Protein AF-0000000076593666 (afdb_homodimer)

Foldseek 3Di:
DDWDDQFPDPDIADQAEAEQLPEQPLADLVLSLVLCVVCVVVVHQHYEEEQQGNPVGDLVRGNVRLLSLLVSCVVVVCVVSHAYEYEQEAADPPDQPQSSQQQLDVVGDDSVPRDGHFQALVSLLSRLVSSCVSSVHQAHAEYEHAADSWDDQFLQADDDDPVPTDDGPDLLRNQVSVQVCCVVRRYVAYAYERDDLVRLVRNQVSCVVVVHQRHREYEYADELQAHPCVPSVCVCCPSVHSRGAYAYDCHCVQVLLQCCVVDPHDCCSGDCNVPPPPSCLCVFPLNNVLSVVLQVLQVVVPHTSLLLTLCLQLPDPRHNHYHDYDRHSVSSVSNVVSSVDHDDPVSNVVSVVSCVVRPNSSRDD/DDWDDQFPDPDIADQAEAEQLPEQPLADLVLSLVLQVVCVVVVHQHYEEEQQGNPPGDLVRGNVRLLSLLVSCVVVVCVVSHAYEYEQEAADPPDQPQSSQQQLDVVGDDSVPRDGHAQALVSLLSRLVSSCVSSVHQAHAEYEHAADSWDDQFLQADDDDPVPTDDGPDLLRNQVSVQVCCVVRRYVAYAYERDDLVRLVRNQVSCVVVVHQRHREYEYADELQAHPCVPSVCVCCPSVHSRGAYAYDCHCVQVLLQCCVVDPHDCCSGDCNVPPPPSCLCPFPLNNVLSVVLQVLQVVVPHTSLLLTLCLQLPDPRHNHYHDYDRHSVSSVSNVVSSVDHDDPVSNVVSVVSCVVRPNSSRDD

InterPro domains:
  IPR023210 NADP-dependent oxidoreductase domain [PF00248] (16-354)
  IPR036812 NAD(P)-dependent oxidoreductase domain superfamily [G3DSA:3.20.20.100] (1-358)
  IPR036812 NAD(P)-dependent oxidoreductase domain superfamily [SSF51430] (1-358)
  IPR050523 Aldo/Keto Reductase Detoxification and Biosynthesis [PTHR43364] (1-359)

Secondary structure (DSSP, 8-state):
--EEE-TTSS-EEESEEEE-TTBTTTB-HHHHHHHHHHHHHTT--EEE--TT-SSS--TTTTTHHHHHHHHHHHHHT-GGG-EEEEEE----TTS--HHHHHTTSSSPPPTTTSPPP---HHHHHHHHHHHHHHHTSS-EEEEEE-S-SS----TT--S--GGG------HHHHHHHHHHHHHTTSEEEEEEES--HHHHHHHHHHHHHHTPPPP-EEE-B-BTTB-GGGTHHHHHHSTTTT--EEEEB-TTTTTGGGTTTTTT---TT-HHHHSTTSSGGGG-HHHHHHHHHHHHHHHHTTS-HHHHHHHHHHTSTTEEEEEE--SSHHHHHHHHHHHTPPPPHHHHHHHHHHHHHH--TT---/--EEE-TTSS-EEESEEEE-TTBTTTB-HHHHHHHHHHHHHTT--EEE--TT-SSS--TTTTTHHHHHHHHHHHHHT-GGG-EEEEEE----TTS--HHHHHTTSSSPPPTTTSPPP---HHHHHHHHHHHHHHHTSS-EEEEEE-S-SS----TT--S--GGG------HHHHHHHHHHHHHTTSEEEEEEES--HHHHHHHHHHHHHHTPPPP-EEE-B-BTTB-GGGTHHHHHHSTTTT--EEEEB-TTTTTGGGTTTTTT---TT-HHHHSTTSSGGGG-HHHHHHHHHHHHHHHHTTS-HHHHHHHHHHTSTTEEEEEE--SSHHHHHHHHHHHTPPPPHHHHHHHHHHHHHH--TT---

Nearest PDB structures (foldseek):
  1lqa-assembly1_A  TM=9.572E-01  e=4.318E-35  Escherichia coli
  8hwn-assembly3_C  TM=9.133E-01  e=3.745E-25  Devosia
  8hwn-assembly4_D  TM=9.203E-01  e=3.487E-24  Devosia
  3eb3-assembly1_A  TM=8.952E-01  e=1.968E-24  Rattus norvegicus
  3eb4-assembly1_A  TM=8.914E-01  e=3.110E-24  Rattus norvegicus

Structure (mmCIF, N/CA/C/O backbone):
data_AF-0000000076593666-model_v1
#
loop_
_entity.id
_entity.type
_entity.pdbx_description
1 polymer 'NADP-dependent oxidoreductase domain-containing protein'
#
loop_
_atom_site.group_PDB
_atom_site.id
_atom_site.type_symbol
_atom_site.label_atom_id
_atom_site.label_alt_id
_atom_site.label_comp_id
_atom_site.label_asym_id
_atom_site.label_entity_id
_atom_site.label_seq_id
_atom_site.pdbx_PDB_ins_code
_atom_site.Cartn_x
_atom_site.Cartn_y
_atom_site.Cartn_z
_atom_site.occupancy
_atom_site.B_iso_or_equiv
_atom_site.auth_seq_id
_atom_site.auth_comp_id
_atom_site.auth_asym_id
_atom_site.auth_atom_id
_atom_site.pdbx_PDB_model_num
ATOM 1 N N . MET A 1 1 ? 14.797 -16.438 -25.594 1 90.25 1 MET A N 1
ATOM 2 C CA . MET A 1 1 ? 14.094 -16.031 -24.391 1 90.25 1 MET A CA 1
ATOM 3 C C . MET A 1 1 ? 15.016 -15.25 -23.469 1 90.25 1 MET A C 1
ATOM 5 O O . MET A 1 1 ? 16.156 -15.648 -23.219 1 90.25 1 MET A O 1
ATOM 9 N N . LYS A 1 2 ? 14.586 -14.016 -23.141 1 87.19 2 LYS A N 1
ATOM 10 C CA . LYS A 1 2 ? 15.32 -13.172 -22.203 1 87.19 2 LYS A CA 1
ATOM 11 C C . LYS A 1 2 ? 15.141 -13.656 -20.766 1 87.19 2 LYS A C 1
ATOM 13 O O . LYS A 1 2 ? 14.031 -14.023 -20.359 1 87.19 2 LYS A O 1
ATOM 18 N N . THR A 1 3 ? 16.297 -13.844 -20.078 1 95.75 3 THR A N 1
ATOM 19 C CA . THR A 1 3 ? 16.25 -14.266 -18.672 1 95.75 3 THR A CA 1
ATOM 20 C C . THR A 1 3 ? 16.828 -13.188 -17.766 1 95.75 3 THR A C 1
ATOM 22 O O . THR A 1 3 ? 17.5 -12.266 -18.234 1 95.75 3 THR A O 1
ATOM 25 N N . LYS A 1 4 ? 16.516 -13.219 -16.531 1 96.56 4 LYS A N 1
ATOM 26 C CA . LYS A 1 4 ? 17.078 -12.344 -15.523 1 96.56 4 LYS A CA 1
ATOM 27 C C . LYS A 1 4 ? 17.109 -13.016 -14.156 1 96.56 4 LYS A C 1
ATOM 29 O O . LYS A 1 4 ? 16.359 -13.969 -13.922 1 96.56 4 LYS A O 1
ATOM 34 N N . LYS A 1 5 ? 17.969 -12.547 -13.32 1 97.94 5 LYS A N 1
ATOM 35 C CA . LYS A 1 5 ? 18.016 -13.039 -11.945 1 97.94 5 LYS A CA 1
ATOM 36 C C . LYS A 1 5 ? 16.766 -12.648 -11.18 1 97.94 5 LYS A C 1
ATOM 38 O O . LYS A 1 5 ? 16.266 -11.523 -11.312 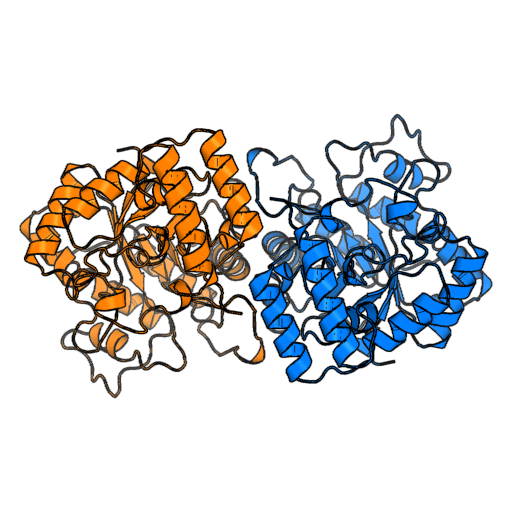1 97.94 5 LYS A O 1
ATOM 43 N N . LEU A 1 6 ? 16.25 -13.562 -10.422 1 98.5 6 LEU A N 1
ATOM 44 C CA . LEU A 1 6 ? 15.062 -13.297 -9.617 1 98.5 6 LEU A CA 1
ATOM 45 C C . LEU A 1 6 ? 15.445 -12.734 -8.25 1 98.5 6 LEU A C 1
ATOM 47 O O . LEU A 1 6 ? 16.094 -13.422 -7.453 1 98.5 6 LEU A O 1
ATOM 51 N N . GLY A 1 7 ? 15.008 -11.516 -8.008 1 97.12 7 GLY A N 1
ATOM 52 C CA . GLY A 1 7 ? 15.414 -10.859 -6.773 1 97.12 7 GLY A CA 1
ATOM 53 C C . GLY A 1 7 ? 16.906 -10.898 -6.539 1 97.12 7 GLY A C 1
ATOM 54 O O . GLY A 1 7 ? 17.688 -10.617 -7.449 1 97.12 7 GLY A O 1
ATOM 55 N N . SER A 1 8 ? 17.234 -11.242 -5.336 1 95.56 8 SER A N 1
ATOM 56 C CA . SER A 1 8 ? 18.656 -11.25 -4.969 1 95.56 8 SER A CA 1
ATOM 57 C C . SER A 1 8 ? 19.266 -12.633 -5.172 1 95.56 8 SER A C 1
ATOM 59 O O . SER A 1 8 ? 20.391 -12.883 -4.766 1 95.56 8 SER A O 1
ATOM 61 N N . SER A 1 9 ? 18.547 -13.469 -5.82 1 97.25 9 SER A N 1
ATOM 62 C CA . SER A 1 9 ? 19.016 -14.844 -5.965 1 97.25 9 SER A CA 1
ATOM 63 C C . SER A 1 9 ? 19.844 -15.016 -7.234 1 97.25 9 SER A C 1
ATOM 65 O O . SER A 1 9 ? 19.953 -14.086 -8.039 1 97.25 9 SER A O 1
ATOM 67 N N . ASP A 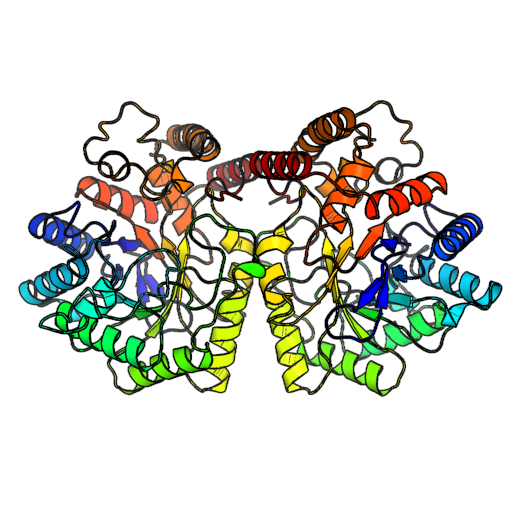1 10 ? 20.422 -16.25 -7.34 1 97.31 10 ASP A N 1
ATOM 68 C CA . ASP A 1 10 ? 21.125 -16.625 -8.555 1 97.31 10 ASP A CA 1
ATOM 69 C C . ASP A 1 10 ? 20.219 -17.375 -9.516 1 97.31 10 ASP A C 1
ATOM 71 O O . ASP A 1 10 ? 20.672 -17.891 -10.547 1 97.31 10 ASP A O 1
ATOM 75 N N . LEU A 1 11 ? 18.969 -17.422 -9.156 1 97.94 11 LEU A N 1
ATOM 76 C CA . LEU A 1 11 ? 18.016 -18.094 -10.031 1 97.94 11 LEU A CA 1
ATOM 77 C C . LEU A 1 11 ? 17.688 -17.234 -11.242 1 97.94 11 LEU A C 1
ATOM 79 O O . LEU A 1 11 ? 17.094 -16.156 -11.117 1 97.94 11 LEU A O 1
ATOM 83 N N . GLU A 1 12 ? 18.062 -17.656 -12.398 1 97.81 12 GLU A N 1
ATOM 84 C CA . GLU A 1 12 ? 17.75 -16.969 -13.641 1 97.81 12 GLU A CA 1
ATOM 85 C C . GLU A 1 12 ? 16.438 -17.469 -14.242 1 97.81 12 GLU A C 1
ATOM 87 O O . GLU A 1 12 ? 16.312 -18.641 -14.578 1 97.81 12 GLU A O 1
ATOM 92 N N . VAL A 1 13 ? 15.516 -16.594 -14.359 1 98.69 13 VAL A N 1
ATOM 93 C CA . VAL A 1 13 ? 14.211 -17.016 -14.852 1 98.69 13 VAL A CA 1
ATOM 94 C C . VAL A 1 13 ? 13.883 -16.266 -16.141 1 98.69 13 VAL A C 1
ATOM 96 O O . VAL A 1 13 ? 14.297 -15.125 -16.328 1 98.69 13 VAL A O 1
ATOM 99 N N . PRO A 1 14 ? 13.195 -16.953 -17.078 1 98.69 14 PRO A N 1
ATOM 100 C CA . PRO A 1 14 ? 12.68 -16.25 -18.25 1 98.69 14 PRO A CA 1
ATOM 101 C C . PRO A 1 14 ? 11.555 -15.266 -17.906 1 98.69 14 PRO A C 1
ATOM 103 O O . PRO A 1 14 ? 10.93 -15.391 -16.844 1 98.69 14 PRO A O 1
ATOM 106 N N . ILE A 1 15 ? 11.242 -14.328 -18.766 1 98.69 15 ILE A N 1
ATOM 107 C CA . ILE A 1 15 ? 10.211 -13.312 -18.562 1 98.69 15 ILE A CA 1
ATOM 108 C C . ILE A 1 15 ? 8.836 -13.969 -18.594 1 98.69 15 ILE A C 1
ATOM 110 O O . ILE A 1 15 ? 7.844 -13.375 -18.172 1 98.69 15 ILE A O 1
ATOM 114 N N . VAL A 1 16 ? 8.797 -15.211 -19.094 1 98.81 16 VAL A N 1
ATOM 115 C CA . VAL A 1 16 ? 7.547 -15.961 -19.156 1 98.81 16 VAL A CA 1
ATOM 116 C C . VAL A 1 16 ? 7.617 -17.156 -18.203 1 98.81 16 VAL A C 1
ATOM 118 O O . VAL A 1 16 ? 8.594 -17.906 -18.219 1 98.81 16 VAL A O 1
ATOM 121 N N . CYS A 1 17 ? 6.684 -17.266 -17.375 1 98.88 17 CYS A N 1
ATOM 122 C CA . CYS A 1 17 ? 6.469 -18.438 -16.531 1 98.88 17 CYS A CA 1
ATOM 123 C C . CYS A 1 17 ? 5.211 -19.188 -16.938 1 98.88 17 CYS A C 1
ATOM 125 O O . CYS A 1 17 ? 4.148 -18.594 -17.109 1 98.88 17 CYS A O 1
ATOM 127 N N . MET A 1 18 ? 5.371 -20.469 -17.188 1 98.81 18 MET A N 1
ATOM 128 C CA . MET A 1 18 ? 4.211 -21.266 -17.578 1 98.81 18 MET A CA 1
ATOM 129 C C . MET A 1 18 ? 3.357 -21.609 -16.359 1 98.81 18 MET A C 1
ATOM 131 O O . MET A 1 18 ? 3.752 -22.438 -15.531 1 98.81 18 MET A O 1
ATOM 135 N N . GLY A 1 19 ? 2.189 -20.984 -16.281 1 98.69 19 GLY A N 1
ATOM 136 C CA . GLY A 1 19 ? 1.221 -21.391 -15.266 1 98.69 19 GLY A CA 1
ATOM 137 C C . GLY A 1 19 ? 0.59 -22.75 -15.555 1 98.69 19 GLY A C 1
ATOM 138 O O . GLY A 1 19 ? 0.318 -23.078 -16.703 1 98.69 19 GLY A O 1
ATOM 139 N N . THR A 1 20 ? 0.274 -23.469 -14.453 1 98.69 20 THR A N 1
ATOM 140 C CA . THR A 1 20 ? -0.177 -24.828 -14.68 1 98.69 20 THR A CA 1
ATOM 141 C C . THR A 1 20 ? -1.464 -25.109 -13.914 1 98.69 20 THR A C 1
ATOM 143 O O . THR A 1 20 ? -1.841 -26.281 -13.727 1 98.69 20 THR A O 1
ATOM 146 N N . MET A 1 21 ? -2.139 -24.062 -13.461 1 97.75 21 MET A N 1
ATOM 147 C CA . MET A 1 21 ? -3.295 -24.25 -12.594 1 97.75 21 MET A CA 1
ATOM 148 C C . MET A 1 21 ? -4.422 -24.969 -13.328 1 97.75 21 MET A C 1
ATOM 150 O O . MET A 1 21 ? -5.367 -25.453 -12.711 1 97.75 21 MET A O 1
ATOM 154 N N . THR A 1 22 ? -4.406 -25.078 -14.648 1 96.81 22 THR A N 1
ATOM 155 C CA . THR A 1 22 ? -5.461 -25.703 -15.445 1 96.81 22 THR A CA 1
ATOM 156 C C . THR A 1 22 ? -5.199 -27.188 -15.625 1 96.81 22 THR A C 1
ATOM 158 O O . THR A 1 22 ? -6.09 -27.938 -16.047 1 96.81 22 THR A O 1
ATOM 161 N N . PHE A 1 23 ? -3.947 -27.641 -15.445 1 98.19 23 PHE A N 1
ATOM 162 C CA . PHE A 1 23 ? -3.529 -29.016 -15.711 1 98.19 23 PHE A CA 1
ATOM 163 C C . PHE A 1 23 ? -4.242 -29.984 -14.773 1 98.19 23 PHE A C 1
ATOM 165 O O . PHE A 1 23 ? -4.113 -29.891 -13.547 1 98.19 23 PHE A O 1
ATOM 172 N N . GLY A 1 24 ? -4.949 -30.953 -15.344 1 96.88 24 GLY A N 1
ATOM 173 C CA . GLY A 1 24 ? -5.633 -31.953 -14.539 1 96.88 24 GLY A CA 1
ATOM 174 C C . GLY A 1 24 ? -7.102 -31.656 -14.328 1 96.88 24 GLY A C 1
ATOM 175 O O . GLY A 1 24 ? -7.824 -32.438 -13.719 1 96.88 24 GLY A O 1
ATOM 176 N N . GLU A 1 25 ? -7.617 -30.469 -14.75 1 96.19 25 GLU A N 1
ATOM 177 C CA . GLU A 1 25 ? -9.031 -30.109 -14.711 1 96.19 25 GLU A CA 1
ATOM 178 C C . GLU A 1 25 ? -9.508 -29.609 -16.078 1 96.19 25 GLU A C 1
ATOM 180 O O . GLU A 1 25 ? -10.141 -30.359 -16.828 1 96.19 25 GLU A O 1
ATOM 185 N N . GLN A 1 26 ? -8.961 -28.547 -16.562 1 95.19 26 GLN A N 1
ATOM 186 C CA . GLN A 1 26 ? -9.32 -28.047 -17.875 1 95.19 26 GLN A CA 1
ATOM 187 C C . GLN A 1 26 ? -8.477 -28.703 -18.969 1 95.19 26 GLN A C 1
ATOM 189 O O . GLN A 1 26 ? -8.906 -28.812 -20.109 1 95.19 26 GLN A O 1
ATOM 194 N N . SER A 1 27 ? -7.246 -29.109 -18.656 1 96.5 27 SER A N 1
ATOM 195 C CA . SER A 1 27 ? -6.34 -29.781 -19.578 1 96.5 27 SER A CA 1
ATOM 196 C C . SER A 1 27 ? -6.023 -31.203 -19.125 1 96.5 27 SER A C 1
ATOM 198 O O . SER A 1 27 ? -5.676 -31.406 -17.953 1 96.5 27 SER A O 1
ATOM 200 N N . SER A 1 28 ? -6.109 -32.125 -20.031 1 96.88 28 SER A N 1
ATOM 201 C CA . SER A 1 28 ? -5.707 -33.5 -19.75 1 96.88 28 SER A CA 1
ATOM 202 C C . SER A 1 28 ? -4.199 -33.594 -19.547 1 96.88 28 SER A C 1
ATOM 204 O O . SER A 1 28 ? -3.467 -32.625 -19.797 1 96.88 28 SER A O 1
ATOM 206 N N . GLU A 1 29 ? -3.785 -34.75 -18.984 1 98.19 29 GLU A N 1
ATOM 207 C CA . GLU A 1 29 ? -2.354 -34.969 -18.812 1 98.19 29 GLU A CA 1
ATOM 208 C C . GLU A 1 29 ? -1.625 -34.875 -20.156 1 98.19 29 GLU A C 1
ATOM 210 O O . GLU A 1 29 ? -0.545 -34.281 -20.25 1 98.19 29 GLU A O 1
ATOM 215 N N . GLU A 1 30 ? -2.242 -35.5 -21.172 1 97.94 30 GLU A N 1
ATOM 216 C CA . GLU A 1 30 ? -1.639 -35.469 -22.5 1 97.94 30 GLU A CA 1
ATOM 217 C C . GLU A 1 30 ? -1.517 -34.031 -23.016 1 97.94 30 GLU A C 1
ATOM 219 O O . GLU A 1 30 ? -0.478 -33.656 -23.562 1 97.94 30 GLU A O 1
ATOM 224 N N . GLU A 1 31 ? -2.559 -33.281 -22.859 1 97.56 31 GLU A N 1
ATOM 225 C CA . GLU A 1 31 ? -2.537 -31.875 -23.266 1 97.56 31 GLU A CA 1
ATOM 226 C C . GLU A 1 31 ? -1.51 -31.078 -22.453 1 97.56 31 GLU A C 1
ATOM 228 O O . GLU A 1 31 ? -0.806 -30.234 -23.016 1 97.56 31 GLU A O 1
ATOM 233 N N . SER A 1 32 ? -1.449 -31.375 -21.203 1 98.44 32 SER A N 1
ATOM 234 C CA . SER A 1 32 ? -0.495 -30.703 -20.328 1 98.44 32 SER A CA 1
ATOM 235 C C . SER A 1 32 ? 0.941 -30.984 -20.766 1 98.44 32 SER A C 1
ATOM 237 O O . SER A 1 32 ? 1.771 -30.062 -20.797 1 98.44 32 SER A O 1
ATOM 239 N N . PHE A 1 33 ? 1.22 -32.219 -21.109 1 98.62 33 PHE A N 1
ATOM 240 C CA . PHE A 1 33 ? 2.543 -32.594 -21.594 1 98.62 33 PHE A CA 1
ATOM 241 C C . PHE A 1 33 ? 2.896 -31.812 -22.859 1 98.62 33 PHE A C 1
ATOM 243 O O . PHE A 1 33 ? 4.004 -31.281 -22.969 1 98.62 33 PHE A O 1
ATOM 250 N N . ALA A 1 34 ? 1.921 -31.734 -23.75 1 98.44 34 ALA A N 1
ATOM 251 C CA . ALA A 1 34 ? 2.15 -31.031 -25 1 98.44 34 ALA A CA 1
ATOM 252 C C . ALA A 1 34 ? 2.461 -29.562 -24.75 1 98.44 34 ALA A C 1
ATOM 254 O O . ALA A 1 34 ? 3.336 -28.984 -25.391 1 98.44 34 ALA A O 1
ATOM 255 N N . ILE A 1 35 ? 1.766 -28.953 -23.828 1 98.44 35 ILE A N 1
ATOM 256 C CA . ILE A 1 35 ? 1.957 -27.547 -23.484 1 98.44 35 ILE A CA 1
ATOM 257 C C . ILE A 1 35 ? 3.352 -27.344 -22.891 1 98.44 35 ILE A C 1
ATOM 259 O O . ILE A 1 35 ? 4.086 -26.453 -23.312 1 98.44 35 ILE A O 1
ATOM 263 N N . MET A 1 36 ? 3.73 -28.188 -21.969 1 98.69 36 MET A N 1
ATOM 264 C CA . MET A 1 36 ? 5.035 -28.062 -21.328 1 98.69 36 MET A CA 1
ATOM 265 C C . MET A 1 36 ? 6.16 -28.328 -22.328 1 98.69 36 MET A C 1
ATOM 267 O O . MET A 1 36 ? 7.195 -27.656 -22.297 1 98.69 36 MET A O 1
ATOM 271 N N . ASP A 1 37 ? 5.93 -29.344 -23.219 1 98.69 37 ASP A N 1
ATOM 272 C CA . ASP A 1 37 ? 6.91 -29.609 -24.266 1 98.69 37 ASP A CA 1
ATOM 273 C C . ASP A 1 37 ? 7.148 -28.359 -25.125 1 98.69 37 ASP A C 1
ATOM 275 O O . ASP A 1 37 ? 8.297 -28 -25.406 1 98.69 37 ASP A O 1
ATOM 279 N N . TYR A 1 38 ? 6.086 -27.781 -25.531 1 98.5 38 TYR A N 1
ATOM 280 C CA . TYR A 1 38 ? 6.199 -26.609 -26.391 1 98.5 38 TYR A CA 1
ATOM 281 C C . TYR A 1 38 ? 6.867 -25.453 -25.656 1 98.5 38 TYR A C 1
ATOM 283 O O . TYR A 1 38 ? 7.777 -24.812 -26.188 1 98.5 38 TYR A O 1
ATOM 291 N N . ALA A 1 39 ? 6.371 -25.172 -24.453 1 98.38 39 ALA A N 1
ATOM 292 C CA . ALA A 1 39 ? 6.949 -24.078 -23.672 1 98.38 39 ALA A CA 1
ATOM 293 C C . ALA A 1 39 ? 8.461 -24.25 -23.531 1 98.38 39 ALA A C 1
ATOM 295 O O . ALA A 1 39 ? 9.219 -23.312 -23.781 1 98.38 39 ALA A O 1
ATOM 296 N N . LEU A 1 40 ? 8.844 -25.406 -23.109 1 98.5 40 LEU A N 1
ATOM 297 C CA . LEU A 1 40 ? 10.266 -25.688 -22.938 1 98.5 40 LEU A CA 1
ATOM 298 C C . LEU A 1 40 ? 11.031 -25.5 -24.234 1 98.5 40 LEU A C 1
ATOM 300 O O . LEU A 1 40 ? 12.141 -24.953 -24.234 1 98.5 40 LEU A O 1
ATOM 304 N N . SER A 1 41 ? 10.422 -25.953 -25.359 1 98.25 41 SER A N 1
ATOM 305 C CA . SER A 1 41 ? 11.062 -25.812 -26.656 1 98.25 41 SER A CA 1
ATOM 306 C C . SER A 1 41 ? 11.258 -24.344 -27.031 1 98.25 41 SER A C 1
ATOM 308 O O . SER A 1 41 ? 12.117 -24.016 -27.844 1 98.25 41 SER A O 1
ATOM 310 N N . GLN A 1 42 ? 10.477 -23.438 -26.422 1 97.94 42 GLN A N 1
ATOM 311 C CA . GLN A 1 42 ? 10.562 -22.016 -26.688 1 97.94 42 GLN A CA 1
ATOM 312 C C . GLN A 1 42 ? 11.445 -21.312 -25.656 1 97.94 42 GLN A C 1
ATOM 314 O O . GLN A 1 42 ? 11.523 -20.078 -25.625 1 97.94 42 GLN A O 1
ATOM 319 N N . GLY A 1 43 ? 12.055 -22.047 -24.75 1 98 43 GLY A N 1
ATOM 320 C CA . GLY A 1 43 ? 12.938 -21.469 -23.75 1 98 43 GLY A CA 1
ATOM 321 C C . GLY A 1 43 ? 12.219 -21.109 -22.453 1 98 43 GLY A C 1
ATOM 322 O O . GLY A 1 43 ? 12.805 -20.5 -21.578 1 98 43 GLY A O 1
ATOM 323 N N . VAL A 1 44 ? 10.969 -21.438 -22.359 1 98.62 44 VAL A N 1
ATOM 324 C CA . VAL A 1 44 ? 10.211 -21.25 -21.125 1 98.62 44 VAL A CA 1
ATOM 325 C C . VAL A 1 44 ? 10.352 -22.484 -20.25 1 98.62 44 VAL A C 1
ATOM 327 O O . VAL A 1 44 ? 9.531 -23.406 -20.312 1 98.62 44 VAL A O 1
ATOM 330 N N . ASN A 1 45 ? 11.328 -22.406 -19.406 1 98.62 45 ASN A N 1
ATOM 331 C CA . ASN A 1 45 ? 11.617 -23.562 -18.562 1 98.62 45 ASN A CA 1
ATOM 332 C C . ASN A 1 45 ? 11.18 -23.312 -17.125 1 98.62 45 ASN A C 1
ATOM 334 O O . ASN A 1 45 ? 11.586 -24.031 -16.203 1 98.62 45 ASN A O 1
ATOM 338 N N . PHE A 1 46 ? 10.477 -22.266 -16.828 1 98.88 46 PHE A N 1
ATOM 339 C CA . PHE A 1 46 ? 9.977 -21.859 -15.516 1 98.88 46 PHE A CA 1
ATOM 340 C C . PHE A 1 46 ? 8.5 -22.234 -15.375 1 98.88 46 PHE A C 1
ATOM 342 O O . PHE A 1 46 ? 7.645 -21.688 -16.062 1 98.88 46 PHE A O 1
ATOM 349 N N . LEU A 1 47 ? 8.18 -23.203 -14.461 1 98.88 47 LEU A N 1
ATOM 350 C CA . LEU A 1 47 ? 6.816 -23.672 -14.242 1 98.88 47 LEU A CA 1
ATOM 351 C C . LEU A 1 47 ? 6.297 -23.234 -12.875 1 98.88 47 LEU A C 1
ATOM 353 O O . LEU A 1 47 ? 7 -23.359 -11.875 1 98.88 47 LEU A O 1
ATOM 357 N N . ASP A 1 48 ? 5.129 -22.672 -12.883 1 98.94 48 ASP A N 1
ATOM 358 C CA . ASP A 1 48 ? 4.453 -22.312 -11.641 1 98.94 48 ASP A CA 1
ATOM 359 C C . ASP A 1 48 ? 3.359 -23.328 -11.289 1 98.94 48 ASP A C 1
ATOM 361 O O . ASP A 1 48 ? 2.465 -23.578 -12.102 1 98.94 48 ASP A O 1
ATOM 365 N N . THR A 1 49 ? 3.412 -23.859 -10.141 1 98.88 49 THR A N 1
ATOM 366 C CA . THR A 1 49 ? 2.393 -24.781 -9.648 1 98.88 49 THR A CA 1
ATOM 367 C C . THR A 1 49 ? 2.15 -24.578 -8.156 1 98.88 49 THR A C 1
ATOM 369 O O . THR A 1 49 ? 2.512 -23.531 -7.602 1 98.88 49 THR A O 1
ATOM 372 N N . ALA A 1 50 ? 1.334 -25.422 -7.523 1 98.88 50 ALA A N 1
ATOM 373 C CA . ALA A 1 50 ? 1.012 -25.375 -6.102 1 98.88 50 ALA A CA 1
ATOM 374 C C . ALA A 1 50 ? 0.421 -26.703 -5.637 1 98.88 50 ALA A C 1
ATOM 376 O O . ALA A 1 50 ? -0.18 -27.438 -6.426 1 98.88 50 ALA A O 1
ATOM 377 N N . GLU A 1 51 ? 0.521 -26.984 -4.375 1 98.69 51 GLU A N 1
ATOM 378 C CA . GLU A 1 51 ? -0.114 -28.188 -3.842 1 98.69 51 GLU A CA 1
ATOM 379 C C . GLU A 1 51 ? -1.631 -28.125 -3.996 1 98.69 51 GLU A C 1
ATOM 381 O O . GLU A 1 51 ? -2.299 -29.156 -4.055 1 98.69 51 GLU A O 1
ATOM 386 N N . LEU A 1 52 ? -2.143 -26.938 -4.113 1 98.12 52 LEU A N 1
ATOM 387 C CA . LEU A 1 52 ? -3.574 -26.688 -4.234 1 98.12 52 LEU A CA 1
ATOM 388 C C . LEU A 1 52 ? -4.078 -27.078 -5.625 1 98.12 52 LEU A C 1
ATOM 390 O O . LEU A 1 52 ? -5.258 -27.391 -5.797 1 98.12 52 LEU A O 1
ATOM 394 N N . TYR A 1 53 ? -3.256 -27.078 -6.609 1 98.25 53 TYR A N 1
ATOM 395 C CA . TYR A 1 53 ? -3.68 -27.141 -8 1 98.25 53 TYR A CA 1
ATOM 396 C C . TYR A 1 53 ? -4.105 -28.562 -8.367 1 98.25 53 TYR A C 1
ATOM 398 O O . TYR A 1 53 ? -3.553 -29.531 -7.848 1 98.25 53 TYR A O 1
ATOM 406 N N . PRO A 1 54 ? -5.113 -28.578 -9.289 1 97.88 54 PRO A N 1
ATOM 407 C CA . PRO A 1 54 ? -5.656 -27.547 -10.18 1 97.88 54 PRO A CA 1
ATOM 408 C C . PRO A 1 54 ? -6.738 -26.703 -9.516 1 97.88 54 PRO A C 1
ATOM 410 O O . PRO A 1 54 ? -7.164 -27.016 -8.398 1 97.88 54 PRO A O 1
ATOM 413 N N . VAL A 1 55 ? -7.051 -25.547 -10.234 1 94.69 55 VAL A N 1
ATOM 414 C CA . VAL A 1 55 ? -8.125 -24.688 -9.75 1 94.69 55 VAL A CA 1
ATOM 415 C C . VAL A 1 55 ? -9.242 -24.625 -10.781 1 94.69 55 VAL A C 1
ATOM 417 O O . VAL A 1 55 ? -8.984 -24.547 -11.984 1 94.69 55 VAL A O 1
ATOM 420 N N . PRO A 1 56 ? -10.578 -24.625 -10.359 1 95.12 56 PRO A N 1
ATOM 421 C CA . PRO A 1 56 ? -10.969 -24.656 -8.945 1 95.12 56 PRO A CA 1
ATOM 422 C C . PRO A 1 56 ? -10.617 -25.984 -8.266 1 95.12 56 PRO A C 1
ATOM 424 O O . PRO A 1 56 ? -10.773 -27.047 -8.867 1 95.12 56 PRO A O 1
ATOM 427 N N . PRO A 1 57 ? -10.148 -25.906 -7.047 1 94.5 57 PRO A N 1
ATOM 428 C CA . PRO A 1 57 ? -9.742 -27.125 -6.34 1 94.5 57 PRO A CA 1
ATOM 429 C C . PRO A 1 57 ? -10.922 -27.891 -5.746 1 94.5 57 PRO A C 1
ATOM 431 O O . PRO A 1 57 ? -11.883 -27.281 -5.277 1 94.5 57 PRO A O 1
ATOM 434 N N . THR A 1 58 ? -10.875 -29.156 -5.781 1 92.81 58 THR A N 1
ATOM 435 C CA . THR A 1 58 ? -11.82 -30.047 -5.113 1 92.81 58 THR A CA 1
ATOM 436 C C . THR A 1 58 ? -11.086 -31.156 -4.375 1 92.81 58 THR A C 1
ATOM 438 O O . THR A 1 58 ? -9.883 -31.344 -4.559 1 92.81 58 THR A O 1
ATOM 441 N N . LYS A 1 59 ? -11.836 -31.844 -3.514 1 92.19 59 LYS A N 1
ATOM 442 C CA . LYS A 1 59 ? -11.281 -33 -2.824 1 92.19 59 LYS A CA 1
ATOM 443 C C . LYS A 1 59 ? -10.742 -34.031 -3.82 1 92.19 59 LYS A C 1
ATOM 445 O O . LYS A 1 59 ? -9.742 -34.688 -3.561 1 92.19 59 LYS A O 1
ATOM 450 N N . GLU A 1 60 ? -11.375 -34.125 -4.938 1 92.56 60 GLU A N 1
ATOM 451 C CA . GLU A 1 60 ? -11.094 -35.156 -5.922 1 92.56 60 GLU A CA 1
ATOM 452 C C . GLU A 1 60 ? -9.891 -34.781 -6.789 1 92.56 60 GLU A C 1
ATOM 454 O O . GLU A 1 60 ? -9.125 -35.656 -7.199 1 92.56 60 GLU A O 1
ATOM 459 N N . ASN A 1 61 ? -9.703 -33.5 -7.031 1 95.44 61 ASN A N 1
ATOM 460 C CA . ASN A 1 61 ? -8.695 -33.156 -8.031 1 95.44 61 ASN A CA 1
ATOM 461 C C . ASN A 1 61 ? -7.457 -32.562 -7.395 1 95.44 61 ASN A C 1
ATOM 463 O O . ASN A 1 61 ? -6.422 -32.406 -8.047 1 95.44 61 ASN A O 1
ATOM 467 N N . ASN A 1 62 ? -7.488 -32.281 -6.121 1 94.94 62 ASN A N 1
ATOM 468 C CA . ASN A 1 62 ? -6.398 -31.594 -5.441 1 94.94 62 ASN A CA 1
ATOM 469 C C . ASN A 1 62 ? -5.074 -32.344 -5.617 1 94.94 62 ASN A C 1
ATOM 471 O O . ASN A 1 62 ? -5.023 -33.562 -5.523 1 94.94 62 ASN A O 1
ATOM 475 N N . ALA A 1 63 ? -3.953 -31.516 -5.898 1 95.62 63 ALA A N 1
ATOM 476 C CA . ALA A 1 63 ? -2.561 -31.953 -5.98 1 95.62 63 ALA A CA 1
ATOM 477 C C . ALA A 1 63 ? -2.285 -32.656 -7.305 1 95.62 63 ALA A C 1
ATOM 479 O O . ALA A 1 63 ? -1.15 -33.062 -7.578 1 95.62 63 ALA A O 1
ATOM 480 N N . ARG A 1 64 ? -3.262 -32.719 -8.211 1 98 64 ARG A N 1
ATOM 481 C CA . ARG A 1 64 ? -3.105 -33.406 -9.484 1 98 64 ARG A CA 1
ATOM 482 C C . ARG A 1 64 ? -2.068 -32.719 -10.367 1 98 64 ARG A C 1
ATOM 484 O O . ARG A 1 64 ? -1.325 -33.406 -11.094 1 98 64 ARG A O 1
ATOM 491 N N . THR A 1 65 ? -2.035 -31.438 -10.305 1 98.81 65 THR A N 1
ATOM 492 C CA . THR A 1 65 ? -1.151 -30.688 -11.188 1 98.81 65 THR A CA 1
ATOM 493 C C . THR A 1 65 ? 0.311 -31.016 -10.906 1 98.81 65 THR A C 1
ATOM 495 O O . THR A 1 65 ? 1.085 -31.266 -11.828 1 98.81 65 THR A O 1
ATOM 498 N N . GLU A 1 66 ? 0.692 -31.031 -9.617 1 98.88 66 GLU A N 1
ATOM 499 C CA . GLU A 1 66 ? 2.061 -31.406 -9.273 1 98.88 66 GLU A CA 1
ATOM 500 C C . GLU A 1 66 ? 2.391 -32.812 -9.766 1 98.88 66 GLU A C 1
ATOM 502 O O . GLU A 1 66 ? 3.494 -33.062 -10.258 1 98.88 66 GLU A O 1
ATOM 507 N N . ARG A 1 67 ? 1.452 -33.75 -9.68 1 98.69 67 ARG A N 1
ATOM 508 C CA . ARG A 1 67 ? 1.671 -35.125 -10.148 1 98.69 67 ARG A CA 1
ATOM 509 C C . ARG A 1 67 ? 1.887 -35.156 -11.656 1 98.69 67 ARG A C 1
ATOM 511 O O . ARG A 1 67 ? 2.77 -35.875 -12.148 1 98.69 67 ARG A O 1
ATOM 518 N N . ILE A 1 68 ? 1.09 -34.375 -12.312 1 98.88 68 ILE A N 1
ATOM 519 C CA . ILE A 1 68 ? 1.203 -34.312 -13.766 1 98.88 68 ILE A CA 1
ATOM 520 C C . ILE A 1 68 ? 2.576 -33.781 -14.156 1 98.88 68 ILE A C 1
ATOM 522 O O . ILE A 1 68 ? 3.234 -34.312 -15.047 1 98.88 68 ILE A O 1
ATOM 526 N N . ILE A 1 69 ? 3.053 -32.781 -13.508 1 98.94 69 ILE A N 1
ATOM 527 C CA . ILE A 1 69 ? 4.359 -32.188 -13.789 1 98.94 69 ILE A CA 1
ATOM 528 C C . ILE A 1 69 ? 5.457 -33.188 -13.461 1 98.94 69 ILE A C 1
ATOM 530 O O . ILE A 1 69 ? 6.406 -33.344 -14.234 1 98.94 69 ILE A O 1
ATOM 534 N N . GLY A 1 70 ? 5.34 -33.844 -12.297 1 98.88 70 GLY A N 1
ATOM 535 C CA . GLY A 1 70 ? 6.289 -34.906 -11.945 1 98.88 70 GLY A CA 1
ATOM 536 C C . GLY A 1 70 ? 6.383 -36 -12.992 1 98.88 70 GLY A C 1
ATOM 537 O O . GLY A 1 70 ? 7.477 -36.406 -13.375 1 98.88 70 GLY A O 1
ATOM 538 N N . ASN A 1 71 ? 5.188 -36.469 -13.438 1 98.88 71 ASN A N 1
ATOM 539 C CA . ASN A 1 71 ? 5.137 -37.469 -14.492 1 98.88 71 ASN A CA 1
ATOM 540 C C . ASN A 1 71 ? 5.824 -37 -15.766 1 98.88 71 ASN A C 1
ATOM 542 O O . ASN A 1 71 ? 6.531 -37.75 -16.422 1 98.88 71 ASN A O 1
ATOM 546 N N . TRP A 1 72 ? 5.582 -35.75 -16.094 1 98.88 72 TRP A N 1
ATOM 547 C CA . TRP A 1 72 ? 6.184 -35.156 -17.297 1 98.88 72 TRP A CA 1
ATOM 548 C C . TRP A 1 72 ? 7.703 -35.125 -17.188 1 98.88 72 TRP A C 1
ATOM 550 O O . TRP A 1 72 ? 8.406 -35.531 -18.109 1 98.88 72 TRP A O 1
ATOM 560 N N . MET A 1 73 ? 8.211 -34.688 -16.062 1 98.81 73 MET A N 1
ATOM 561 C CA . MET A 1 73 ? 9.656 -34.594 -15.852 1 98.81 73 MET A CA 1
ATOM 562 C C . MET A 1 73 ? 10.297 -35.969 -15.891 1 98.81 73 MET A C 1
ATOM 564 O O . MET A 1 73 ? 11.367 -36.156 -16.469 1 98.81 73 MET A O 1
ATOM 568 N N . GLN A 1 74 ? 9.633 -36.906 -15.289 1 98.56 74 GLN A N 1
ATOM 569 C CA . GLN A 1 74 ? 10.133 -38.281 -15.297 1 98.56 74 GLN A CA 1
ATOM 570 C C . GLN A 1 74 ? 10.141 -38.875 -16.719 1 98.56 74 GLN A C 1
ATOM 572 O O . GLN A 1 74 ? 11.125 -39.469 -17.141 1 98.56 74 GLN A O 1
ATOM 577 N N . ALA A 1 75 ? 9.078 -38.656 -17.375 1 98.69 75 ALA A N 1
ATOM 578 C CA . ALA A 1 75 ? 8.938 -39.188 -18.734 1 98.69 75 ALA A CA 1
ATOM 579 C C . ALA A 1 75 ? 9.992 -38.594 -19.656 1 98.69 75 ALA A C 1
ATOM 581 O O . ALA A 1 75 ? 10.492 -39.281 -20.562 1 98.69 75 ALA A O 1
ATOM 582 N N . ARG A 1 76 ? 10.336 -37.344 -19.438 1 98.38 76 ARG A N 1
ATOM 583 C CA . ARG A 1 76 ? 11.258 -36.656 -20.344 1 98.38 76 ARG A CA 1
ATOM 584 C C . ARG A 1 76 ? 12.688 -36.719 -19.797 1 98.38 76 ARG A C 1
ATOM 586 O O . ARG A 1 76 ? 13.641 -36.406 -20.516 1 98.38 76 ARG A O 1
ATOM 593 N N . GLY A 1 77 ? 12.828 -37.062 -18.578 1 98.38 77 GLY A N 1
ATOM 594 C CA . GLY A 1 77 ? 14.133 -37.031 -17.938 1 98.38 77 GLY A CA 1
ATOM 595 C C . GLY A 1 77 ? 14.75 -35.625 -17.938 1 98.38 77 GLY A C 1
ATOM 596 O O . GLY A 1 77 ? 15.938 -35.469 -18.219 1 98.38 77 GLY A O 1
ATOM 597 N N . ASN A 1 78 ? 13.906 -34.594 -17.656 1 98.19 78 ASN A N 1
ATOM 598 C CA . ASN A 1 78 ? 14.375 -33.219 -17.891 1 98.19 78 ASN A CA 1
ATOM 599 C C . ASN A 1 78 ? 14.32 -32.375 -16.625 1 98.19 78 ASN A C 1
ATOM 601 O O . ASN A 1 78 ? 14.211 -31.141 -16.703 1 98.19 78 ASN A O 1
ATOM 605 N N . ARG A 1 79 ? 14.367 -32.969 -15.414 1 98.5 79 ARG A N 1
ATOM 606 C CA . ARG A 1 79 ? 14.25 -32.219 -14.164 1 98.5 79 ARG A CA 1
ATOM 607 C C . ARG A 1 79 ? 15.289 -31.109 -14.086 1 98.5 79 ARG A C 1
ATOM 609 O O . ARG A 1 79 ? 14.977 -30 -13.664 1 98.5 79 ARG A O 1
ATOM 616 N N . SER A 1 80 ? 16.469 -31.344 -14.5 1 97.94 80 SER A N 1
ATOM 617 C CA . SER A 1 80 ? 17.578 -30.406 -14.359 1 97.94 80 SER A CA 1
ATOM 618 C C . SER A 1 80 ? 17.406 -29.219 -15.305 1 97.94 80 SER A C 1
ATOM 620 O O . SER A 1 80 ? 18.094 -28.203 -15.172 1 97.94 80 SER A O 1
ATOM 622 N N . GLN A 1 81 ? 16.516 -29.328 -16.25 1 97.88 81 GLN A N 1
ATOM 623 C CA . GLN A 1 81 ? 16.312 -28.281 -17.25 1 97.88 81 GLN A CA 1
ATOM 624 C C . GLN A 1 81 ? 15.164 -27.359 -16.859 1 97.88 81 GLN A C 1
ATOM 626 O O . GLN A 1 81 ? 14.945 -26.328 -17.484 1 97.88 81 GLN A O 1
ATOM 631 N N . VAL A 1 82 ? 14.484 -27.703 -15.781 1 98.44 82 VAL A N 1
ATOM 632 C CA . VAL A 1 82 ? 13.25 -27 -15.453 1 98.44 82 VAL A CA 1
ATOM 633 C C . VAL A 1 82 ? 13.391 -26.312 -14.094 1 98.44 82 VAL A C 1
ATOM 635 O O . VAL A 1 82 ? 14 -26.859 -13.172 1 98.44 82 VAL A O 1
ATOM 638 N N . ILE A 1 83 ? 12.969 -25.094 -14.016 1 98.88 83 ILE A N 1
ATOM 639 C CA . ILE A 1 83 ? 12.797 -24.375 -12.758 1 98.88 83 ILE A CA 1
ATOM 640 C C . ILE A 1 83 ? 11.383 -24.609 -12.227 1 98.88 83 ILE A C 1
ATOM 642 O O . ILE A 1 83 ? 10.406 -24.172 -12.836 1 98.88 83 ILE A O 1
ATOM 646 N N . ILE A 1 84 ? 11.273 -25.266 -11.094 1 98.88 84 ILE A N 1
ATOM 647 C CA . ILE A 1 84 ? 9.969 -25.578 -10.508 1 98.88 84 ILE A CA 1
ATOM 648 C C . ILE A 1 84 ? 9.68 -24.594 -9.367 1 98.88 84 ILE A C 1
ATOM 650 O O . ILE A 1 84 ? 10.445 -24.516 -8.398 1 98.88 84 ILE A O 1
ATOM 654 N N . ALA A 1 85 ? 8.602 -23.828 -9.508 1 98.94 85 ALA A N 1
ATOM 655 C CA . ALA A 1 85 ? 8.047 -23.031 -8.43 1 98.94 85 ALA A CA 1
ATOM 656 C C . ALA A 1 85 ? 6.73 -23.609 -7.93 1 98.94 85 ALA A C 1
ATOM 658 O O . ALA A 1 85 ? 5.762 -23.703 -8.688 1 98.94 85 ALA A O 1
ATOM 659 N N . THR A 1 86 ? 6.68 -24.047 -6.727 1 98.94 86 THR A N 1
ATOM 660 C CA . THR A 1 86 ? 5.434 -24.531 -6.137 1 98.94 86 THR A CA 1
ATOM 661 C C . THR A 1 86 ? 5.133 -23.797 -4.832 1 98.94 86 THR A C 1
ATOM 663 O O . THR A 1 86 ? 5.848 -22.859 -4.461 1 98.94 86 THR A O 1
ATOM 666 N N . LYS A 1 87 ? 3.941 -24.109 -4.215 1 98.88 87 LYS A N 1
ATOM 667 C CA . LYS A 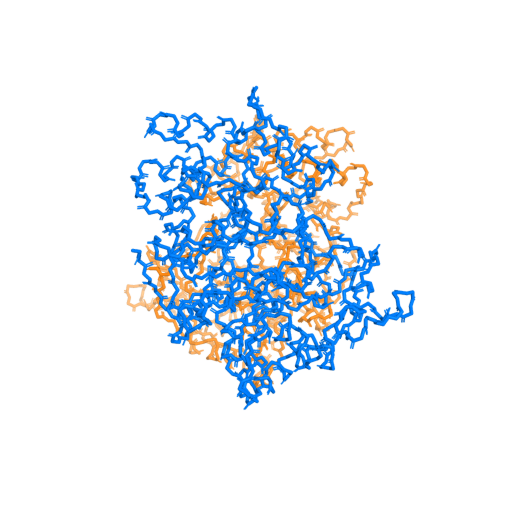1 87 ? 3.492 -23.281 -3.098 1 98.88 87 LYS A CA 1
ATOM 668 C C . LYS A 1 87 ? 2.846 -24.125 -2.008 1 98.88 87 LYS A C 1
ATOM 670 O O . LYS A 1 87 ? 2.258 -25.172 -2.295 1 98.88 87 LYS A O 1
ATOM 675 N N . VAL A 1 88 ? 3.035 -23.641 -0.84 1 98.94 88 VAL A N 1
ATOM 676 C CA . VAL A 1 88 ? 2.328 -24.219 0.305 1 98.94 88 VAL A CA 1
ATOM 677 C C . VAL A 1 88 ? 1.123 -23.344 0.649 1 98.94 88 VAL A C 1
ATOM 679 O O . VAL A 1 88 ? 1.24 -22.109 0.744 1 98.94 88 VAL A O 1
ATOM 682 N N . ALA A 1 89 ? -0.037 -23.953 0.884 1 98.5 89 ALA A N 1
ATOM 683 C CA . ALA A 1 89 ? -1.309 -23.25 1.037 1 98.5 89 ALA A CA 1
ATOM 684 C C . ALA A 1 89 ? -1.443 -22.672 2.438 1 98.5 89 ALA A C 1
ATOM 686 O O . ALA A 1 89 ? -1.038 -23.281 3.422 1 98.5 89 ALA A O 1
ATOM 687 N N . GLY A 1 90 ? -2.016 -21.453 2.496 1 97 90 GLY A N 1
ATOM 688 C CA . GLY A 1 90 ? -2.365 -20.828 3.768 1 97 90 GLY A CA 1
ATOM 689 C C . GLY A 1 90 ? -3.809 -21.062 4.168 1 97 90 GLY A C 1
ATOM 690 O O . GLY A 1 90 ? -4.523 -21.828 3.514 1 97 90 GLY A O 1
ATOM 691 N N . ALA A 1 91 ? -4.18 -20.422 5.207 1 94.5 91 ALA A N 1
ATOM 692 C CA . ALA A 1 91 ? -5.523 -20.578 5.758 1 94.5 91 ALA A CA 1
ATOM 693 C C . ALA A 1 91 ? -6.555 -19.844 4.898 1 94.5 91 ALA A C 1
ATOM 695 O O . ALA A 1 91 ? -6.285 -18.766 4.387 1 94.5 91 ALA A O 1
ATOM 696 N N . MET A 1 92 ? -7.723 -20.469 4.738 1 92.88 92 MET A N 1
ATOM 697 C CA . MET A 1 92 ? -8.875 -19.844 4.086 1 92.88 92 MET A CA 1
ATOM 698 C C . MET A 1 92 ? -10.109 -19.938 4.969 1 92.88 92 MET A C 1
ATOM 700 O O . MET A 1 92 ? -10.969 -20.797 4.746 1 92.88 92 MET A O 1
ATOM 704 N N . PRO A 1 93 ? -10.188 -18.984 5.859 1 88.19 93 PRO A N 1
ATOM 705 C CA . PRO A 1 93 ? -11.336 -19.062 6.766 1 88.19 93 PRO A CA 1
ATOM 706 C C . PRO A 1 93 ? -12.672 -19.078 6.023 1 88.19 93 PRO A C 1
ATOM 708 O O . PRO A 1 93 ? -12.844 -18.359 5.035 1 88.19 93 PRO A O 1
ATOM 711 N N . GLY A 1 94 ? -13.516 -19.875 6.543 1 88.25 94 GLY A N 1
ATOM 712 C CA . GLY A 1 94 ? -14.852 -19.984 5.977 1 88.25 94 GLY A CA 1
ATOM 713 C C . GLY A 1 94 ? -14.953 -21.016 4.871 1 88.25 94 GLY A C 1
ATOM 714 O O . GLY A 1 94 ? -16.047 -21.328 4.398 1 88.25 94 GLY A O 1
ATOM 715 N N . MET A 1 95 ? -13.844 -21.578 4.441 1 90 95 MET A N 1
ATOM 716 C CA . MET A 1 95 ? -13.828 -22.625 3.422 1 90 95 MET A CA 1
ATOM 717 C C . MET A 1 95 ? -13.125 -23.875 3.941 1 90 95 MET A C 1
ATOM 719 O O . MET A 1 95 ? -12.023 -23.797 4.5 1 90 95 MET A O 1
ATOM 723 N N . ASP A 1 96 ? -13.758 -24.969 3.789 1 92.81 96 ASP A N 1
ATOM 724 C CA . ASP A 1 96 ? -13.094 -26.219 4.152 1 92.81 96 ASP A CA 1
ATOM 725 C C . ASP A 1 96 ? -12.039 -26.609 3.117 1 92.81 96 ASP A C 1
ATOM 727 O O . ASP A 1 96 ? -12.367 -26.891 1.965 1 92.81 96 ASP A O 1
ATOM 731 N N . ARG A 1 97 ? -10.805 -26.578 3.594 1 95.31 97 ARG A N 1
ATOM 732 C CA . ARG A 1 97 ? -9.68 -26.938 2.742 1 95.31 97 ARG A CA 1
ATOM 733 C C . ARG A 1 97 ? -8.859 -28.062 3.371 1 95.31 97 ARG A C 1
ATOM 735 O O . ARG A 1 97 ? -7.656 -28.188 3.121 1 95.31 97 ARG A O 1
ATOM 742 N N . SER A 1 98 ? -9.539 -28.844 4.191 1 96.19 98 SER A N 1
ATOM 743 C CA . SER A 1 98 ? -8.867 -29.922 4.906 1 96.19 98 SER A CA 1
ATOM 744 C C . SER A 1 98 ? -8.273 -30.953 3.941 1 96.19 98 SER A C 1
ATOM 746 O O . SER A 1 98 ? -7.273 -31.594 4.25 1 96.19 98 SER A O 1
ATOM 748 N N . TYR A 1 99 ? -8.859 -31.031 2.762 1 96.25 99 TYR A N 1
ATOM 749 C CA . TYR A 1 99 ? -8.406 -32 1.778 1 96.25 99 TYR A CA 1
ATOM 750 C C . TYR A 1 99 ? -6.988 -31.703 1.31 1 96.25 99 TYR A C 1
ATOM 752 O O . TYR A 1 99 ? -6.262 -32.594 0.867 1 96.25 99 TYR A O 1
ATOM 760 N N . ILE A 1 100 ? -6.566 -30.453 1.355 1 97.75 100 ILE A N 1
ATOM 761 C CA . ILE A 1 100 ? -5.207 -30.078 0.986 1 97.75 100 ILE A CA 1
ATOM 762 C C . ILE A 1 100 ? -4.211 -30.75 1.932 1 97.75 100 ILE A C 1
ATOM 764 O O . ILE A 1 100 ? -3.238 -31.359 1.487 1 97.75 100 ILE A O 1
ATOM 768 N N . VAL A 1 101 ? -4.527 -30.656 3.221 1 97.88 101 VAL A N 1
ATOM 769 C CA . VAL A 1 101 ? -3.639 -31.234 4.227 1 97.88 101 VAL A CA 1
ATOM 770 C C . VAL A 1 101 ? -3.719 -32.75 4.172 1 97.88 101 VAL A C 1
ATOM 772 O O . VAL A 1 101 ? -2.703 -33.438 4.312 1 97.88 101 VAL A O 1
ATOM 775 N N . ALA A 1 102 ? -4.926 -33.25 3.957 1 97.5 102 ALA A N 1
ATOM 776 C CA . ALA A 1 102 ? -5.098 -34.688 3.867 1 97.5 102 ALA A CA 1
ATOM 777 C C . ALA A 1 102 ? -4.215 -35.281 2.77 1 97.5 102 ALA A C 1
ATOM 779 O O . ALA A 1 102 ? -3.607 -36.344 2.955 1 97.5 102 ALA A O 1
ATOM 780 N N . ASN A 1 103 ? -4.102 -34.594 1.705 1 96.81 103 ASN A N 1
ATOM 781 C CA . ASN A 1 103 ? -3.398 -35.094 0.523 1 96.81 103 ASN A CA 1
ATOM 782 C C . ASN A 1 103 ? -1.888 -34.938 0.664 1 96.81 103 ASN A C 1
ATOM 784 O O . ASN A 1 103 ? -1.135 -35.312 -0.24 1 96.81 103 ASN A O 1
ATOM 788 N N . ARG A 1 104 ? -1.348 -34.438 1.805 1 97.81 104 ARG A N 1
ATOM 789 C CA . ARG A 1 104 ? 0.087 -34.344 2.061 1 97.81 104 ARG A CA 1
ATOM 790 C C . ARG A 1 104 ? 0.649 -35.719 2.465 1 97.81 104 ARG A C 1
ATOM 792 O O . ARG A 1 104 ? 1.86 -35.938 2.4 1 97.81 104 ARG A O 1
ATOM 799 N N . ALA A 1 105 ? -0.333 -36.531 2.881 1 96 105 ALA A N 1
ATOM 800 C CA . ALA A 1 105 ? 0.039 -37.906 3.213 1 96 105 ALA A CA 1
ATOM 801 C C . ALA A 1 105 ? -0.293 -38.875 2.068 1 96 105 ALA A C 1
ATOM 803 O O . ALA A 1 105 ? -1.199 -38.594 1.274 1 96 105 ALA A O 1
ATOM 804 N N . ASP A 1 106 ? 0.407 -39.969 1.912 1 92.69 106 ASP A N 1
ATOM 805 C CA . ASP A 1 106 ? 0.152 -41.031 0.942 1 92.69 106 ASP A CA 1
ATOM 806 C C . ASP A 1 106 ? 0.126 -42.375 1.619 1 92.69 106 ASP A C 1
ATOM 808 O O . ASP A 1 106 ? 1.171 -42.906 2.004 1 92.69 106 ASP A O 1
ATOM 812 N N . PRO A 1 107 ? -1.038 -43.094 1.88 1 94.31 107 PRO A N 1
ATOM 813 C CA . PRO A 1 107 ? -2.322 -42.594 1.371 1 94.31 107 PRO A CA 1
ATOM 814 C C . PRO A 1 107 ? -2.83 -41.375 2.131 1 94.31 107 PRO A C 1
ATOM 816 O O . PRO A 1 107 ? -2.348 -41.094 3.229 1 94.31 107 PRO A O 1
ATOM 819 N N . PRO A 1 108 ? -3.758 -40.656 1.505 1 95.19 108 PRO A N 1
ATOM 820 C CA . PRO A 1 108 ? -4.258 -39.438 2.154 1 95.19 108 PRO A CA 1
ATOM 821 C C . PRO A 1 108 ? -4.859 -39.719 3.529 1 95.19 108 PRO A C 1
ATOM 823 O O . PRO A 1 108 ? -5.422 -40.781 3.76 1 95.19 108 PRO A O 1
ATOM 826 N N . LEU A 1 109 ? -4.754 -38.656 4.367 1 95.31 109 LEU A N 1
ATOM 827 C CA . LEU A 1 109 ? -5.469 -38.719 5.637 1 95.31 109 LEU A CA 1
ATOM 828 C C . LEU A 1 109 ? -6.977 -38.625 5.418 1 95.31 109 LEU A C 1
ATOM 830 O O . LEU A 1 109 ? -7.434 -38.375 4.301 1 95.31 109 LEU A O 1
ATOM 834 N N . ASP A 1 110 ? -7.68 -38.906 6.543 1 94.12 110 ASP A N 1
ATOM 835 C CA . ASP A 1 110 ? -9.125 -38.719 6.504 1 94.12 110 ASP A CA 1
ATOM 836 C C . ASP A 1 110 ? -9.477 -37.25 6.238 1 94.12 110 ASP A C 1
ATOM 838 O O . ASP A 1 110 ? -9.078 -36.375 6.996 1 94.12 110 ASP A O 1
ATOM 842 N N . PHE A 1 111 ? -10.227 -37.062 5.164 1 89.88 111 PHE A N 1
ATOM 843 C CA . PHE A 1 111 ? -10.547 -35.688 4.723 1 89.88 111 PHE A CA 1
ATOM 844 C C . PHE A 1 111 ? -11.391 -34.969 5.766 1 89.88 111 PHE A C 1
ATOM 846 O O . PHE A 1 111 ? -11.352 -33.75 5.863 1 89.88 111 PHE A O 1
ATOM 853 N N . GLU A 1 112 ? -12.148 -35.719 6.547 1 89.44 112 GLU A N 1
ATOM 854 C CA . GLU A 1 112 ? -13.078 -35.156 7.516 1 89.44 112 GLU A CA 1
ATOM 855 C C . GLU A 1 112 ? -12.352 -34.719 8.789 1 89.44 112 GLU A C 1
ATOM 857 O O . GLU A 1 112 ? -12.789 -33.781 9.469 1 89.44 112 GLU A O 1
ATOM 862 N N . THR A 1 113 ? -11.203 -35.406 9.016 1 93.44 113 THR A N 1
ATOM 863 C CA . THR A 1 113 ? -10.555 -35.125 10.297 1 93.44 113 THR A CA 1
ATOM 864 C C . THR A 1 113 ? -9.242 -34.375 10.102 1 93.44 113 THR A C 1
ATOM 866 O O . THR A 1 113 ? -8.664 -33.844 11.055 1 93.44 113 THR A O 1
ATOM 869 N N . ALA A 1 114 ? -8.797 -34.312 8.836 1 96.12 114 ALA A N 1
ATOM 870 C CA . ALA A 1 114 ? -7.562 -33.562 8.562 1 96.12 114 ALA A CA 1
ATOM 871 C C . ALA A 1 114 ? -7.715 -32.094 8.922 1 96.12 114 ALA A C 1
ATOM 873 O O . ALA A 1 114 ? -8.781 -31.5 8.734 1 96.12 114 ALA A O 1
ATOM 874 N N . PRO A 1 115 ? -6.684 -31.547 9.508 1 96.38 115 PRO A N 1
ATOM 875 C CA . PRO A 1 115 ? -6.777 -30.109 9.844 1 96.38 115 PRO A CA 1
ATOM 876 C C . PRO A 1 115 ? -6.797 -29.219 8.609 1 96.38 115 PRO A C 1
ATOM 878 O O . PRO A 1 115 ? -6.43 -29.656 7.512 1 96.38 115 PRO A O 1
ATOM 881 N N . GLN A 1 116 ? -7.203 -27.984 8.812 1 96.56 116 GLN A N 1
ATOM 882 C CA . GLN A 1 116 ? -7.125 -26.969 7.773 1 96.56 116 GLN A CA 1
ATOM 883 C C . GLN A 1 116 ? -5.684 -26.516 7.559 1 96.56 116 GLN A C 1
ATOM 885 O O . GLN A 1 116 ? -4.863 -26.578 8.477 1 96.56 116 GLN A O 1
ATOM 890 N N . PRO A 1 117 ? -5.312 -26.141 6.305 1 97.38 117 PRO A N 1
ATOM 891 C CA . PRO A 1 117 ? -4.008 -25.5 6.129 1 97.38 117 PRO A CA 1
ATOM 892 C C . PRO A 1 117 ? -3.822 -24.281 7.035 1 97.38 117 PRO A C 1
ATOM 894 O O . PRO A 1 117 ? -4.746 -23.469 7.191 1 97.38 117 PRO A O 1
ATOM 897 N N . ASN A 1 118 ? 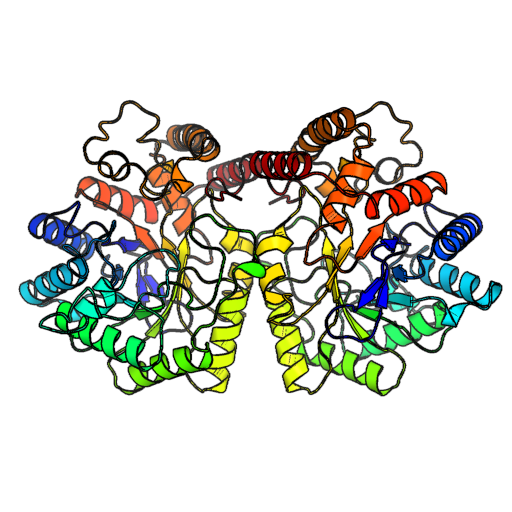-2.598 -24.125 7.668 1 97 118 ASN A N 1
ATOM 898 C CA . ASN A 1 118 ? -2.43 -23 8.578 1 97 118 ASN A CA 1
ATOM 899 C C . ASN A 1 118 ? -0.97 -22.562 8.672 1 97 118 ASN A C 1
ATOM 901 O O . ASN A 1 118 ? -0.619 -21.734 9.508 1 97 118 ASN A O 1
ATOM 905 N N . LEU A 1 119 ? -0.081 -23.141 8 1 98.62 119 LEU A N 1
ATOM 906 C CA . LEU A 1 119 ? 1.314 -22.75 7.824 1 98.62 119 LEU A CA 1
ATOM 907 C C . LEU A 1 119 ? 2.08 -22.844 9.141 1 98.62 119 LEU A C 1
ATOM 909 O O . LEU A 1 119 ? 2.92 -22 9.438 1 98.62 119 LEU A O 1
ATOM 913 N N . THR A 1 120 ? 1.738 -23.766 10.008 1 98.62 120 THR A N 1
ATOM 914 C CA . THR A 1 120 ? 2.654 -24.109 11.094 1 98.62 120 THR A CA 1
ATOM 915 C C . THR A 1 120 ? 3.959 -24.672 10.547 1 98.62 120 THR A C 1
ATOM 917 O O . THR A 1 120 ? 4.02 -25.078 9.383 1 98.62 120 THR A O 1
ATOM 920 N N . ARG A 1 121 ? 4.965 -24.672 11.367 1 98.75 121 ARG A N 1
ATOM 921 C CA . ARG A 1 121 ? 6.23 -25.281 10.977 1 98.75 121 ARG A CA 1
ATOM 922 C C . ARG A 1 121 ? 6.016 -26.688 10.438 1 98.75 121 ARG A C 1
ATOM 924 O O . ARG A 1 121 ? 6.48 -27.016 9.344 1 98.75 121 ARG A O 1
ATOM 931 N N . GLU A 1 122 ? 5.305 -27.484 11.188 1 98.56 122 GLU A N 1
ATOM 932 C CA . GLU A 1 122 ? 5.059 -28.875 10.797 1 98.56 122 GLU A CA 1
ATOM 933 C C . GLU A 1 122 ? 4.352 -28.938 9.445 1 98.56 122 GLU A C 1
ATOM 935 O O . GLU A 1 122 ? 4.711 -29.766 8.594 1 98.56 122 GLU A O 1
ATOM 940 N N . GLN A 1 123 ? 3.43 -28.125 9.258 1 98.69 123 GLN A N 1
ATOM 941 C CA . GLN A 1 123 ? 2.66 -28.156 8.016 1 98.69 123 GLN A CA 1
ATOM 942 C C . GLN A 1 123 ? 3.514 -27.734 6.824 1 98.69 123 GLN A C 1
ATOM 944 O O . GLN A 1 123 ? 3.395 -28.281 5.734 1 98.69 123 GLN A O 1
ATOM 949 N N . ILE A 1 124 ? 4.332 -26.719 7 1 98.94 124 ILE A N 1
ATOM 950 C CA . ILE A 1 124 ? 5.207 -26.266 5.918 1 98.94 124 ILE A CA 1
ATOM 951 C C . ILE A 1 124 ? 6.164 -27.391 5.535 1 98.94 124 ILE A C 1
ATOM 953 O O . ILE A 1 124 ? 6.352 -27.688 4.352 1 98.94 124 ILE A O 1
ATOM 957 N N . LEU A 1 125 ? 6.754 -28.078 6.523 1 98.88 125 LEU A N 1
ATOM 958 C CA . LEU A 1 125 ? 7.707 -29.141 6.266 1 98.88 125 LEU A CA 1
ATOM 959 C C . LEU A 1 125 ? 7.023 -30.328 5.582 1 98.88 125 LEU A C 1
ATOM 961 O O . LEU A 1 125 ? 7.535 -30.859 4.594 1 98.88 125 LEU A O 1
ATOM 965 N N . THR A 1 126 ? 5.816 -30.719 6.07 1 98.69 126 THR A N 1
ATOM 966 C CA . THR A 1 126 ? 5.121 -31.859 5.508 1 98.69 126 THR A CA 1
ATOM 967 C C . THR A 1 126 ? 4.594 -31.547 4.109 1 98.69 126 THR A C 1
ATOM 969 O O . THR A 1 126 ? 4.555 -32.438 3.246 1 98.69 126 THR A O 1
ATOM 972 N N . ALA A 1 127 ? 4.172 -30.312 3.93 1 98.94 127 ALA A N 1
ATOM 973 C CA . ALA A 1 127 ? 3.715 -29.906 2.604 1 98.94 127 ALA A CA 1
ATOM 974 C C . ALA A 1 127 ? 4.844 -30 1.583 1 98.94 127 ALA A C 1
ATOM 976 O O . ALA A 1 127 ? 4.641 -30.484 0.462 1 98.94 127 ALA A O 1
ATOM 977 N N . CYS A 1 128 ? 6.023 -29.547 1.959 1 98.94 128 CYS A N 1
ATOM 978 C CA . CYS A 1 128 ? 7.176 -29.594 1.066 1 98.94 128 CYS A CA 1
ATOM 979 C C . CYS A 1 128 ? 7.523 -31.031 0.7 1 98.94 128 CYS A C 1
ATOM 981 O O . CYS A 1 128 ? 7.734 -31.344 -0.473 1 98.94 128 CYS A O 1
ATOM 983 N N . ASP A 1 129 ? 7.527 -31.906 1.696 1 98.88 129 ASP A N 1
ATOM 984 C CA . ASP A 1 129 ? 7.82 -33.312 1.447 1 98.88 129 ASP A CA 1
ATOM 985 C C . ASP A 1 129 ? 6.816 -33.938 0.473 1 98.88 129 ASP A C 1
ATOM 987 O O . ASP A 1 129 ? 7.191 -34.688 -0.419 1 98.88 129 ASP A O 1
ATOM 991 N N . ALA A 1 130 ? 5.602 -33.625 0.671 1 98.94 130 ALA A N 1
ATOM 992 C CA . ALA A 1 130 ? 4.551 -34.125 -0.199 1 98.94 130 ALA A CA 1
ATOM 993 C C . ALA A 1 130 ? 4.711 -33.625 -1.624 1 98.94 130 ALA A C 1
ATOM 995 O O . ALA A 1 130 ? 4.527 -34.375 -2.59 1 98.94 130 ALA A O 1
ATOM 996 N N . SER A 1 131 ? 4.988 -32.281 -1.762 1 98.94 131 SER A N 1
ATOM 997 C CA . SER A 1 131 ? 5.23 -31.719 -3.082 1 98.94 131 SER A CA 1
ATOM 998 C C . SER A 1 131 ? 6.395 -32.406 -3.779 1 98.94 131 SER A C 1
ATOM 1000 O O . SER A 1 131 ? 6.32 -32.719 -4.973 1 98.94 131 SER A O 1
ATOM 1002 N N . LEU A 1 132 ? 7.492 -32.625 -3.037 1 98.94 132 LEU A N 1
ATOM 1003 C CA . LEU A 1 132 ? 8.656 -33.312 -3.596 1 98.94 132 LEU A CA 1
ATOM 1004 C C . LEU A 1 132 ? 8.273 -34.688 -4.102 1 98.94 132 LEU A C 1
ATOM 1006 O O . LEU A 1 132 ? 8.695 -35.094 -5.184 1 98.94 132 LEU A O 1
ATOM 1010 N N . ARG A 1 133 ? 7.449 -35.406 -3.326 1 98.81 133 ARG A N 1
ATOM 1011 C CA . ARG A 1 133 ? 6.996 -36.75 -3.73 1 98.81 133 ARG A CA 1
ATOM 1012 C C . ARG A 1 133 ? 6.164 -36.656 -5.008 1 98.81 133 ARG A C 1
ATOM 1014 O O . ARG A 1 133 ? 6.398 -37.438 -5.949 1 98.81 133 ARG A O 1
ATOM 1021 N N . ARG A 1 134 ? 5.238 -35.781 -5.062 1 98.81 134 ARG A N 1
ATOM 1022 C CA . ARG A 1 134 ? 4.348 -35.656 -6.211 1 98.81 134 ARG A CA 1
ATOM 1023 C C . ARG A 1 134 ? 5.113 -35.219 -7.449 1 98.81 134 ARG A C 1
ATOM 1025 O O . ARG A 1 134 ? 4.867 -35.719 -8.555 1 98.81 134 ARG A O 1
ATOM 1032 N N . LEU A 1 135 ? 6.059 -34.281 -7.25 1 98.88 135 LEU A N 1
ATOM 1033 C CA . LEU A 1 135 ? 6.848 -33.719 -8.344 1 98.88 135 LEU A CA 1
ATOM 1034 C C . LEU A 1 135 ? 7.949 -34.688 -8.766 1 98.88 135 LEU A C 1
ATOM 1036 O O . LEU A 1 135 ? 8.609 -34.469 -9.789 1 98.88 135 LEU A O 1
ATOM 1040 N N . GLN A 1 136 ? 8.164 -35.75 -7.992 1 98.69 136 GLN A N 1
ATOM 1041 C CA . GLN A 1 136 ? 9.156 -36.781 -8.281 1 98.69 136 GLN A CA 1
ATOM 1042 C C . GLN A 1 136 ? 10.547 -36.188 -8.422 1 98.69 136 GLN A C 1
ATOM 1044 O O . GLN A 1 136 ? 11.25 -36.438 -9.406 1 98.69 136 GLN A O 1
ATOM 1049 N N . THR A 1 137 ? 10.93 -35.406 -7.449 1 98.81 137 THR A N 1
ATOM 1050 C CA . THR A 1 137 ? 12.234 -34.781 -7.398 1 98.81 137 THR A CA 1
ATOM 1051 C C . THR A 1 137 ? 12.688 -34.594 -5.953 1 98.81 137 THR A C 1
ATOM 1053 O O . THR A 1 137 ? 11.914 -34.781 -5.02 1 98.81 137 THR A O 1
ATOM 1056 N N . THR A 1 138 ? 13.969 -34.25 -5.766 1 98.69 138 THR A N 1
ATOM 1057 C CA . THR A 1 138 ? 14.516 -34.156 -4.418 1 98.69 138 THR A CA 1
ATOM 1058 C C . THR A 1 138 ? 14.672 -32.719 -3.992 1 98.69 138 THR A C 1
ATOM 1060 O O . THR A 1 138 ? 15.023 -32.438 -2.846 1 98.69 138 THR A O 1
ATOM 1063 N N . TYR A 1 139 ? 14.414 -31.781 -4.957 1 98.81 139 TYR A N 1
ATOM 1064 C CA . TYR A 1 139 ? 14.539 -30.359 -4.605 1 98.81 139 TYR A CA 1
ATOM 1065 C C . TYR A 1 139 ? 13.516 -29.516 -5.359 1 98.81 139 TYR A C 1
ATOM 1067 O O . TYR A 1 139 ? 13.07 -29.906 -6.441 1 98.81 139 TYR A O 1
ATOM 1075 N N . ILE A 1 140 ? 13.156 -28.469 -4.77 1 98.94 140 ILE A N 1
ATOM 1076 C CA . ILE A 1 140 ? 12.328 -27.422 -5.348 1 98.94 140 ILE A CA 1
ATOM 1077 C C . ILE A 1 140 ? 13.164 -26.156 -5.562 1 98.94 140 ILE A C 1
ATOM 1079 O O . ILE A 1 140 ? 13.906 -25.75 -4.676 1 98.94 140 ILE A O 1
ATOM 1083 N N . ASP A 1 141 ? 13.078 -25.547 -6.773 1 98.94 141 ASP A N 1
ATOM 1084 C CA . ASP A 1 141 ? 13.867 -24.359 -7.066 1 98.94 141 ASP A CA 1
ATOM 1085 C C . ASP A 1 141 ? 13.328 -23.141 -6.309 1 98.94 141 ASP A C 1
ATOM 1087 O O . ASP A 1 141 ? 14.102 -22.359 -5.766 1 98.94 141 ASP A O 1
ATOM 1091 N N . LEU A 1 142 ? 12.023 -22.969 -6.266 1 98.94 142 LEU A N 1
ATOM 1092 C CA . LEU A 1 142 ? 11.359 -21.844 -5.609 1 98.94 142 LEU A CA 1
ATOM 1093 C C . LEU A 1 142 ? 10.109 -22.297 -4.867 1 98.94 142 LEU A C 1
ATOM 1095 O O . LEU A 1 142 ? 9.141 -22.75 -5.488 1 98.94 142 LEU A O 1
ATOM 1099 N N . TYR A 1 143 ? 10.141 -22.25 -3.561 1 98.94 143 TYR A N 1
ATOM 1100 C CA . TYR A 1 143 ? 9.008 -22.641 -2.719 1 98.94 143 TYR A CA 1
ATOM 1101 C C . TYR A 1 143 ? 8.359 -21.406 -2.098 1 98.94 143 TYR A C 1
ATOM 1103 O O . TYR A 1 143 ? 9 -20.656 -1.353 1 98.94 143 TYR A O 1
ATOM 1111 N N . GLN A 1 144 ? 7.062 -21.219 -2.391 1 98.94 144 GLN A N 1
ATOM 1112 C CA . GLN A 1 144 ? 6.434 -19.953 -1.988 1 98.94 144 GLN A CA 1
ATOM 1113 C C . GLN A 1 144 ? 5.301 -20.203 -0.996 1 98.94 144 GLN A C 1
ATOM 1115 O O . GLN A 1 144 ? 4.605 -21.219 -1.075 1 98.94 144 GLN A O 1
ATOM 1120 N N . ILE A 1 145 ? 5.102 -19.312 -0.037 1 98.94 145 ILE A N 1
ATOM 1121 C CA . ILE A 1 145 ? 3.877 -19.281 0.756 1 98.94 145 ILE A CA 1
ATOM 1122 C C . ILE A 1 145 ? 2.729 -18.734 -0.096 1 98.94 145 ILE A C 1
ATOM 1124 O O . ILE A 1 145 ? 2.768 -17.594 -0.55 1 98.94 145 ILE A O 1
ATOM 1128 N N . HIS A 1 146 ? 1.691 -19.469 -0.268 1 98.81 146 HIS A N 1
ATOM 1129 C CA . HIS A 1 146 ? 0.669 -19.234 -1.28 1 98.81 146 HIS A CA 1
ATOM 1130 C C . HIS A 1 146 ? -0.168 -18 -0.932 1 98.81 146 HIS A C 1
ATOM 1132 O O . HIS A 1 146 ? -0.577 -17.25 -1.82 1 98.81 146 HIS A O 1
ATOM 1138 N N . TRP A 1 147 ? -0.551 -17.812 0.272 1 98.31 147 TRP A N 1
ATOM 1139 C CA . TRP A 1 147 ? -1.141 -16.625 0.867 1 98.31 147 TRP A CA 1
ATOM 1140 C C . TRP A 1 147 ? -0.927 -16.594 2.377 1 98.31 147 TRP A C 1
ATOM 1142 O O . TRP A 1 147 ? -0.581 -17.625 2.975 1 98.31 147 TRP A O 1
ATOM 1152 N N . PRO A 1 148 ? -1.09 -15.461 3.012 1 98.19 148 PRO A N 1
ATOM 1153 C CA . PRO A 1 148 ? -0.698 -15.336 4.418 1 98.19 148 PRO A CA 1
ATOM 1154 C C . PRO A 1 148 ? -1.568 -16.172 5.352 1 98.19 148 PRO A C 1
ATOM 1156 O O . PRO A 1 148 ? -2.775 -16.297 5.133 1 98.19 148 PRO A O 1
ATOM 1159 N N . ALA A 1 149 ? -0.912 -16.656 6.406 1 98 149 ALA A N 1
ATOM 1160 C CA . ALA A 1 149 ? -1.655 -17.312 7.484 1 98 149 ALA A CA 1
ATOM 1161 C C . ALA A 1 149 ? -2.527 -16.297 8.227 1 98 149 ALA A C 1
ATOM 1163 O O . ALA A 1 149 ? -3.662 -16.609 8.602 1 98 149 ALA A O 1
ATOM 1164 N N . ARG A 1 150 ? -2.012 -15.109 8.445 1 97.94 150 ARG A N 1
ATOM 1165 C CA . ARG A 1 150 ? -2.748 -14.047 9.117 1 97.94 150 ARG A CA 1
ATOM 1166 C C . ARG A 1 150 ? -3.836 -13.477 8.211 1 97.94 150 ARG A C 1
ATOM 1168 O O . ARG A 1 150 ? -3.832 -13.719 7 1 97.94 150 ARG A O 1
ATOM 1175 N N . TYR A 1 151 ? -4.699 -12.695 8.836 1 97.25 151 TYR A N 1
ATOM 1176 C CA . TYR A 1 151 ? -5.703 -12.023 8.016 1 97.25 151 TYR A CA 1
ATOM 1177 C C . TYR A 1 151 ? -5.059 -10.969 7.125 1 97.25 151 TYR A C 1
ATOM 1179 O O . TYR A 1 151 ? -4.215 -10.195 7.578 1 97.25 151 TYR A O 1
ATOM 1187 N N . ALA A 1 152 ? -5.363 -10.922 5.938 1 96.69 152 ALA A N 1
ATOM 1188 C CA . ALA A 1 152 ? -5.117 -9.883 4.945 1 96.69 152 ALA A CA 1
ATOM 1189 C C . ALA A 1 152 ? -6.234 -9.844 3.902 1 96.69 152 ALA A C 1
ATOM 1191 O O . ALA A 1 152 ? -6.848 -10.875 3.607 1 96.69 152 ALA A O 1
ATOM 1192 N N . PRO A 1 153 ? -6.562 -8.617 3.463 1 95.31 153 PRO A N 1
ATOM 1193 C CA . PRO A 1 153 ? -7.523 -8.594 2.359 1 95.31 153 PRO A CA 1
ATOM 1194 C C . PRO A 1 153 ? -7.008 -9.312 1.115 1 95.31 153 PRO A C 1
ATOM 1196 O O . PRO A 1 153 ? -5.914 -9.016 0.633 1 95.31 153 PRO A O 1
ATOM 1199 N N . LEU A 1 154 ? -7.695 -10.312 0.622 1 93.31 154 LEU A N 1
ATOM 1200 C CA . LEU A 1 154 ? -7.258 -11.156 -0.483 1 93.31 154 LEU A CA 1
ATOM 1201 C C . LEU A 1 154 ? -8.336 -11.242 -1.56 1 93.31 154 LEU A C 1
ATOM 1203 O O . LEU A 1 154 ? -9.516 -11.055 -1.277 1 93.31 154 LEU A O 1
ATOM 1207 N N . PHE A 1 155 ? -7.906 -11.477 -2.768 1 92.62 155 PHE A N 1
ATOM 1208 C CA . PHE A 1 155 ? -8.734 -11.93 -3.879 1 92.62 155 PHE A CA 1
ATOM 1209 C C . PHE A 1 155 ? -9.883 -10.969 -4.129 1 92.62 155 PHE A C 1
ATOM 1211 O O . PHE A 1 155 ? -11.047 -11.375 -4.164 1 92.62 155 PHE A O 1
ATOM 1218 N N . GLY A 1 156 ? -9.531 -9.781 -4.262 1 92.81 156 GLY A N 1
ATOM 1219 C CA . GLY A 1 156 ? -10.492 -8.734 -4.582 1 92.81 156 GLY A CA 1
ATOM 1220 C C . GLY A 1 156 ? -10.75 -7.789 -3.428 1 92.81 156 GLY A C 1
ATOM 1221 O O . GLY A 1 156 ? -11.352 -6.727 -3.613 1 92.81 156 GLY A O 1
ATOM 1222 N N . GLY A 1 157 ? -10.289 -8.188 -2.24 1 93.94 157 GLY A N 1
ATOM 1223 C CA . GLY A 1 157 ? -10.375 -7.316 -1.079 1 93.94 157 GLY A CA 1
ATOM 1224 C C . GLY A 1 157 ? -9.234 -6.324 -0.994 1 93.94 157 GLY A C 1
ATOM 1225 O O . GLY A 1 157 ? -8.086 -6.656 -1.317 1 93.94 157 GLY A O 1
ATOM 1226 N N . ARG A 1 158 ? -9.555 -5.062 -0.62 1 91 158 ARG A N 1
ATOM 1227 C CA . ARG A 1 158 ? -8.562 -3.996 -0.48 1 91 158 ARG A CA 1
ATOM 1228 C C . ARG A 1 158 ? -8.523 -3.471 0.951 1 91 158 ARG A C 1
ATOM 1230 O O . ARG A 1 158 ? -7.449 -3.211 1.494 1 91 158 ARG A O 1
ATOM 1237 N N . GLN A 1 159 ? -9.656 -3.316 1.554 1 96.44 159 GLN A N 1
ATOM 1238 C CA . GLN A 1 159 ? -9.789 -2.705 2.871 1 96.44 159 GLN A CA 1
ATOM 1239 C C . GLN A 1 159 ? -9.352 -3.672 3.971 1 96.44 159 GLN A C 1
ATOM 1241 O O . GLN A 1 159 ? -9.773 -4.832 3.984 1 96.44 159 GLN A O 1
ATOM 1246 N N . TYR A 1 160 ? -8.516 -3.209 4.863 1 98.19 160 TYR A N 1
ATOM 1247 C CA . TYR A 1 160 ? -8.156 -4 6.031 1 98.19 160 TYR A CA 1
ATOM 1248 C C . TYR A 1 160 ? -9.227 -3.906 7.109 1 98.19 160 TYR A C 1
ATOM 1250 O O . TYR A 1 160 ? -9.672 -2.811 7.457 1 98.19 160 TYR A O 1
ATOM 1258 N N . HIS A 1 161 ? -9.633 -5.02 7.621 1 97.38 161 HIS A N 1
ATOM 1259 C CA . HIS A 1 161 ? -10.672 -5.117 8.641 1 97.38 161 HIS A CA 1
ATOM 1260 C C . HIS A 1 161 ? -10.148 -5.781 9.906 1 97.38 161 HIS A C 1
ATOM 1262 O O . HIS A 1 161 ? -10.086 -7.008 9.992 1 97.38 161 HIS A O 1
ATOM 1268 N N . PRO A 1 162 ? -9.922 -4.953 10.914 1 97.44 162 PRO A N 1
ATOM 1269 C CA . PRO A 1 162 ? -9.367 -5.543 12.133 1 97.44 162 PRO A CA 1
ATOM 1270 C C . PRO A 1 162 ? -10.281 -6.598 12.75 1 97.44 162 PRO A C 1
ATOM 1272 O O . PRO A 1 162 ? -9.805 -7.508 13.438 1 97.44 162 PRO A O 1
ATOM 1275 N N . ASP A 1 163 ? -11.586 -6.422 12.539 1 96.94 163 ASP A N 1
ATOM 1276 C CA . ASP A 1 163 ? -12.555 -7.344 13.133 1 96.94 163 ASP A CA 1
ATOM 1277 C C . ASP A 1 163 ? -12.453 -8.727 12.5 1 96.94 163 ASP A C 1
ATOM 1279 O O . ASP A 1 163 ? -13.023 -9.695 13.016 1 96.94 163 ASP A O 1
ATOM 1283 N N . ARG A 1 164 ? -11.656 -8.898 11.43 1 96.88 164 ARG A N 1
ATOM 1284 C CA . ARG A 1 164 ? -11.492 -10.18 10.758 1 96.88 164 ARG A CA 1
ATOM 1285 C C . ARG A 1 164 ? -10.141 -10.812 11.102 1 96.88 164 ARG A C 1
ATOM 1287 O O . ARG A 1 164 ? -9.789 -11.867 10.57 1 96.88 164 ARG A O 1
ATOM 1294 N N . GLU A 1 165 ? -9.422 -10.109 11.93 1 97.75 165 GLU A N 1
ATOM 1295 C CA . GLU A 1 165 ? -8.172 -10.68 12.406 1 97.75 165 GLU A CA 1
ATOM 1296 C C . GLU A 1 165 ? -8.406 -12.031 13.078 1 97.75 165 GLU A C 1
ATOM 1298 O O . GLU A 1 165 ? -9.469 -12.273 13.641 1 97.75 165 GLU A O 1
ATOM 1303 N N . ARG A 1 166 ? -7.402 -12.891 12.984 1 96.38 166 ARG A N 1
ATOM 1304 C CA . ARG A 1 166 ? -7.48 -14.227 13.562 1 96.38 166 ARG A CA 1
ATOM 1305 C C . ARG A 1 166 ? -6.109 -14.703 14.039 1 96.38 166 ARG A C 1
ATOM 1307 O O . ARG A 1 166 ? -5.082 -14.18 13.594 1 96.38 166 ARG A O 1
ATOM 1314 N N . ASP A 1 167 ? -6.152 -15.711 14.898 1 95.38 167 ASP A N 1
ATOM 1315 C CA . ASP A 1 167 ? -4.895 -16.328 15.32 1 95.38 167 ASP A CA 1
ATOM 1316 C C . ASP A 1 167 ? -4.223 -17.047 14.156 1 95.38 167 ASP A C 1
ATOM 1318 O O . ASP A 1 167 ? -4.898 -17.672 13.328 1 95.38 167 ASP A O 1
ATOM 1322 N N . ALA A 1 168 ? -2.947 -16.938 14.062 1 97.56 168 ALA A N 1
ATOM 1323 C CA . ALA A 1 168 ? -2.135 -17.562 13.023 1 97.56 168 ALA A CA 1
ATOM 1324 C C . ALA A 1 168 ? -0.725 -17.859 13.531 1 97.56 168 ALA A C 1
ATOM 1326 O O . ALA A 1 168 ? -0.245 -17.203 14.453 1 97.56 168 ALA A O 1
ATOM 1327 N N . PRO A 1 169 ? -0.115 -18.906 12.977 1 98.31 169 PRO A N 1
ATOM 1328 C CA . PRO A 1 169 ? 1.309 -19.062 13.281 1 98.31 169 PRO A CA 1
ATOM 1329 C C . PRO A 1 169 ? 2.113 -17.797 13 1 98.31 169 PRO A C 1
ATOM 1331 O O . PRO A 1 169 ? 1.823 -17.078 12.039 1 98.31 169 PRO A O 1
ATOM 1334 N N . SER A 1 170 ? 3.098 -17.547 13.805 1 98.44 170 SER A N 1
ATOM 1335 C CA . SER A 1 170 ? 3.881 -16.328 13.672 1 98.44 170 SER A CA 1
ATOM 1336 C C . SER A 1 170 ? 4.68 -16.328 12.375 1 98.44 170 SER A C 1
ATOM 1338 O O . SER A 1 170 ? 5.02 -17.391 11.844 1 98.44 170 SER A O 1
ATOM 1340 N N . ILE A 1 171 ? 4.973 -15.227 11.891 1 98.62 171 ILE A N 1
ATOM 1341 C CA . ILE A 1 171 ? 5.844 -15.086 10.727 1 98.62 171 ILE A CA 1
ATOM 1342 C C . ILE A 1 171 ? 7.207 -15.703 11.031 1 98.62 171 ILE A C 1
ATOM 1344 O O . ILE A 1 171 ? 7.82 -16.328 10.156 1 98.62 171 ILE A O 1
ATOM 1348 N N . GLU A 1 172 ? 7.656 -15.547 12.25 1 98.75 172 GLU A N 1
ATOM 1349 C CA . GLU A 1 172 ? 8.922 -16.141 12.68 1 98.75 172 GLU A CA 1
ATOM 1350 C C . GLU A 1 172 ? 8.914 -17.656 12.477 1 98.75 172 GLU A C 1
ATOM 1352 O O . GLU A 1 172 ? 9.891 -18.219 11.977 1 98.75 172 GLU A O 1
ATOM 1357 N N . GLU A 1 173 ? 7.801 -18.266 12.906 1 98.88 173 GLU A N 1
ATOM 1358 C CA . GLU A 1 173 ? 7.664 -19.703 12.742 1 98.88 173 GLU A CA 1
ATOM 1359 C C . GLU A 1 173 ? 7.711 -20.109 11.273 1 98.88 173 GLU A C 1
ATOM 1361 O O . GLU A 1 173 ? 8.352 -21.094 10.906 1 98.88 173 GLU A O 1
ATOM 1366 N N . GLN A 1 174 ? 7.113 -19.375 10.438 1 98.94 174 GLN A N 1
ATOM 1367 C CA . GLN A 1 174 ? 7.055 -19.656 9.008 1 98.94 174 GLN A CA 1
ATOM 1368 C C . GLN A 1 174 ? 8.422 -19.484 8.352 1 98.94 174 GLN A C 1
ATOM 1370 O O . GLN A 1 174 ? 8.859 -20.328 7.57 1 98.94 174 GLN A O 1
ATOM 1375 N N . VAL A 1 175 ? 9.086 -18.375 8.695 1 98.94 175 VAL A N 1
ATOM 1376 C CA . VAL A 1 175 ? 10.406 -18.078 8.148 1 98.94 175 VAL A CA 1
ATOM 1377 C C . VAL A 1 175 ? 11.398 -19.141 8.586 1 98.94 175 VAL A C 1
ATOM 1379 O O . VAL A 1 175 ? 12.203 -19.625 7.773 1 98.94 175 VAL A O 1
ATOM 1382 N N . ALA A 1 176 ? 11.328 -19.516 9.836 1 98.94 176 ALA A N 1
ATOM 1383 C CA . ALA A 1 176 ? 12.227 -20.547 10.344 1 98.94 176 ALA A CA 1
ATOM 1384 C C . ALA A 1 176 ? 12.023 -21.859 9.602 1 98.94 176 ALA A C 1
ATOM 1386 O O . ALA A 1 176 ? 12.992 -22.562 9.289 1 98.94 176 ALA A O 1
ATOM 1387 N N . ALA A 1 177 ? 10.781 -22.188 9.32 1 98.94 177 ALA A N 1
ATOM 1388 C CA . ALA A 1 177 ? 10.477 -23.422 8.586 1 98.94 177 ALA A CA 1
ATOM 1389 C C . ALA A 1 177 ? 11.07 -23.375 7.184 1 98.94 177 ALA A C 1
ATOM 1391 O O . ALA A 1 177 ? 11.641 -24.375 6.715 1 98.94 177 ALA A O 1
ATOM 1392 N N . MET A 1 178 ? 11 -22.25 6.5 1 98.94 178 MET A N 1
ATOM 1393 C CA . MET A 1 178 ? 11.602 -22.109 5.18 1 98.94 178 MET A CA 1
ATOM 1394 C C . MET A 1 178 ? 13.125 -22.25 5.254 1 98.94 178 MET A C 1
ATOM 1396 O O . MET A 1 178 ? 13.734 -22.891 4.395 1 98.94 178 MET A O 1
ATOM 1400 N N . GLY A 1 179 ? 13.672 -21.625 6.285 1 98.94 179 GLY A N 1
ATOM 1401 C CA . GLY A 1 179 ? 15.102 -21.766 6.5 1 98.94 179 GLY A CA 1
ATOM 1402 C C . GLY A 1 179 ? 15.539 -23.219 6.668 1 98.94 179 GLY A C 1
ATOM 1403 O O . GLY A 1 179 ? 16.562 -23.625 6.121 1 98.94 179 GLY A O 1
ATOM 1404 N N . GLU A 1 180 ? 14.758 -23.984 7.414 1 98.94 180 GLU A N 1
ATOM 1405 C CA . GLU A 1 180 ? 15.047 -25.406 7.629 1 98.94 180 GLU A CA 1
ATOM 1406 C C . GLU A 1 180 ? 15.039 -26.172 6.312 1 98.94 180 GLU A C 1
ATOM 1408 O O . GLU A 1 180 ? 15.891 -27.031 6.09 1 98.94 180 GLU A O 1
ATOM 1413 N N . LEU A 1 181 ? 14.109 -25.859 5.5 1 98.94 181 LEU A N 1
ATOM 1414 C CA . LEU A 1 181 ? 13.992 -26.531 4.211 1 98.94 181 LEU A CA 1
ATOM 1415 C C . LEU A 1 181 ? 15.195 -26.203 3.324 1 98.94 181 LEU A C 1
ATOM 1417 O O . LEU A 1 181 ? 15.688 -27.078 2.604 1 98.94 181 LEU A O 1
ATOM 1421 N N . ILE A 1 182 ? 15.641 -24.969 3.326 1 98.88 182 ILE A N 1
ATOM 1422 C CA . ILE A 1 182 ? 16.797 -24.547 2.549 1 98.88 182 ILE A CA 1
ATOM 1423 C C . ILE A 1 182 ? 18.047 -25.281 3.057 1 98.88 182 ILE A C 1
ATOM 1425 O O . ILE A 1 182 ? 18.828 -25.797 2.266 1 98.88 182 ILE A O 1
ATOM 1429 N N . GLN A 1 183 ? 18.203 -25.344 4.344 1 98.75 183 GLN A N 1
ATOM 1430 C CA . GLN A 1 183 ? 19.359 -26.016 4.945 1 98.75 183 GLN A CA 1
ATOM 1431 C C . GLN A 1 183 ? 19.375 -27.5 4.609 1 98.75 183 GLN A C 1
ATOM 1433 O O . GLN A 1 183 ? 20.438 -28.094 4.41 1 98.75 183 GLN A O 1
ATOM 1438 N N . ALA A 1 184 ? 18.203 -28.062 4.531 1 98.81 184 ALA A N 1
ATOM 1439 C CA . ALA A 1 184 ? 18.062 -29.5 4.25 1 98.81 184 ALA A CA 1
ATOM 1440 C C . ALA A 1 184 ? 18.312 -29.781 2.771 1 98.81 184 ALA A C 1
ATOM 1442 O O . ALA A 1 184 ? 18.375 -30.953 2.363 1 98.81 184 ALA A O 1
ATOM 1443 N N . GLY A 1 185 ? 18.375 -28.75 1.926 1 98.69 185 GLY A N 1
ATOM 1444 C CA . GLY A 1 185 ? 18.625 -28.922 0.503 1 98.69 185 GLY A CA 1
ATOM 1445 C C . GLY A 1 185 ? 17.375 -29.234 -0.289 1 98.69 185 GLY A C 1
ATOM 1446 O O . GLY A 1 185 ? 17.453 -29.547 -1.481 1 98.69 185 GLY A O 1
ATOM 1447 N N . LYS A 1 186 ? 16.234 -29.156 0.346 1 98.88 186 LYS A N 1
ATOM 1448 C CA . LYS A 1 186 ? 14.969 -29.484 -0.299 1 98.88 186 LYS A CA 1
ATOM 1449 C C . LYS A 1 186 ? 14.445 -28.297 -1.103 1 98.88 186 LYS A C 1
ATOM 1451 O O . LYS A 1 186 ? 13.672 -28.484 -2.049 1 98.88 186 LYS A O 1
ATOM 1456 N N . VAL A 1 187 ? 14.812 -27.125 -0.701 1 98.88 187 VAL A N 1
ATOM 1457 C CA . VAL A 1 187 ? 14.391 -25.875 -1.331 1 98.88 187 VAL A CA 1
ATOM 1458 C C . VAL A 1 187 ? 15.609 -25 -1.606 1 98.88 187 VAL A C 1
ATOM 1460 O O . VAL A 1 187 ? 16.469 -24.812 -0.735 1 98.88 187 VAL A O 1
ATOM 1463 N N . LYS A 1 188 ? 15.703 -24.5 -2.826 1 98.88 188 LYS A N 1
ATOM 1464 C CA . LYS A 1 188 ? 16.844 -23.641 -3.141 1 98.88 188 LYS A CA 1
ATOM 1465 C C . LYS A 1 188 ? 16.562 -22.188 -2.738 1 98.88 188 LYS A C 1
ATOM 1467 O O . LYS A 1 188 ? 17.359 -21.562 -2.057 1 98.88 188 LYS A O 1
ATOM 1472 N N . TYR A 1 189 ? 15.438 -21.656 -3.158 1 98.88 189 TYR A N 1
ATOM 1473 C CA . TYR A 1 189 ? 14.977 -20.297 -2.844 1 98.88 189 TYR A CA 1
ATOM 1474 C C . TYR A 1 189 ? 13.523 -20.297 -2.395 1 98.88 189 TYR A C 1
ATOM 1476 O O . TYR A 1 189 ? 12.797 -21.266 -2.635 1 98.88 189 TYR A O 1
ATOM 1484 N N . TRP A 1 190 ? 13.102 -19.281 -1.724 1 98.94 190 TRP A N 1
ATOM 1485 C CA . TRP A 1 190 ? 11.711 -19.219 -1.289 1 98.94 190 TRP A CA 1
ATOM 1486 C C . TRP A 1 190 ? 11.117 -17.844 -1.566 1 98.94 190 TRP A C 1
ATOM 1488 O O . TRP A 1 190 ? 11.836 -16.906 -1.922 1 98.94 190 TRP A O 1
ATOM 1498 N N . GLY A 1 191 ? 9.773 -17.766 -1.543 1 98.94 191 GLY A N 1
ATOM 1499 C CA . GLY A 1 191 ? 9.078 -16.531 -1.854 1 98.94 191 GLY A CA 1
ATOM 1500 C C . GLY A 1 191 ? 7.723 -16.422 -1.175 1 98.94 191 GLY A C 1
ATOM 1501 O O . GLY A 1 191 ? 7.398 -17.234 -0.294 1 98.94 191 GLY A O 1
ATOM 1502 N N . LEU A 1 192 ? 7.066 -15.375 -1.47 1 98.94 192 LEU A N 1
ATOM 1503 C CA . LEU A 1 192 ? 5.742 -15.055 -0.946 1 98.94 192 LEU A CA 1
ATOM 1504 C C . LEU A 1 192 ? 4.719 -14.961 -2.074 1 98.94 192 LEU A C 1
ATOM 1506 O O . LEU A 1 192 ? 5.09 -14.852 -3.246 1 98.94 192 LEU A O 1
ATOM 1510 N N . SER A 1 193 ? 3.465 -15.055 -1.757 1 98.75 193 SER A N 1
ATOM 1511 C CA . SER A 1 193 ? 2.379 -14.836 -2.709 1 98.75 193 SER A CA 1
ATOM 1512 C C . SER A 1 193 ? 1.172 -14.195 -2.035 1 98.75 193 SER A C 1
ATOM 1514 O O . SER A 1 193 ? 0.877 -14.484 -0.873 1 98.75 193 SER A O 1
ATOM 1516 N N . ASN A 1 194 ? 0.505 -13.359 -2.781 1 98.19 194 ASN A N 1
ATOM 1517 C CA . ASN A 1 194 ? -0.684 -12.664 -2.299 1 98.19 194 ASN A CA 1
ATOM 1518 C C . ASN A 1 194 ? -0.422 -11.961 -0.969 1 98.19 194 ASN A C 1
ATOM 1520 O O . ASN A 1 194 ? -1.238 -12.039 -0.05 1 98.19 194 ASN A O 1
ATOM 1524 N N . GLU A 1 195 ? 0.75 -11.391 -0.856 1 98.31 195 GLU A N 1
ATOM 1525 C CA . GLU A 1 195 ? 1.19 -10.758 0.383 1 98.31 195 GLU A CA 1
ATOM 1526 C C . GLU A 1 195 ? 1.067 -9.242 0.3 1 98.31 195 GLU A C 1
ATOM 1528 O O . GLU A 1 195 ? 1.007 -8.672 -0.794 1 98.31 195 GLU A O 1
ATOM 1533 N N . THR A 1 196 ? 0.991 -8.555 1.438 1 98.5 196 THR A N 1
ATOM 1534 C CA . THR A 1 196 ? 0.905 -7.102 1.562 1 98.5 196 THR A CA 1
ATOM 1535 C C . THR A 1 196 ? 2.287 -6.496 1.783 1 98.5 196 THR A C 1
ATOM 1537 O O . THR A 1 196 ? 3.252 -7.215 2.047 1 98.5 196 THR A O 1
ATOM 1540 N N . THR A 1 197 ? 2.367 -5.172 1.604 1 98.69 197 THR A N 1
ATOM 1541 C CA . THR A 1 197 ? 3.623 -4.484 1.889 1 98.69 197 THR A CA 1
ATOM 1542 C C . THR A 1 197 ? 4.055 -4.73 3.332 1 98.69 197 THR A C 1
ATOM 1544 O O . THR A 1 197 ? 5.238 -4.965 3.6 1 98.69 197 THR A O 1
ATOM 1547 N N . PHE A 1 198 ? 3.098 -4.664 4.293 1 98.81 198 PHE A N 1
ATOM 1548 C CA . PHE A 1 198 ? 3.373 -4.934 5.699 1 98.81 198 PHE A CA 1
ATOM 1549 C C . PHE A 1 198 ? 3.959 -6.328 5.879 1 98.81 198 PHE A C 1
ATOM 1551 O O . PHE A 1 198 ? 4.984 -6.496 6.543 1 98.81 198 PHE A O 1
ATOM 1558 N N . GLY A 1 199 ? 3.281 -7.309 5.246 1 98.81 199 GLY A N 1
ATOM 1559 C CA . GLY A 1 199 ? 3.758 -8.68 5.34 1 98.81 199 GLY A CA 1
ATOM 1560 C C . GLY A 1 199 ? 5.156 -8.859 4.777 1 98.81 199 GLY A C 1
ATOM 1561 O O . GLY A 1 199 ? 6.004 -9.492 5.406 1 98.81 199 GLY A O 1
ATOM 1562 N N . VAL A 1 200 ? 5.418 -8.312 3.594 1 98.94 200 VAL A N 1
ATOM 1563 C CA . VAL A 1 200 ? 6.738 -8.406 2.975 1 98.94 200 VAL A CA 1
ATOM 1564 C C . VAL A 1 200 ? 7.797 -7.863 3.93 1 98.94 200 VAL A C 1
ATOM 1566 O O . VAL A 1 200 ? 8.828 -8.5 4.152 1 98.94 200 VAL A O 1
ATOM 1569 N N . CYS A 1 201 ? 7.504 -6.668 4.5 1 98.88 201 CYS A N 1
ATOM 1570 C CA . CYS A 1 201 ? 8.461 -6.062 5.418 1 98.88 201 CYS A CA 1
ATOM 1571 C C . CYS A 1 201 ? 8.688 -6.957 6.633 1 98.88 201 CYS A C 1
ATOM 1573 O O . CYS A 1 201 ? 9.836 -7.176 7.039 1 98.88 201 CYS A O 1
ATOM 1575 N N . GLN A 1 202 ? 7.621 -7.492 7.203 1 98.81 202 GLN A N 1
ATOM 1576 C CA . GLN A 1 202 ? 7.746 -8.344 8.383 1 98.81 202 GLN A CA 1
ATOM 1577 C C . GLN A 1 202 ? 8.523 -9.617 8.07 1 98.81 202 GLN A C 1
ATOM 1579 O O . GLN A 1 202 ? 9.391 -10.031 8.844 1 98.81 202 GLN A O 1
ATOM 1584 N N . PHE A 1 203 ? 8.219 -10.266 6.941 1 98.94 203 PHE A N 1
ATOM 1585 C CA . PHE A 1 203 ? 8.914 -11.492 6.551 1 98.94 203 PHE A CA 1
ATOM 1586 C C . PHE A 1 203 ? 10.391 -11.219 6.324 1 98.94 203 PHE A C 1
ATOM 1588 O O . PHE A 1 203 ? 11.242 -11.992 6.773 1 98.94 203 PHE A O 1
ATOM 1595 N N . CYS A 1 204 ? 10.727 -10.164 5.602 1 98.81 204 CYS A N 1
ATOM 1596 C CA . CYS A 1 204 ? 12.117 -9.852 5.277 1 98.81 204 CYS A CA 1
ATOM 1597 C C . CYS A 1 204 ? 12.906 -9.508 6.531 1 98.81 204 CYS A C 1
ATOM 1599 O O . CYS A 1 204 ? 14.023 -9.992 6.719 1 98.81 204 CYS A O 1
ATOM 1601 N N . GLU A 1 205 ? 12.32 -8.672 7.379 1 98.25 205 GLU A N 1
ATOM 1602 C CA . GLU A 1 205 ? 13.023 -8.305 8.602 1 98.25 205 GLU A CA 1
ATOM 1603 C C . GLU A 1 205 ? 13.211 -9.516 9.516 1 98.25 205 GLU A C 1
ATOM 1605 O O . GLU A 1 205 ? 14.242 -9.641 10.18 1 98.25 205 GLU A O 1
ATOM 1610 N N . THR A 1 206 ? 12.203 -10.367 9.594 1 98.62 206 THR A N 1
ATOM 1611 C CA . THR A 1 206 ? 12.312 -11.594 10.375 1 98.62 206 THR A CA 1
ATOM 1612 C C . THR A 1 206 ? 13.398 -12.508 9.797 1 98.62 206 THR A C 1
ATOM 1614 O O . THR A 1 206 ? 14.188 -13.086 10.547 1 98.62 206 THR A O 1
ATOM 1617 N N . ALA A 1 207 ? 13.453 -12.656 8.477 1 98.81 207 ALA A N 1
ATOM 1618 C CA . ALA A 1 207 ? 14.469 -13.477 7.824 1 98.81 207 ALA A CA 1
ATOM 1619 C C . ALA A 1 207 ? 15.867 -12.984 8.164 1 98.81 207 ALA A C 1
ATOM 1621 O O . ALA A 1 207 ? 16.75 -13.781 8.484 1 98.81 207 ALA A O 1
ATOM 1622 N N . LYS A 1 208 ? 16.047 -11.672 8.094 1 97.88 208 LYS A N 1
ATOM 1623 C CA . LYS A 1 208 ? 17.344 -11.094 8.469 1 97.88 208 LYS A CA 1
ATOM 1624 C C . LYS A 1 208 ? 17.719 -11.469 9.898 1 97.88 208 LYS A C 1
ATOM 1626 O O . LYS A 1 208 ? 18.844 -11.891 10.164 1 97.88 208 LYS A O 1
ATOM 1631 N N . ARG A 1 209 ? 16.766 -11.305 10.766 1 97.25 209 ARG A N 1
ATOM 1632 C CA . ARG A 1 209 ? 17.016 -11.555 12.188 1 97.25 209 ARG A CA 1
ATOM 1633 C C . ARG A 1 209 ? 17.375 -13.016 12.43 1 97.25 209 ARG A C 1
ATOM 1635 O O . ARG A 1 209 ? 18.234 -13.312 13.266 1 97.25 209 ARG A O 1
ATOM 1642 N N . LEU A 1 210 ? 16.781 -13.898 11.664 1 98.44 210 LEU A N 1
ATOM 1643 C CA . LEU A 1 210 ? 16.969 -15.328 11.883 1 98.44 210 LEU A CA 1
ATOM 1644 C C . LEU A 1 210 ? 18.141 -15.852 11.07 1 98.44 210 LEU A C 1
ATOM 1646 O O . LEU A 1 210 ? 18.516 -17.016 11.203 1 98.44 210 LEU A O 1
ATOM 1650 N N . GLY A 1 211 ? 18.688 -15.031 10.227 1 98.44 211 GLY A N 1
ATOM 1651 C CA . GLY A 1 211 ? 19.766 -15.469 9.359 1 98.44 211 GLY A CA 1
ATOM 1652 C C . GLY A 1 211 ? 19.281 -16.344 8.211 1 98.44 211 GLY A C 1
ATOM 1653 O O . GLY A 1 211 ? 20.016 -17.203 7.734 1 98.44 211 GLY A O 1
ATOM 1654 N N . VAL A 1 212 ? 18.016 -16.297 7.871 1 98.75 212 VAL A N 1
ATOM 1655 C CA . VAL A 1 212 ? 17.438 -16.984 6.719 1 98.75 212 VAL A CA 1
ATOM 1656 C C . VAL A 1 212 ? 17.531 -16.078 5.484 1 98.75 212 VAL A C 1
ATOM 1658 O O . VAL A 1 212 ? 17.344 -14.867 5.578 1 98.75 212 VAL A O 1
ATOM 1661 N N . PRO A 1 213 ? 17.922 -16.656 4.301 1 98.62 213 PRO A N 1
ATOM 1662 C CA . PRO A 1 213 ? 17.891 -15.812 3.1 1 98.62 213 PRO A CA 1
ATOM 1663 C C . PRO A 1 213 ? 16.547 -15.125 2.889 1 98.62 213 PRO A C 1
ATOM 1665 O O . PRO A 1 213 ? 15.5 -15.703 3.211 1 98.62 213 PRO A O 1
ATOM 1668 N N . LEU A 1 214 ? 16.562 -13.938 2.369 1 98.81 214 LEU A N 1
ATOM 1669 C CA . LEU A 1 214 ? 15.32 -13.227 2.09 1 98.81 214 LEU A CA 1
ATOM 1670 C C . LEU A 1 214 ? 14.508 -13.938 1.014 1 98.81 214 LEU A C 1
ATOM 1672 O O . LEU A 1 214 ? 15.07 -14.641 0.167 1 98.81 214 LEU A O 1
ATOM 1676 N N . PRO A 1 215 ? 13.141 -13.789 1.074 1 98.88 215 PRO A N 1
ATOM 1677 C CA . PRO A 1 215 ? 12.383 -14.227 -0.098 1 98.88 215 PRO A CA 1
ATOM 1678 C C . PRO A 1 215 ? 12.828 -13.539 -1.385 1 98.88 215 PRO A C 1
ATOM 1680 O O . PRO A 1 215 ? 13.164 -12.352 -1.369 1 98.88 215 PRO A O 1
ATOM 1683 N N . VAL A 1 216 ? 12.789 -14.281 -2.5 1 98.88 216 VAL A N 1
ATOM 1684 C CA . VAL A 1 216 ? 13.359 -13.719 -3.717 1 98.88 216 VAL A CA 1
ATOM 1685 C C . VAL A 1 216 ? 12.242 -13.352 -4.691 1 98.88 216 VAL A C 1
ATOM 1687 O O . VAL A 1 216 ? 12.492 -12.703 -5.715 1 98.88 216 VAL A O 1
ATOM 1690 N N . SER A 1 217 ? 10.953 -13.758 -4.316 1 98.88 217 SER A N 1
ATOM 1691 C CA . SER A 1 217 ? 9.812 -13.5 -5.191 1 98.88 217 SER A CA 1
ATOM 1692 C C . SER A 1 217 ? 8.562 -13.164 -4.387 1 98.88 217 SER A C 1
ATOM 1694 O O . SER A 1 217 ? 8.469 -13.5 -3.205 1 98.88 217 SER A O 1
ATOM 1696 N N . ILE A 1 218 ? 7.723 -12.469 -5.043 1 98.94 218 ILE A N 1
ATOM 1697 C CA . ILE A 1 218 ? 6.34 -12.328 -4.602 1 98.94 218 ILE A CA 1
ATOM 1698 C C . ILE A 1 218 ? 5.395 -12.57 -5.773 1 98.94 218 ILE A C 1
ATOM 1700 O O . ILE A 1 218 ? 5.516 -11.93 -6.82 1 98.94 218 ILE A O 1
ATOM 1704 N N . GLN A 1 219 ? 4.539 -13.539 -5.633 1 98.94 219 GLN A N 1
ATOM 1705 C CA . GLN A 1 219 ? 3.541 -13.844 -6.652 1 98.94 219 GLN A CA 1
ATOM 1706 C C . GLN A 1 219 ? 2.193 -13.219 -6.305 1 98.94 219 GLN A C 1
ATOM 1708 O O . GLN A 1 219 ? 1.453 -13.742 -5.473 1 98.94 219 GLN A O 1
ATOM 1713 N N . ASN A 1 220 ? 1.882 -12.07 -6.906 1 98.75 220 ASN A N 1
ATOM 1714 C CA . ASN A 1 220 ? 0.651 -11.336 -6.641 1 98.75 220 ASN A CA 1
ATOM 1715 C C . ASN A 1 220 ? -0.172 -11.141 -7.91 1 98.75 220 ASN A C 1
ATOM 1717 O O . ASN A 1 220 ? 0.371 -11.156 -9.016 1 98.75 220 ASN A O 1
ATOM 1721 N N . ASP A 1 221 ? -1.545 -10.977 -7.684 1 98.12 221 ASP A N 1
ATOM 1722 C CA . ASP A 1 221 ? -2.443 -10.578 -8.766 1 98.12 221 ASP A CA 1
ATOM 1723 C C . ASP A 1 221 ? -2.055 -9.203 -9.312 1 98.12 221 ASP A C 1
ATOM 1725 O O . ASP A 1 221 ? -1.878 -8.25 -8.555 1 98.12 221 ASP A O 1
ATOM 1729 N N . PHE A 1 222 ? -1.817 -9.156 -10.609 1 98.44 222 PHE A N 1
ATOM 1730 C CA . PHE A 1 222 ? -1.367 -7.922 -11.234 1 98.44 222 PHE A CA 1
ATOM 1731 C C . PHE A 1 222 ? -1.802 -7.867 -12.695 1 98.44 222 PHE A C 1
ATOM 1733 O O . PHE A 1 222 ? -1.649 -8.844 -13.43 1 98.44 222 PHE A O 1
ATOM 1740 N N . SER A 1 223 ? -2.377 -6.785 -13.094 1 98.44 223 SER A N 1
ATOM 1741 C CA . SER A 1 223 ? -2.803 -6.539 -14.469 1 98.44 223 SER A CA 1
ATOM 1742 C C . SER A 1 223 ? -2.818 -5.043 -14.781 1 98.44 223 SER A C 1
ATOM 1744 O O . SER A 1 223 ? -2.656 -4.215 -13.883 1 98.44 223 SER A O 1
ATOM 1746 N N . PRO A 1 224 ? -2.99 -4.719 -16.062 1 98.31 224 PRO A N 1
ATOM 1747 C CA . PRO A 1 224 ? -3.131 -3.301 -16.406 1 98.31 224 PRO A CA 1
ATOM 1748 C C . PRO A 1 224 ? -4.293 -2.635 -15.664 1 98.31 224 PRO A C 1
ATOM 1750 O O . PRO A 1 224 ? -4.328 -1.406 -15.547 1 98.31 224 PRO A O 1
ATOM 1753 N N . MET A 1 225 ? -5.23 -3.445 -15.141 1 97.69 225 MET A N 1
ATOM 1754 C CA . MET A 1 225 ? -6.391 -2.867 -14.469 1 97.69 225 MET A CA 1
ATOM 1755 C C . MET A 1 225 ? -6.422 -3.264 -13 1 97.69 225 MET A C 1
ATOM 1757 O O . MET A 1 225 ? -7.465 -3.168 -12.352 1 97.69 225 MET A O 1
ATOM 1761 N N . LEU A 1 226 ? -5.352 -3.803 -12.492 1 97.56 226 LEU A N 1
ATOM 1762 C CA . LEU A 1 226 ? -5.059 -4.031 -11.078 1 97.56 226 LEU A CA 1
ATOM 1763 C C . LEU A 1 226 ? -3.594 -3.734 -10.773 1 97.56 226 LEU A C 1
ATOM 1765 O O . LEU A 1 226 ? -2.742 -4.621 -10.883 1 97.56 226 LEU A O 1
ATOM 1769 N N . ARG A 1 227 ? -3.303 -2.564 -10.312 1 97.06 227 ARG A N 1
ATOM 1770 C CA . ARG A 1 227 ? -1.93 -2.076 -10.25 1 97.06 227 ARG A CA 1
ATOM 1771 C C . ARG A 1 227 ? -1.558 -1.69 -8.82 1 97.06 227 ARG A C 1
ATOM 1773 O O . ARG A 1 227 ? -0.744 -0.789 -8.609 1 97.06 227 ARG A O 1
ATOM 1780 N N . VAL A 1 228 ? -2.178 -2.354 -7.789 1 95.44 228 VAL A N 1
ATOM 1781 C CA . VAL A 1 228 ? -1.934 -2.025 -6.391 1 95.44 228 VAL A CA 1
ATOM 1782 C C . VAL A 1 228 ? -0.461 -2.254 -6.055 1 95.44 228 VAL A C 1
ATOM 1784 O O . VAL A 1 228 ? 0.075 -1.635 -5.133 1 95.44 228 VAL A O 1
ATOM 1787 N N . PHE A 1 229 ? 0.228 -3.098 -6.855 1 97.62 229 PHE A N 1
ATOM 1788 C CA . PHE A 1 229 ? 1.629 -3.438 -6.633 1 97.62 229 PHE A CA 1
ATOM 1789 C C . PHE A 1 229 ? 2.525 -2.229 -6.879 1 97.62 229 PHE A C 1
ATOM 1791 O O . PHE A 1 229 ? 3.564 -2.078 -6.23 1 97.62 229 PHE A O 1
ATOM 1798 N N . GLU A 1 230 ? 2.242 -1.298 -7.707 1 97 230 GLU A N 1
ATOM 1799 C CA . GLU A 1 230 ? 3.113 -0.307 -8.328 1 97 230 GLU A CA 1
ATOM 1800 C C . GLU A 1 230 ? 3.555 0.751 -7.324 1 97 230 GLU A C 1
ATOM 1802 O O . GLU A 1 230 ? 4.523 1.476 -7.562 1 97 230 GLU A O 1
ATOM 1807 N N . GLY A 1 231 ? 2.896 0.855 -6.203 1 96.06 231 GLY A N 1
ATOM 1808 C CA . GLY A 1 231 ? 3.223 1.868 -5.211 1 96.06 231 GLY A CA 1
ATOM 1809 C C . GLY A 1 231 ? 4.098 1.343 -4.09 1 96.06 231 GLY A C 1
ATOM 1810 O O . GLY A 1 231 ? 5.285 1.077 -4.293 1 96.06 231 GLY A O 1
ATOM 1811 N N . ASP A 1 232 ? 3.459 1.09 -2.926 1 97.5 232 ASP A N 1
ATOM 1812 C CA . ASP A 1 232 ? 4.184 0.729 -1.71 1 97.5 232 ASP A CA 1
ATOM 1813 C C . ASP A 1 232 ? 4.895 -0.613 -1.873 1 97.5 232 ASP A C 1
ATOM 1815 O O . ASP A 1 232 ? 6.012 -0.792 -1.388 1 97.5 232 ASP A O 1
ATOM 1819 N N . LEU A 1 233 ? 4.25 -1.536 -2.514 1 98.31 233 LEU A N 1
ATOM 1820 C CA . LEU A 1 233 ? 4.844 -2.857 -2.68 1 98.31 233 LEU A CA 1
ATOM 1821 C C . LEU A 1 233 ? 6.055 -2.795 -3.607 1 98.31 233 LEU A C 1
ATOM 1823 O O . LEU A 1 233 ? 7.066 -3.451 -3.357 1 98.31 233 LEU A O 1
ATOM 1827 N N . ALA A 1 234 ? 5.898 -2.041 -4.695 1 98.69 234 ALA A N 1
ATOM 1828 C CA . ALA A 1 234 ? 7.031 -1.851 -5.602 1 98.69 234 ALA A CA 1
ATOM 1829 C C . ALA A 1 234 ? 8.211 -1.21 -4.879 1 98.69 234 ALA A C 1
ATOM 1831 O O . ALA A 1 234 ? 9.367 -1.581 -5.109 1 98.69 234 ALA A O 1
ATOM 1832 N N . GLU A 1 235 ? 7.918 -0.262 -4.023 1 98.69 235 GLU A N 1
ATOM 1833 C CA . GLU A 1 235 ? 8.977 0.347 -3.225 1 98.69 235 GLU A CA 1
ATOM 1834 C C . GLU A 1 235 ? 9.68 -0.692 -2.355 1 98.69 235 GLU A C 1
ATOM 1836 O O . GLU A 1 235 ? 10.906 -0.804 -2.385 1 98.69 235 GLU A O 1
ATOM 1841 N N . ALA A 1 236 ? 8.93 -1.472 -1.613 1 98.81 236 ALA A N 1
ATOM 1842 C CA . ALA A 1 236 ? 9.492 -2.477 -0.72 1 98.81 236 ALA A CA 1
ATOM 1843 C C . ALA A 1 236 ? 10.328 -3.494 -1.497 1 98.81 236 ALA A C 1
ATOM 1845 O O . ALA A 1 236 ? 11.375 -3.936 -1.026 1 98.81 236 ALA A O 1
ATOM 1846 N N . CYS A 1 237 ? 9.875 -3.781 -2.719 1 98.81 237 CYS A N 1
ATOM 1847 C CA . CYS A 1 237 ? 10.469 -4.855 -3.504 1 98.81 237 CYS A CA 1
ATOM 1848 C C . CYS A 1 237 ? 11.578 -4.324 -4.406 1 98.81 237 CYS A C 1
ATOM 1850 O O . CYS A 1 237 ? 12.234 -5.094 -5.105 1 98.81 237 CYS A O 1
ATOM 1852 N N . ALA A 1 238 ? 11.82 -3.018 -4.41 1 98.62 238 ALA A N 1
ATOM 1853 C CA . ALA A 1 238 ? 12.82 -2.404 -5.285 1 98.62 238 ALA A CA 1
ATOM 1854 C C . ALA A 1 238 ? 14.211 -2.953 -5 1 98.62 238 ALA A C 1
ATOM 1856 O O . ALA A 1 238 ? 14.508 -3.367 -3.875 1 98.62 238 ALA A O 1
ATOM 1857 N N . PRO A 1 239 ? 15.094 -2.955 -6.008 1 98.06 239 PRO A N 1
ATOM 1858 C CA . PRO A 1 239 ? 16.469 -3.453 -5.824 1 98.06 239 PRO A CA 1
ATOM 1859 C C . PRO A 1 239 ? 17.203 -2.736 -4.699 1 98.06 239 PRO A C 1
ATOM 1861 O O . PRO A 1 239 ? 18.047 -3.338 -4.027 1 98.06 239 PRO A O 1
ATOM 1864 N N . SER A 1 240 ? 16.891 -1.502 -4.449 1 97.88 240 SER A N 1
ATOM 1865 C CA . SER A 1 240 ? 17.547 -0.712 -3.414 1 97.88 240 SER A CA 1
ATOM 1866 C C . SER A 1 240 ? 17.031 -1.085 -2.027 1 97.88 240 SER A C 1
ATOM 1868 O O . SER A 1 240 ? 17.625 -0.705 -1.017 1 97.88 240 SER A O 1
ATOM 1870 N N . ASN A 1 241 ? 15.938 -1.819 -1.971 1 98.31 241 ASN A N 1
ATOM 1871 C CA . ASN A 1 241 ? 15.344 -2.264 -0.713 1 98.31 241 ASN A CA 1
ATOM 1872 C C . ASN A 1 241 ? 15.445 -3.777 -0.549 1 98.31 241 ASN A C 1
ATOM 1874 O O . ASN A 1 241 ? 16.547 -4.32 -0.43 1 98.31 241 ASN A O 1
ATOM 1878 N N . TYR A 1 242 ? 14.336 -4.523 -0.612 1 98.75 242 TYR A N 1
ATOM 1879 C CA . TYR A 1 242 ? 14.422 -5.949 -0.331 1 98.75 242 TYR A CA 1
ATOM 1880 C C . TYR A 1 242 ? 14.75 -6.734 -1.595 1 98.75 242 TYR A C 1
ATOM 1882 O O . TYR A 1 242 ? 15.117 -7.914 -1.524 1 98.75 242 TYR A O 1
ATOM 1890 N N . ASN A 1 243 ? 14.664 -6.148 -2.793 1 98.69 243 ASN A N 1
ATOM 1891 C CA . ASN A 1 243 ? 14.969 -6.754 -4.086 1 98.69 243 ASN A CA 1
ATOM 1892 C C . ASN A 1 243 ? 14.219 -8.07 -4.277 1 98.69 243 ASN A C 1
ATOM 1894 O O . ASN A 1 243 ? 14.828 -9.125 -4.395 1 98.69 243 ASN A O 1
ATOM 1898 N N . ILE A 1 244 ? 12.953 -8.008 -4.371 1 98.88 244 ILE A N 1
ATOM 1899 C CA . ILE A 1 244 ? 12.047 -9.133 -4.566 1 98.88 244 ILE A CA 1
ATOM 1900 C C . ILE A 1 244 ? 11.359 -9.016 -5.926 1 98.88 244 ILE A C 1
ATOM 1902 O O . ILE A 1 244 ? 10.828 -7.953 -6.27 1 98.88 244 ILE A O 1
ATOM 1906 N N . GLY A 1 245 ? 11.43 -10.047 -6.754 1 98.75 245 GLY A N 1
ATOM 1907 C CA . GLY A 1 245 ? 10.844 -10 -8.086 1 98.75 245 GLY A CA 1
ATOM 1908 C C . GLY A 1 245 ? 9.367 -10.383 -8.102 1 98.75 245 GLY A C 1
ATOM 1909 O O . GLY A 1 245 ? 8.953 -11.312 -7.402 1 98.75 245 GLY A O 1
ATOM 1910 N N . LEU A 1 246 ? 8.578 -9.68 -8.844 1 98.88 246 LEU A N 1
ATOM 1911 C CA . LEU A 1 246 ? 7.16 -9.977 -8.992 1 98.88 246 LEU A CA 1
ATOM 1912 C C . LEU A 1 246 ? 6.941 -11.102 -9.992 1 98.88 246 LEU A C 1
ATOM 1914 O O . LEU A 1 246 ? 7.465 -11.062 -11.109 1 98.88 246 LEU A O 1
ATOM 1918 N N . LEU A 1 247 ? 6.316 -12.125 -9.57 1 98.94 247 LEU A N 1
ATOM 1919 C CA . LEU A 1 247 ? 5.699 -13.109 -10.453 1 98.94 247 LEU A CA 1
ATOM 1920 C C . LEU A 1 247 ? 4.203 -12.852 -10.594 1 98.94 247 LEU A C 1
ATOM 1922 O O . LEU A 1 247 ? 3.42 -13.203 -9.703 1 98.94 247 LEU A O 1
ATOM 1926 N N . ALA A 1 248 ? 3.832 -12.234 -11.688 1 98.88 248 ALA A N 1
ATOM 1927 C CA . ALA A 1 248 ? 2.469 -11.734 -11.836 1 98.88 248 ALA A CA 1
ATOM 1928 C C . ALA A 1 248 ? 1.534 -12.828 -12.344 1 98.88 248 ALA A C 1
ATOM 1930 O O . ALA A 1 248 ? 1.762 -13.398 -13.414 1 98.88 248 ALA A O 1
ATOM 1931 N N . TYR A 1 249 ? 0.571 -13.102 -11.578 1 98.5 249 TYR A N 1
ATOM 1932 C CA . TYR A 1 249 ? -0.551 -13.859 -12.109 1 98.5 249 TYR A CA 1
ATOM 1933 C C . TYR A 1 249 ? -1.749 -12.953 -12.375 1 98.5 249 TYR A C 1
ATOM 1935 O O . TYR A 1 249 ? -1.769 -11.797 -11.938 1 98.5 249 TYR A O 1
ATOM 1943 N N . GLY A 1 250 ? -2.662 -13.414 -13.148 1 97.69 250 GLY A N 1
ATOM 1944 C CA . GLY A 1 250 ? -3.898 -12.68 -13.367 1 97.69 250 GLY A CA 1
ATOM 1945 C C . GLY A 1 250 ? -3.738 -11.508 -14.32 1 97.69 250 GLY A C 1
ATOM 1946 O O . GLY A 1 250 ? -4.547 -10.578 -14.312 1 97.69 250 GLY A O 1
ATOM 1947 N N . VAL A 1 251 ? -2.746 -11.492 -15.164 1 98.56 251 VAL A N 1
ATOM 1948 C CA . VAL A 1 251 ? -2.457 -10.367 -16.047 1 98.56 251 VAL A CA 1
ATOM 1949 C C . VAL A 1 251 ? -3.641 -10.133 -16.984 1 98.56 251 VAL A C 1
ATOM 1951 O O . VAL A 1 251 ? -3.939 -8.984 -17.344 1 98.56 251 VAL A O 1
ATOM 1954 N N . LEU A 1 252 ? -4.344 -11.211 -17.359 1 97.94 252 LEU A N 1
ATOM 1955 C CA . LEU A 1 252 ? -5.504 -11.086 -18.234 1 97.94 252 LEU A CA 1
ATOM 1956 C C . LEU A 1 252 ? -6.801 -11.141 -17.438 1 97.94 252 LEU A C 1
ATOM 1958 O O . LEU A 1 252 ? -7.887 -11.25 -18.016 1 97.94 252 LEU A O 1
ATOM 1962 N N . ALA A 1 253 ? -6.715 -11.164 -16.141 1 96.81 253 ALA A N 1
ATOM 1963 C CA . ALA A 1 253 ? -7.875 -11.242 -15.25 1 96.81 253 ALA A CA 1
ATOM 1964 C C . ALA A 1 253 ? -8.766 -12.422 -15.625 1 96.81 253 ALA A C 1
ATOM 1966 O O . ALA A 1 253 ? -9.969 -12.25 -15.852 1 96.81 253 ALA A O 1
ATOM 1967 N N . GLY A 1 254 ? -8.141 -13.594 -15.633 1 94.19 254 GLY A N 1
ATOM 1968 C CA . GLY A 1 254 ? -8.898 -14.781 -15.992 1 94.19 254 GLY A CA 1
ATOM 1969 C C . GLY A 1 254 ? -9.422 -14.75 -17.422 1 94.19 254 GLY A C 1
ATOM 1970 O O . GLY A 1 254 ? -10.422 -15.391 -17.734 1 94.19 254 GLY A O 1
ATOM 1971 N N . GLY A 1 255 ? -8.938 -13.969 -18.234 1 94.69 255 GLY A N 1
ATOM 1972 C CA . GLY A 1 255 ? -9.352 -13.836 -19.625 1 94.69 255 GLY A CA 1
ATOM 1973 C C . GLY A 1 255 ? -10.289 -12.672 -19.859 1 94.69 255 GLY A C 1
ATOM 1974 O O . GLY A 1 255 ? -10.531 -12.289 -21.016 1 94.69 255 GLY A O 1
ATOM 1975 N N . ALA A 1 256 ? -10.758 -12.031 -18.891 1 96 256 ALA A N 1
ATOM 1976 C CA . ALA A 1 256 ? -11.711 -10.938 -19.016 1 96 256 ALA A CA 1
ATOM 1977 C C . ALA A 1 256 ? -11.109 -9.773 -19.797 1 96 256 ALA A C 1
ATOM 1979 O O . ALA A 1 256 ? -11.781 -9.172 -20.641 1 96 256 ALA A O 1
ATOM 1980 N N . LEU A 1 257 ? -9.836 -9.461 -19.656 1 97.25 257 LEU A N 1
ATOM 1981 C CA . LEU A 1 257 ? -9.203 -8.297 -20.266 1 97.25 257 LEU A CA 1
ATOM 1982 C C . LEU A 1 257 ? -8.82 -8.578 -21.703 1 97.25 257 LEU A C 1
ATOM 1984 O O . LEU A 1 257 ? -8.477 -7.66 -22.453 1 97.25 257 LEU A O 1
ATOM 1988 N N . SER A 1 258 ? -8.883 -9.859 -22.078 1 95.12 258 SER A N 1
ATOM 1989 C CA . SER A 1 258 ? -8.648 -10.188 -23.484 1 95.12 258 SER A CA 1
ATOM 1990 C C . SER A 1 258 ? -9.852 -9.82 -24.344 1 95.12 258 SER A C 1
ATOM 1992 O O . SER A 1 258 ? -9.758 -9.781 -25.578 1 95.12 258 SER A O 1
ATOM 1994 N N . GLY A 1 259 ? -11.016 -9.625 -23.734 1 94.44 259 GLY A N 1
ATOM 1995 C CA . GLY A 1 259 ? -12.25 -9.32 -24.438 1 94.44 259 GLY A CA 1
ATOM 1996 C C . GLY A 1 259 ? -13.016 -10.555 -24.859 1 94.44 259 GLY A C 1
ATOM 1997 O O . GLY A 1 259 ? -14.07 -10.453 -25.5 1 94.44 259 GLY A O 1
ATOM 1998 N N . LYS A 1 260 ? -12.609 -11.727 -24.469 1 92.12 260 LYS A N 1
ATOM 1999 C CA . LYS A 1 260 ? -13.211 -12.953 -25 1 92.12 260 LYS A CA 1
ATOM 2000 C C . LYS A 1 260 ? -14.648 -13.117 -24.5 1 92.12 260 LYS A C 1
ATOM 2002 O O . LYS A 1 260 ? -15.461 -13.766 -25.156 1 92.12 260 LYS A O 1
ATOM 2007 N N . TYR A 1 261 ? -14.969 -12.477 -23.422 1 92.25 261 TYR A N 1
ATOM 2008 C CA . TYR A 1 261 ? -16.312 -12.617 -22.875 1 92.25 261 TYR A CA 1
ATOM 2009 C C . TYR A 1 261 ? -17.234 -11.508 -23.391 1 92.25 261 TYR A C 1
ATOM 2011 O O . TYR A 1 261 ? -18.422 -11.5 -23.094 1 92.25 261 TYR A O 1
ATOM 2019 N N . LEU A 1 262 ? -16.672 -10.469 -23.984 1 89.88 262 LEU A N 1
ATOM 2020 C CA . LEU A 1 262 ? -17.438 -9.336 -24.516 1 89.88 262 LEU A CA 1
ATOM 2021 C C . LEU A 1 262 ? -18.094 -9.695 -25.844 1 89.88 262 LEU A C 1
ATOM 2023 O O . LEU A 1 262 ? -19.125 -9.125 -26.203 1 89.88 262 LEU A O 1
ATOM 2027 N N . ASN A 1 263 ? -17.203 -10.406 -26.531 1 77.12 263 ASN A N 1
ATOM 2028 C CA . ASN A 1 263 ? -17.609 -10.633 -27.906 1 77.12 263 ASN A CA 1
ATOM 2029 C C . ASN A 1 263 ? -18.141 -12.055 -28.109 1 77.12 263 ASN A C 1
ATOM 2031 O O . ASN A 1 263 ? -18.234 -12.828 -27.156 1 77.12 263 ASN A O 1
ATOM 2035 N N . GLY A 1 264 ? -18.734 -12.359 -28.984 1 71.56 264 GLY A N 1
ATOM 2036 C CA . GLY A 1 264 ? -19.344 -13.586 -29.469 1 71.56 264 GLY A CA 1
ATOM 2037 C C . GLY A 1 264 ? -18.328 -14.695 -29.719 1 71.56 264 GLY A C 1
ATOM 2038 O O . GLY A 1 264 ? -18.547 -15.555 -30.578 1 71.56 264 GLY A O 1
ATOM 2039 N N . PHE A 1 265 ? -17.125 -14.555 -28.938 1 77.5 265 PHE A N 1
ATOM 2040 C CA . PHE A 1 265 ? -16.188 -15.656 -29.078 1 77.5 265 PHE A CA 1
ATOM 2041 C C . PHE A 1 265 ? -16.766 -16.938 -28.516 1 77.5 265 PHE A C 1
ATOM 2043 O O . PHE A 1 265 ? -17.688 -16.906 -27.688 1 77.5 265 PHE A O 1
ATOM 2050 N N . ASP A 1 266 ? -16.281 -18.031 -29.109 1 82.94 266 ASP A N 1
ATOM 2051 C CA . ASP A 1 266 ? -16.625 -19.312 -28.516 1 82.94 266 ASP A CA 1
ATOM 2052 C C . ASP A 1 266 ? -15.969 -19.469 -27.141 1 82.94 266 ASP A C 1
ATOM 2054 O O . ASP A 1 266 ? -14.75 -19.625 -27.031 1 82.94 266 ASP A O 1
ATOM 2058 N N . THR A 1 267 ? -16.719 -19.375 -26.109 1 88.44 267 THR A N 1
ATOM 2059 C CA . THR A 1 267 ? -16.203 -19.422 -24.75 1 88.44 267 THR A CA 1
ATOM 2060 C C . THR A 1 267 ? -16.516 -20.766 -24.109 1 88.44 267 THR A C 1
ATOM 2062 O O . THR A 1 267 ? -16.469 -20.906 -22.875 1 88.44 267 THR A O 1
ATOM 2065 N N . SER A 1 268 ? -16.812 -21.766 -24.938 1 87.81 268 SER A N 1
ATOM 2066 C CA . SER A 1 268 ? -17.266 -23.062 -24.422 1 87.81 268 SER A CA 1
ATOM 2067 C C . SER A 1 268 ? -16.188 -23.734 -23.562 1 87.81 268 SER A C 1
ATOM 2069 O O . SER A 1 268 ? -16.5 -24.484 -22.641 1 87.81 268 SER A O 1
ATOM 2071 N N . ARG A 1 269 ? -14.953 -23.375 -23.828 1 87 269 ARG A N 1
ATOM 2072 C CA . ARG A 1 269 ? -13.867 -24 -23.094 1 87 269 ARG A CA 1
ATOM 2073 C C . ARG A 1 269 ? -13.219 -23 -22.141 1 87 269 ARG A C 1
ATOM 2075 O O . ARG A 1 269 ? -12.219 -23.328 -21.484 1 87 269 ARG A O 1
ATOM 2082 N N . SER A 1 270 ? -13.828 -21.844 -22.016 1 89.94 270 SER A N 1
ATOM 2083 C CA . SER A 1 270 ? -13.25 -20.797 -21.188 1 89.94 270 SER A CA 1
ATOM 2084 C C . SER A 1 270 ? -13.555 -21.031 -19.719 1 89.94 270 SER A C 1
ATOM 2086 O O . SER A 1 270 ? -14.641 -21.484 -19.359 1 89.94 270 SER A O 1
ATOM 2088 N N . ARG A 1 271 ? -12.672 -20.688 -18.891 1 91.25 271 ARG A N 1
ATOM 2089 C CA . ARG A 1 271 ? -12.664 -20.953 -17.453 1 91.25 271 ARG A CA 1
ATOM 2090 C C . ARG A 1 271 ? -13.969 -20.5 -16.812 1 91.25 271 ARG A C 1
ATOM 2092 O O . ARG A 1 271 ? -14.641 -21.281 -16.125 1 91.25 271 ARG A O 1
ATOM 2099 N N . HIS A 1 272 ? -14.359 -19.266 -17.109 1 92.12 272 HIS A N 1
ATOM 2100 C CA . HIS A 1 272 ? -15.477 -18.703 -16.359 1 92.12 272 HIS A CA 1
ATOM 2101 C C . HIS A 1 272 ? -16.812 -19.125 -16.969 1 92.12 272 HIS A C 1
ATOM 2103 O O . HIS A 1 272 ? -17.875 -18.891 -16.375 1 92.12 272 HIS A O 1
ATOM 2109 N N . THR A 1 273 ? -16.766 -19.703 -18.172 1 91.31 273 THR A N 1
ATOM 2110 C CA . THR A 1 273 ? -17.938 -20.375 -18.734 1 91.31 273 THR A CA 1
ATOM 2111 C C . THR A 1 273 ? -18.094 -21.766 -18.109 1 91.31 273 THR A C 1
ATOM 2113 O O . THR A 1 273 ? -19.203 -22.172 -17.75 1 91.31 273 THR A O 1
ATOM 2116 N N . LEU A 1 274 ? -16.953 -22.516 -17.969 1 93 274 LEU A N 1
ATOM 2117 C CA . LEU A 1 274 ? -16.938 -23.859 -17.422 1 93 274 LEU A CA 1
ATOM 2118 C C . LEU A 1 274 ? -17.266 -23.844 -15.938 1 93 274 LEU A C 1
ATOM 2120 O O . LEU A 1 274 ? -17.875 -24.797 -15.422 1 93 274 LEU A O 1
ATOM 2124 N N . PHE A 1 275 ? -16.812 -22.812 -15.25 1 94.5 275 PHE A N 1
ATOM 2125 C CA . PHE A 1 275 ? -16.984 -22.719 -13.805 1 94.5 275 PHE A CA 1
ATOM 2126 C C . PHE A 1 275 ? -17.609 -21.391 -13.414 1 94.5 275 PHE A C 1
ATOM 2128 O O . PHE A 1 275 ? -16.953 -20.531 -12.844 1 94.5 275 PHE A O 1
ATOM 2135 N N . PRO A 1 276 ? -18.875 -21.344 -13.523 1 90.75 276 PRO A N 1
ATOM 2136 C CA . PRO A 1 276 ? -19.562 -20.094 -13.188 1 90.75 276 PRO A CA 1
ATOM 2137 C C . PRO A 1 276 ? -19.375 -19.688 -11.719 1 90.75 276 PRO A C 1
ATOM 2139 O O . PRO A 1 276 ? -19.438 -20.547 -10.836 1 90.75 276 PRO A O 1
ATOM 2142 N N . GLY A 1 277 ? -19.062 -18.469 -11.508 1 90.5 277 GLY A N 1
ATOM 2143 C CA . GLY A 1 277 ? -18.938 -17.984 -10.148 1 90.5 277 GLY A CA 1
ATOM 2144 C C . GLY A 1 277 ? -17.516 -18.047 -9.625 1 90.5 277 GLY A C 1
ATOM 2145 O O . GLY A 1 277 ? -17.219 -17.562 -8.531 1 90.5 277 GLY A O 1
ATOM 2146 N N . PHE A 1 278 ? -16.688 -18.781 -10.391 1 92 278 PHE A N 1
ATOM 2147 C CA . PHE A 1 278 ? -15.281 -18.859 -10.023 1 92 278 PHE A CA 1
ATOM 2148 C C . PHE A 1 278 ? -14.594 -17.516 -10.266 1 92 278 PHE A C 1
ATOM 2150 O O . PHE A 1 278 ? -14.742 -16.922 -11.336 1 92 278 PHE A O 1
ATOM 2157 N N . GLN A 1 279 ? -13.914 -16.922 -9.234 1 93.94 279 GLN A N 1
ATOM 2158 C CA . GLN A 1 279 ? -13.164 -15.672 -9.266 1 93.94 279 GLN A CA 1
ATOM 2159 C C . GLN A 1 279 ? -14.031 -14.531 -9.781 1 93.94 279 GLN A C 1
ATOM 2161 O O . GLN A 1 279 ? -13.672 -13.867 -10.758 1 93.94 279 GLN A O 1
ATOM 2166 N N . PRO A 1 280 ? -15.188 -14.211 -9.148 1 93 280 PRO A N 1
ATOM 2167 C CA . PRO A 1 280 ? -16.141 -13.211 -9.617 1 93 280 PRO A CA 1
ATOM 2168 C C . PRO A 1 280 ? -15.523 -11.812 -9.727 1 93 280 PRO A C 1
ATOM 2170 O O . PRO A 1 280 ? -16.031 -10.969 -10.469 1 93 280 PRO A O 1
ATOM 2173 N N . ARG A 1 281 ? -14.43 -11.562 -9.07 1 92.81 281 ARG A N 1
ATOM 2174 C CA . ARG A 1 281 ? -13.781 -10.25 -9.055 1 92.81 281 ARG A CA 1
ATOM 2175 C C . ARG A 1 281 ? -13.367 -9.836 -10.461 1 92.81 281 ARG A C 1
ATOM 2177 O O . ARG A 1 281 ? -13.258 -8.641 -10.758 1 92.81 281 ARG A O 1
ATOM 2184 N N . TYR A 1 282 ? -13.211 -10.766 -11.383 1 95.12 282 TYR A N 1
ATOM 2185 C CA . TYR A 1 282 ? -12.727 -10.469 -12.727 1 95.12 282 TYR A CA 1
ATOM 2186 C C . TYR A 1 282 ? -13.867 -10.047 -13.641 1 95.12 282 TYR A C 1
ATOM 2188 O O . TYR A 1 282 ? -13.641 -9.602 -14.766 1 95.12 282 TYR A O 1
ATOM 2196 N N . HIS A 1 283 ? -15.094 -10.094 -13.117 1 92.94 283 HIS A N 1
ATOM 2197 C CA . HIS A 1 283 ? -16.234 -9.898 -14.008 1 92.94 283 HIS A CA 1
ATOM 2198 C C . HIS A 1 283 ? -17.078 -8.711 -13.555 1 92.94 283 HIS A C 1
ATOM 2200 O O . HIS A 1 283 ? -18.281 -8.664 -13.844 1 92.94 283 HIS A O 1
ATOM 2206 N N . ALA A 1 284 ? -16.484 -7.855 -12.859 1 92.38 284 ALA A N 1
ATOM 2207 C CA . ALA A 1 284 ? -17.156 -6.598 -12.562 1 92.38 284 ALA A CA 1
ATOM 2208 C C . ALA A 1 284 ? -17.438 -5.809 -13.836 1 92.38 284 ALA A C 1
ATOM 2210 O O . ALA A 1 284 ? -16.719 -5.938 -14.82 1 92.38 284 ALA A O 1
ATOM 2211 N N . LYS A 1 285 ? -18.516 -4.969 -13.797 1 93.69 285 LYS A N 1
ATOM 2212 C CA . LYS A 1 285 ? -18.859 -4.152 -14.953 1 93.69 285 LYS A CA 1
ATOM 2213 C C . LYS A 1 285 ? -17.703 -3.254 -15.367 1 93.69 285 LYS A C 1
ATOM 2215 O O . LYS A 1 285 ? -17.453 -3.074 -16.562 1 93.69 285 LYS A O 1
ATOM 2220 N N . ARG A 1 286 ? -17.016 -2.682 -14.477 1 93.81 286 ARG A N 1
ATOM 2221 C CA . ARG A 1 286 ? -15.883 -1.81 -14.766 1 93.81 286 ARG A CA 1
ATOM 2222 C C . ARG A 1 286 ? -14.781 -2.566 -15.508 1 93.81 286 ARG A C 1
ATOM 2224 O O . ARG A 1 286 ? -14.078 -1.992 -16.344 1 93.81 286 ARG A O 1
ATOM 2231 N N . THR A 1 287 ? -14.664 -3.885 -15.188 1 96.25 287 THR A N 1
ATOM 2232 C CA . THR A 1 287 ? -13.664 -4.703 -15.867 1 96.25 287 THR A CA 1
ATOM 2233 C C . THR A 1 287 ? -14.047 -4.91 -17.328 1 96.25 287 THR A C 1
ATOM 2235 O O . THR A 1 287 ? -13.195 -4.781 -18.219 1 96.25 287 THR A O 1
ATOM 2238 N N . SER A 1 288 ? -15.32 -5.172 -17.578 1 96.12 288 SER A N 1
ATOM 2239 C CA . SER A 1 288 ? -15.766 -5.352 -18.953 1 96.12 288 SER A CA 1
ATOM 2240 C C . SER A 1 288 ? -15.68 -4.047 -19.734 1 96.12 288 SER A C 1
ATOM 2242 O O . SER A 1 288 ? -15.352 -4.047 -20.922 1 96.12 288 SER A O 1
ATOM 2244 N N . ASP A 1 289 ? -16 -2.941 -19.062 1 96.38 289 ASP A N 1
ATOM 2245 C CA . ASP A 1 289 ? -15.883 -1.639 -19.703 1 96.38 289 ASP A CA 1
ATOM 2246 C C . ASP A 1 289 ? -14.438 -1.336 -20.094 1 96.38 289 ASP A C 1
ATOM 2248 O O . ASP A 1 289 ? -14.164 -0.886 -21.203 1 96.38 289 ASP A O 1
ATOM 2252 N N . ALA A 1 290 ? -13.539 -1.588 -19.203 1 97.31 290 ALA A N 1
ATOM 2253 C CA . ALA A 1 290 ? -12.117 -1.394 -19.469 1 97.31 290 ALA A CA 1
ATOM 2254 C C . ALA A 1 290 ? -11.641 -2.324 -20.594 1 97.31 290 ALA A C 1
ATOM 2256 O O . ALA A 1 290 ? -10.867 -1.916 -21.453 1 97.31 290 ALA A O 1
ATOM 2257 N N . ALA A 1 291 ? -12.133 -3.559 -20.578 1 97.81 291 ALA A N 1
ATOM 2258 C CA . ALA A 1 291 ? -11.75 -4.547 -21.578 1 97.81 291 ALA A CA 1
ATOM 2259 C C . ALA A 1 291 ? -12.141 -4.082 -22.984 1 97.81 291 ALA A C 1
ATOM 2261 O O . ALA A 1 291 ? -11.391 -4.27 -23.938 1 97.81 291 ALA A O 1
ATOM 2262 N N . ARG A 1 292 ? -13.312 -3.496 -23.125 1 97.69 292 ARG A N 1
ATOM 2263 C CA . ARG A 1 292 ? -13.758 -2.979 -24.406 1 97.69 292 ARG A CA 1
ATOM 2264 C C . ARG A 1 292 ? -12.781 -1.945 -24.953 1 97.69 292 ARG A C 1
ATOM 2266 O O . ARG A 1 292 ? -12.43 -1.979 -26.141 1 97.69 292 ARG A O 1
ATOM 2273 N N . GLU A 1 293 ? -12.352 -1.089 -24.078 1 97.94 293 GLU A N 1
ATOM 2274 C CA . GLU A 1 293 ? -11.422 -0.044 -24.516 1 97.94 293 GLU A CA 1
ATOM 2275 C C . GLU A 1 293 ? -10.031 -0.609 -24.766 1 97.94 293 GLU A C 1
ATOM 2277 O O . GLU A 1 293 ? -9.32 -0.149 -25.656 1 97.94 293 GLU A O 1
ATOM 2282 N N . LEU A 1 294 ? -9.609 -1.589 -23.984 1 98.19 294 LEU A N 1
ATOM 2283 C CA . LEU A 1 294 ? -8.344 -2.275 -24.234 1 98.19 294 LEU A CA 1
ATOM 2284 C C . LEU A 1 294 ? -8.336 -2.916 -25.609 1 98.19 294 LEU A C 1
ATOM 2286 O O . LEU A 1 294 ? -7.328 -2.852 -26.328 1 98.19 294 LEU A O 1
ATOM 2290 N N . VAL A 1 295 ? -9.438 -3.559 -25.969 1 97.5 295 VAL A N 1
ATOM 2291 C CA . VAL A 1 295 ? -9.57 -4.176 -27.281 1 97.5 295 VAL A CA 1
ATOM 2292 C C . VAL A 1 295 ? -9.406 -3.119 -28.375 1 97.5 295 VAL A C 1
ATOM 2294 O O . VAL A 1 295 ? -8.727 -3.354 -29.375 1 97.5 295 VAL A O 1
ATOM 2297 N N . GLU A 1 296 ? -9.977 -1.945 -28.141 1 97.81 296 GLU A N 1
ATOM 2298 C CA . GLU A 1 296 ? -9.875 -0.857 -29.109 1 97.81 296 GLU A CA 1
ATOM 2299 C C . GLU A 1 296 ? -8.438 -0.366 -29.234 1 97.81 296 GLU A C 1
ATOM 2301 O O . GLU A 1 296 ? -7.945 -0.149 -30.344 1 97.81 296 GLU A O 1
ATOM 2306 N N . ILE A 1 297 ? -7.738 -0.175 -28.094 1 98.25 297 ILE A N 1
ATOM 2307 C CA . ILE A 1 297 ? -6.348 0.263 -28.094 1 98.25 297 ILE A CA 1
ATOM 2308 C C . ILE A 1 297 ? -5.484 -0.762 -28.828 1 98.25 297 ILE A C 1
ATOM 2310 O O . ILE A 1 297 ? -4.641 -0.399 -29.656 1 98.25 297 ILE A O 1
ATOM 2314 N N . ALA A 1 298 ? -5.691 -2.053 -28.516 1 98.19 298 ALA A N 1
ATOM 2315 C CA . ALA A 1 298 ? -4.922 -3.137 -29.125 1 98.19 298 ALA A CA 1
ATOM 2316 C C . ALA A 1 298 ? -5.16 -3.197 -30.625 1 98.19 298 ALA A C 1
ATOM 2318 O O . ALA A 1 298 ? -4.211 -3.318 -31.406 1 98.19 298 ALA A O 1
ATOM 2319 N N . LYS A 1 299 ? -6.391 -3.09 -31.047 1 97.25 299 LYS A N 1
ATOM 2320 C CA . LYS A 1 299 ? -6.754 -3.133 -32.469 1 97.25 299 LYS A CA 1
ATOM 2321 C C . LYS A 1 299 ? -6.059 -2.02 -33.25 1 97.25 299 LYS A C 1
ATOM 2323 O O . LYS A 1 299 ? -5.598 -2.234 -34.375 1 97.25 299 LYS A O 1
ATOM 2328 N N . ALA A 1 300 ? -6.008 -0.899 -32.656 1 97.5 300 ALA A N 1
ATOM 2329 C CA . ALA A 1 300 ? -5.363 0.246 -33.312 1 97.5 300 ALA A CA 1
ATOM 2330 C C . ALA A 1 300 ? -3.883 -0.022 -33.562 1 97.5 300 ALA A C 1
ATOM 2332 O O . ALA A 1 300 ? -3.26 0.625 -34.406 1 97.5 300 ALA A O 1
ATOM 2333 N N . LYS A 1 301 ? -3.273 -0.944 -32.875 1 97.25 301 LYS A N 1
ATOM 2334 C CA . LYS A 1 301 ? -1.855 -1.27 -33 1 97.25 301 LYS A CA 1
ATOM 2335 C C . LYS A 1 301 ? -1.659 -2.643 -33.625 1 97.25 301 LYS A C 1
ATOM 2337 O O . LYS A 1 301 ? -0.567 -3.211 -33.562 1 97.25 301 LYS A O 1
ATOM 2342 N N . ASP A 1 302 ? -2.711 -3.264 -34.125 1 97.12 302 ASP A N 1
ATOM 2343 C CA . ASP A 1 302 ? -2.719 -4.535 -34.875 1 97.12 302 ASP A CA 1
ATOM 2344 C C . ASP A 1 302 ? -2.268 -5.68 -33.969 1 97.12 302 ASP A C 1
ATOM 2346 O O . ASP A 1 302 ? -1.421 -6.488 -34.344 1 97.12 302 ASP A O 1
ATOM 2350 N N . MET A 1 303 ? -2.773 -5.691 -32.781 1 97.62 303 MET A N 1
ATOM 2351 C CA . MET A 1 303 ? -2.523 -6.801 -31.859 1 97.62 303 MET A CA 1
ATOM 2352 C C . MET A 1 303 ? -3.777 -7.137 -31.062 1 97.62 303 MET A C 1
ATOM 2354 O O . MET A 1 303 ? -4.777 -6.426 -31.141 1 97.62 303 MET A O 1
ATOM 2358 N N . SER A 1 304 ? -3.773 -8.25 -30.422 1 97.06 304 SER A N 1
ATOM 2359 C CA . SER A 1 304 ? -4.875 -8.633 -29.547 1 97.06 304 SER A CA 1
ATOM 2360 C C . SER A 1 304 ? -4.766 -7.945 -28.188 1 97.06 304 SER A C 1
ATOM 2362 O O . SER A 1 304 ? -3.686 -7.496 -27.812 1 97.06 304 SER A O 1
ATOM 2364 N N . ALA A 1 305 ? -5.898 -7.855 -27.516 1 97.5 305 ALA A N 1
ATOM 2365 C CA . ALA A 1 305 ? -5.875 -7.312 -26.156 1 97.5 305 ALA A CA 1
ATOM 2366 C C . ALA A 1 305 ? -5.031 -8.18 -25.234 1 97.5 305 ALA A C 1
ATOM 2368 O O . ALA A 1 305 ? -4.371 -7.672 -24.312 1 97.5 305 ALA A O 1
ATOM 2369 N N . ALA A 1 306 ? -5.035 -9.484 -25.484 1 97.62 306 ALA A N 1
ATOM 2370 C CA . ALA A 1 306 ? -4.188 -10.383 -24.719 1 97.62 306 ALA A CA 1
ATOM 2371 C C . ALA A 1 306 ? -2.713 -10.031 -24.891 1 97.62 306 ALA A C 1
ATOM 2373 O O . ALA A 1 306 ? -1.965 -9.961 -23.906 1 97.62 306 ALA A O 1
ATOM 2374 N N . THR A 1 307 ? -2.336 -9.797 -26.125 1 98.56 307 THR A N 1
ATOM 2375 C CA . THR A 1 307 ? -0.96 -9.406 -26.406 1 98.56 307 THR A CA 1
ATOM 2376 C C . THR A 1 307 ? -0.636 -8.062 -25.75 1 98.56 307 THR A C 1
ATOM 2378 O O . THR A 1 307 ? 0.395 -7.922 -25.094 1 98.56 307 THR A O 1
ATOM 2381 N N . LEU A 1 308 ? -1.543 -7.109 -25.875 1 98.81 308 LEU A N 1
ATOM 2382 C CA . LEU A 1 308 ? -1.347 -5.777 -25.328 1 98.81 308 LEU A CA 1
ATOM 2383 C C . LEU A 1 308 ? -1.116 -5.852 -23.812 1 98.81 308 LEU A C 1
ATOM 2385 O O . LEU A 1 308 ? -0.141 -5.293 -23.312 1 98.81 308 LEU A O 1
ATOM 2389 N N . CYS A 1 309 ? -1.966 -6.559 -23.109 1 98.81 309 CYS A N 1
ATOM 2390 C CA . CYS A 1 309 ? -1.916 -6.633 -21.656 1 98.81 309 CYS A CA 1
ATOM 2391 C C . CYS A 1 309 ? -0.638 -7.32 -21.188 1 98.81 309 CYS A C 1
ATOM 2393 O O . CYS A 1 309 ? 0.029 -6.84 -20.266 1 98.81 309 CYS A O 1
ATOM 2395 N N . GLN A 1 310 ? -0.299 -8.398 -21.781 1 98.81 310 GLN A N 1
ATOM 2396 C CA . GLN A 1 310 ? 0.855 -9.18 -21.344 1 98.81 310 GLN A CA 1
ATOM 2397 C C . GLN A 1 310 ? 2.16 -8.477 -21.719 1 98.81 310 GLN A C 1
ATOM 2399 O O . GLN A 1 310 ? 3.131 -8.531 -20.953 1 98.81 310 GLN A O 1
ATOM 2404 N N . ALA A 1 311 ? 2.186 -7.836 -22.859 1 98.81 311 ALA A N 1
ATOM 2405 C CA . ALA A 1 311 ? 3.352 -7.039 -23.234 1 98.81 311 ALA A CA 1
ATOM 2406 C C . ALA A 1 311 ? 3.584 -5.906 -22.234 1 98.81 311 ALA A C 1
ATOM 2408 O O . ALA A 1 311 ? 4.719 -5.66 -21.812 1 98.81 311 ALA A O 1
ATOM 2409 N N . TRP A 1 312 ? 2.504 -5.238 -21.891 1 98.81 312 TRP A N 1
ATOM 2410 C CA . TRP A 1 312 ? 2.586 -4.156 -20.922 1 98.81 312 TRP A CA 1
ATOM 2411 C C . TRP A 1 312 ? 3.127 -4.672 -19.578 1 98.81 312 TRP A C 1
ATOM 2413 O O . TRP A 1 312 ? 4.059 -4.09 -19.016 1 98.81 312 TRP A O 1
ATOM 2423 N N . ALA A 1 313 ? 2.58 -5.742 -19.109 1 98.75 313 ALA A N 1
ATOM 2424 C CA . ALA A 1 313 ? 3.008 -6.305 -17.828 1 98.75 313 ALA A CA 1
ATOM 2425 C C . ALA A 1 313 ? 4.484 -6.688 -17.859 1 98.75 313 ALA A C 1
ATOM 2427 O O . ALA A 1 313 ? 5.234 -6.379 -16.938 1 98.75 313 ALA A O 1
ATOM 2428 N N . ALA A 1 314 ? 4.902 -7.305 -18.938 1 98.62 314 ALA A N 1
ATOM 2429 C CA . ALA A 1 314 ? 6.27 -7.793 -19.078 1 98.62 314 ALA A CA 1
ATOM 2430 C C . ALA A 1 314 ? 7.266 -6.633 -19.094 1 98.62 314 ALA A C 1
ATOM 2432 O O . ALA A 1 314 ? 8.445 -6.816 -18.797 1 98.62 314 ALA A O 1
ATOM 2433 N N . SER A 1 315 ? 6.777 -5.461 -19.406 1 97.88 315 SER A N 1
ATOM 2434 C CA . SER A 1 315 ? 7.668 -4.32 -19.594 1 97.88 315 SER A CA 1
ATOM 2435 C C . SER A 1 315 ? 7.926 -3.592 -18.281 1 97.88 315 SER A C 1
ATOM 2437 O O . SER A 1 315 ? 8.773 -2.701 -18.219 1 97.88 315 SER A O 1
ATOM 2439 N N . ARG A 1 316 ? 7.207 -3.879 -17.219 1 97.69 316 ARG A N 1
ATOM 2440 C CA . ARG A 1 316 ? 7.363 -3.168 -15.961 1 97.69 316 ARG A CA 1
ATOM 2441 C C . ARG A 1 316 ? 8.727 -3.451 -15.336 1 97.69 316 ARG A C 1
ATOM 2443 O O . ARG A 1 316 ? 9.195 -4.59 -15.352 1 97.69 316 ARG A O 1
ATOM 2450 N N . TRP A 1 317 ? 9.352 -2.441 -14.633 1 97.38 317 TRP A N 1
ATOM 2451 C CA . TRP A 1 317 ? 10.703 -2.596 -14.109 1 97.38 317 TRP A CA 1
ATOM 2452 C C . TRP A 1 317 ? 10.734 -3.625 -12.984 1 97.38 317 TRP A C 1
ATOM 2454 O O . TRP A 1 317 ? 11.766 -4.258 -12.742 1 97.38 317 TRP A O 1
ATOM 2464 N N . TYR A 1 318 ? 9.609 -3.832 -12.336 1 97.88 318 TYR A N 1
ATOM 2465 C CA . TYR A 1 318 ? 9.555 -4.699 -11.164 1 97.88 318 TYR A CA 1
ATOM 2466 C C . TYR A 1 318 ? 9.156 -6.117 -11.555 1 97.88 318 TYR A C 1
ATOM 2468 O O . TYR A 1 318 ? 8.977 -6.977 -10.688 1 97.88 318 TYR A O 1
ATOM 2476 N N . MET A 1 319 ? 9.008 -6.402 -12.852 1 98.56 319 MET A N 1
ATOM 2477 C CA . MET A 1 319 ? 8.523 -7.703 -13.297 1 98.56 319 MET A CA 1
ATOM 2478 C C . MET A 1 319 ? 9.648 -8.727 -13.328 1 98.56 319 MET A C 1
ATOM 2480 O O . MET A 1 319 ? 10.664 -8.523 -14.008 1 98.56 319 MET A O 1
ATOM 2484 N N . GLY A 1 320 ? 9.508 -9.766 -12.477 1 98.56 320 GLY A N 1
ATOM 2485 C CA . GLY A 1 320 ? 10.359 -10.93 -12.633 1 98.56 320 GLY A CA 1
ATOM 2486 C C . GLY A 1 320 ? 9.93 -11.828 -13.781 1 98.56 320 GLY A C 1
ATOM 2487 O O . GLY A 1 320 ? 10.711 -12.094 -14.695 1 98.56 320 GLY A O 1
ATOM 2488 N N . SER A 1 321 ? 8.672 -12.18 -13.742 1 98.88 321 SER A N 1
ATOM 2489 C CA . SER A 1 321 ? 8.102 -13.008 -14.797 1 98.88 321 SER A CA 1
ATOM 2490 C C . SER A 1 321 ? 6.582 -12.852 -14.859 1 98.88 321 SER A C 1
ATOM 2492 O O . SER A 1 321 ? 5.949 -12.5 -13.859 1 98.88 321 SER A O 1
ATOM 2494 N N . VAL A 1 322 ? 6.039 -13.078 -16.031 1 98.81 322 VAL A N 1
ATOM 2495 C CA . VAL A 1 322 ? 4.594 -13.125 -16.234 1 98.81 322 VAL A CA 1
ATOM 2496 C C . VAL A 1 322 ? 4.121 -14.578 -16.25 1 98.81 322 VAL A C 1
ATOM 2498 O O . VAL A 1 322 ? 4.559 -15.375 -17.078 1 98.81 322 VAL A O 1
ATOM 2501 N N . ILE A 1 323 ? 3.258 -14.891 -15.328 1 98.88 323 ILE A N 1
ATOM 2502 C CA . ILE A 1 323 ? 2.684 -16.234 -15.336 1 98.88 323 ILE A CA 1
ATOM 2503 C C . ILE A 1 323 ? 1.538 -16.297 -16.344 1 98.88 323 ILE A C 1
ATOM 2505 O O . ILE A 1 323 ? 0.475 -15.703 -16.125 1 98.88 323 ILE A O 1
ATOM 2509 N N . ILE A 1 324 ? 1.776 -17 -17.391 1 98.44 324 ILE A N 1
ATOM 2510 C CA . ILE A 1 324 ? 0.752 -17.109 -18.422 1 98.44 324 ILE A CA 1
ATOM 2511 C C . ILE A 1 324 ? -0.104 -18.359 -18.172 1 98.44 324 ILE A C 1
ATOM 2513 O O . ILE A 1 324 ? 0.364 -19.328 -17.578 1 98.44 324 ILE A O 1
ATOM 2517 N N . GLY A 1 325 ? -1.34 -18.234 -18.5 1 93.62 325 GLY A N 1
ATOM 2518 C CA . GLY A 1 325 ? -2.262 -19.359 -18.484 1 93.62 325 GLY A CA 1
ATOM 2519 C C . GLY A 1 325 ? -2.729 -19.766 -19.875 1 93.62 325 GLY A C 1
ATOM 2520 O O . GLY A 1 325 ? -2.9 -18.922 -20.75 1 93.62 325 GLY A O 1
ATOM 2521 N N . ALA A 1 326 ? -2.898 -21.078 -20.062 1 91.94 326 ALA A N 1
ATOM 2522 C CA . ALA A 1 326 ? -3.346 -21.578 -21.359 1 91.94 326 ALA A CA 1
ATOM 2523 C C . ALA A 1 326 ? -3.99 -22.953 -21.219 1 91.94 326 ALA A C 1
ATOM 2525 O O . ALA A 1 326 ? -3.67 -23.719 -20.297 1 91.94 326 ALA A O 1
ATOM 2526 N N . THR A 1 327 ? -4.93 -23.172 -22.078 1 91.69 327 THR A N 1
ATOM 2527 C CA . THR A 1 327 ? -5.508 -24.516 -22.188 1 91.69 327 THR A CA 1
ATOM 2528 C C . THR A 1 327 ? -5.289 -25.078 -23.578 1 91.69 327 THR A C 1
ATOM 2530 O O . THR A 1 327 ? -5.613 -26.25 -23.844 1 91.69 327 THR A O 1
ATOM 2533 N N . THR A 1 328 ? -4.793 -24.25 -24.5 1 92.12 328 THR A N 1
ATOM 2534 C CA . THR A 1 328 ? -4.477 -24.719 -25.844 1 92.12 328 THR A CA 1
ATOM 2535 C C . THR A 1 328 ? -3.064 -24.297 -26.234 1 92.12 328 THR A C 1
ATOM 2537 O O . THR A 1 328 ? -2.508 -23.359 -25.672 1 92.12 328 THR A O 1
ATOM 2540 N N . LEU A 1 329 ? -2.561 -25.016 -27.203 1 95.81 329 LEU A N 1
ATOM 2541 C CA . LEU A 1 329 ? -1.227 -24.688 -27.703 1 95.81 329 LEU A CA 1
ATOM 2542 C C . LEU A 1 329 ? -1.213 -23.328 -28.359 1 95.81 329 LEU A C 1
ATOM 2544 O O . LEU A 1 329 ? -0.217 -22.594 -28.281 1 95.81 329 LEU A O 1
ATOM 2548 N N . GLU A 1 330 ? -2.281 -22.984 -29.031 1 94.56 330 GLU A N 1
ATOM 2549 C CA . GLU A 1 330 ? -2.387 -21.688 -29.672 1 94.56 330 GLU A CA 1
ATOM 2550 C C . GLU A 1 330 ? -2.279 -20.547 -28.656 1 94.56 330 GLU A C 1
ATOM 2552 O O . GLU A 1 330 ? -1.614 -19.547 -28.906 1 94.56 330 GLU A O 1
ATOM 2557 N N . GLN A 1 331 ? -2.914 -20.719 -27.547 1 94.44 331 GLN A N 1
ATOM 2558 C CA . GLN A 1 331 ? -2.84 -19.719 -26.484 1 94.44 331 GLN A CA 1
ATOM 2559 C C . GLN A 1 331 ? -1.419 -19.594 -25.938 1 94.44 331 GLN A C 1
ATOM 2561 O O . GLN A 1 331 ? -0.942 -18.484 -25.672 1 94.44 331 GLN A O 1
ATOM 2566 N N . VAL A 1 332 ? -0.784 -20.719 -25.75 1 97.44 332 VAL A N 1
ATOM 2567 C CA . VAL A 1 332 ? 0.587 -20.719 -25.25 1 97.44 332 VAL A CA 1
ATOM 2568 C C . VAL A 1 332 ? 1.483 -19.938 -26.219 1 97.44 332 VAL A C 1
ATOM 2570 O O . VAL A 1 332 ? 2.289 -19.109 -25.797 1 97.44 332 VAL A O 1
ATOM 2573 N N . GLN A 1 333 ? 1.303 -20.234 -27.484 1 97.94 333 GLN A N 1
ATOM 2574 C CA . GLN A 1 333 ? 2.088 -19.578 -28.516 1 97.94 333 GLN A CA 1
ATOM 2575 C C . GLN A 1 333 ? 1.883 -18.062 -28.484 1 97.94 333 GLN A C 1
ATOM 2577 O O . GLN A 1 333 ? 2.852 -17.312 -28.469 1 97.94 333 GLN A O 1
ATOM 2582 N N . GLU A 1 334 ? 0.713 -17.656 -28.375 1 97.19 334 GLU A N 1
ATOM 2583 C CA . GLU A 1 334 ? 0.398 -16.234 -28.359 1 97.19 334 GLU A CA 1
ATOM 2584 C C . GLU A 1 334 ? 0.944 -15.57 -27.094 1 97.19 334 GLU A C 1
ATOM 2586 O O . GLU A 1 334 ? 1.519 -14.477 -27.172 1 97.19 334 GLU A O 1
ATOM 2591 N N . ASN A 1 335 ? 0.688 -16.234 -26.016 1 98.12 335 ASN A N 1
ATOM 2592 C CA . ASN A 1 335 ? 1.062 -15.648 -24.734 1 98.12 335 ASN A CA 1
ATOM 2593 C C . ASN A 1 335 ? 2.574 -15.492 -24.609 1 98.12 335 ASN A C 1
ATOM 2595 O O . ASN A 1 335 ? 3.057 -14.477 -24.094 1 98.12 335 ASN A O 1
ATOM 2599 N N . ILE A 1 336 ? 3.326 -16.469 -25.062 1 98.62 336 ILE A N 1
ATOM 2600 C CA . ILE A 1 336 ? 4.781 -16.375 -25.031 1 98.62 336 ILE A CA 1
ATOM 2601 C C . ILE A 1 336 ? 5.234 -15.219 -25.922 1 98.62 336 ILE A C 1
ATOM 2603 O O . ILE A 1 336 ? 6.02 -14.367 -25.5 1 98.62 336 ILE A O 1
ATOM 2607 N N . ALA A 1 337 ? 4.695 -15.164 -27.125 1 98.31 337 ALA A N 1
ATOM 2608 C CA . ALA A 1 337 ? 5.055 -14.102 -28.047 1 98.31 337 ALA A CA 1
ATOM 2609 C C . ALA A 1 337 ? 4.684 -12.727 -27.5 1 98.31 337 ALA A C 1
ATOM 2611 O O . ALA A 1 337 ? 5.406 -11.75 -27.703 1 98.31 337 ALA A O 1
ATOM 2612 N N . ALA A 1 338 ? 3.586 -12.648 -26.844 1 98.44 338 ALA A N 1
ATOM 2613 C CA . ALA A 1 338 ? 3.088 -11.398 -26.266 1 98.44 338 ALA A CA 1
ATOM 2614 C C . ALA A 1 338 ? 4.094 -10.812 -25.281 1 98.44 338 ALA A C 1
ATOM 2616 O O . ALA A 1 338 ? 4.383 -9.609 -25.328 1 98.44 338 ALA A O 1
ATOM 2617 N N . CYS A 1 339 ? 4.656 -11.625 -24.406 1 98.38 339 CYS A N 1
ATOM 2618 C CA . CYS A 1 339 ? 5.57 -11.18 -23.359 1 98.38 339 CYS A CA 1
ATOM 2619 C C . CYS A 1 339 ? 6.883 -10.688 -23.953 1 98.38 339 CYS A C 1
ATOM 2621 O O . CYS A 1 339 ? 7.66 -10.016 -23.281 1 98.38 339 CYS A O 1
ATOM 2623 N N . LEU A 1 340 ? 7.09 -10.961 -25.234 1 97.81 340 LEU A N 1
ATOM 2624 C CA . LEU A 1 340 ? 8.32 -10.555 -25.891 1 97.81 340 LEU A CA 1
ATOM 2625 C C . LEU A 1 340 ? 8.078 -9.336 -26.781 1 97.81 340 LEU A C 1
ATOM 2627 O O . LEU A 1 340 ? 9.016 -8.789 -27.375 1 97.81 340 LEU A O 1
ATOM 2631 N N . THR A 1 341 ? 6.902 -8.938 -26.859 1 97.62 341 THR A N 1
ATOM 2632 C CA . THR A 1 341 ? 6.516 -7.801 -27.688 1 97.62 341 THR A CA 1
ATOM 2633 C C . THR A 1 341 ? 6.859 -6.484 -27 1 97.62 341 THR A C 1
ATOM 2635 O O . THR A 1 341 ? 6.613 -6.32 -25.812 1 97.62 341 THR A O 1
ATOM 2638 N N . LYS A 1 342 ? 7.461 -5.516 -27.734 1 97 342 LYS A N 1
ATOM 2639 C CA . LYS A 1 342 ? 7.75 -4.18 -27.219 1 97 342 LYS A CA 1
ATOM 2640 C C . LYS A 1 342 ? 6.633 -3.201 -27.578 1 97 342 LYS A C 1
ATOM 2642 O O . LYS A 1 342 ? 6.168 -3.166 -28.719 1 97 342 LYS A O 1
ATOM 2647 N N . LEU A 1 343 ? 6.16 -2.51 -26.594 1 98.19 343 LEU A N 1
ATOM 2648 C CA . LEU A 1 343 ? 5.145 -1.483 -26.812 1 98.19 343 LEU A CA 1
ATOM 2649 C C . LEU A 1 343 ? 5.789 -0.113 -27 1 98.19 343 LEU A C 1
ATOM 2651 O O . LEU A 1 343 ? 6.77 0.211 -26.312 1 98.19 343 LEU A O 1
ATOM 2655 N N . ASP A 1 344 ? 5.23 0.725 -27.875 1 97.69 344 ASP A N 1
ATOM 2656 C CA . ASP A 1 344 ? 5.727 2.09 -28.031 1 97.69 344 ASP A CA 1
ATOM 2657 C C . ASP A 1 344 ? 5.207 2.982 -26.906 1 97.69 344 ASP A C 1
ATOM 2659 O O . ASP A 1 344 ? 4.301 2.596 -26.156 1 97.69 344 ASP A O 1
ATOM 2663 N N . GLU A 1 345 ? 5.809 4.113 -26.797 1 96.94 345 GLU A N 1
ATOM 2664 C CA . GLU A 1 345 ? 5.508 5.035 -25.703 1 96.94 345 GLU A CA 1
ATOM 2665 C C . GLU A 1 345 ? 4.059 5.508 -25.766 1 96.94 345 GLU A C 1
ATOM 2667 O O . GLU A 1 345 ? 3.422 5.707 -24.734 1 96.94 345 GLU A O 1
ATOM 2672 N N . GLU A 1 346 ? 3.59 5.688 -26.891 1 97.56 346 GLU A N 1
ATOM 2673 C CA . GLU A 1 346 ? 2.215 6.141 -27.078 1 97.56 346 GLU A CA 1
ATOM 2674 C C . GLU A 1 346 ? 1.219 5.109 -26.547 1 97.56 346 GLU A C 1
ATOM 2676 O O . GLU A 1 346 ? 0.237 5.469 -25.891 1 97.56 346 GLU A O 1
ATOM 2681 N N . THR A 1 347 ? 1.484 3.877 -26.875 1 98.06 347 THR A N 1
ATOM 2682 C CA . THR A 1 347 ? 0.624 2.797 -26.406 1 98.06 347 THR A CA 1
ATOM 2683 C C . THR A 1 347 ? 0.665 2.689 -24.875 1 98.06 347 THR A C 1
ATOM 2685 O O . THR A 1 347 ? -0.374 2.539 -24.234 1 98.06 347 THR A O 1
ATOM 2688 N N . VAL A 1 348 ? 1.835 2.842 -24.312 1 97.75 348 VAL A N 1
ATOM 2689 C CA . VAL A 1 348 ? 1.991 2.787 -22.859 1 97.75 348 VAL A CA 1
ATOM 2690 C C . VAL A 1 348 ? 1.242 3.949 -22.219 1 97.75 348 VAL A C 1
ATOM 2692 O O . VAL A 1 348 ? 0.562 3.773 -21.203 1 97.75 348 VAL A O 1
ATOM 2695 N N . ALA A 1 349 ? 1.293 5.105 -22.797 1 96.94 349 ALA A N 1
ATOM 2696 C CA . ALA A 1 349 ? 0.585 6.277 -22.297 1 96.94 349 ALA A CA 1
ATOM 2697 C C . ALA A 1 349 ? -0.926 6.074 -22.344 1 96.94 349 ALA A C 1
ATOM 2699 O O . ALA A 1 349 ? -1.649 6.496 -21.438 1 96.94 349 ALA A O 1
ATOM 2700 N N . ALA A 1 350 ? -1.361 5.449 -23.422 1 97.69 350 ALA A N 1
ATOM 2701 C CA . ALA A 1 350 ? -2.785 5.152 -23.562 1 97.69 350 ALA A CA 1
ATOM 2702 C C . ALA A 1 350 ? -3.252 4.195 -22.469 1 97.69 350 ALA A C 1
ATOM 2704 O O . ALA A 1 350 ? -4.359 4.336 -21.938 1 97.69 350 ALA A O 1
ATOM 2705 N N . MET A 1 351 ? -2.414 3.262 -22.172 1 97.56 351 MET A N 1
ATOM 2706 C CA . MET A 1 351 ? -2.715 2.307 -21.109 1 97.56 351 MET A CA 1
ATOM 2707 C C . MET A 1 351 ? -2.777 3.004 -19.75 1 97.56 351 MET A C 1
ATOM 2709 O O . MET A 1 351 ? -3.643 2.695 -18.938 1 97.56 351 MET A O 1
ATOM 2713 N N . ASP A 1 352 ? -1.911 3.934 -19.484 1 96.38 352 ASP A N 1
ATOM 2714 C CA . ASP A 1 352 ? -1.915 4.699 -18.234 1 96.38 352 ASP A CA 1
ATOM 2715 C C . ASP A 1 352 ? -3.172 5.559 -18.125 1 96.38 352 ASP A C 1
ATOM 2717 O O . ASP A 1 352 ? -3.771 5.652 -17.047 1 96.38 352 ASP A O 1
ATOM 2721 N N . ALA A 1 353 ? -3.535 6.184 -19.219 1 95.62 353 ALA A N 1
ATOM 2722 C CA . ALA A 1 353 ? -4.746 7 -19.234 1 95.62 353 ALA A CA 1
ATOM 2723 C C . ALA A 1 353 ? -5.98 6.152 -18.938 1 95.62 353 ALA A C 1
ATOM 2725 O O . ALA A 1 353 ? -6.887 6.594 -18.234 1 95.62 353 ALA A O 1
ATOM 2726 N N . LEU A 1 354 ? -5.977 4.984 -19.516 1 96.94 354 LEU A N 1
ATOM 2727 C CA . LEU A 1 354 ? -7.086 4.066 -19.281 1 96.94 354 LEU A CA 1
ATOM 2728 C C . LEU A 1 354 ? -7.168 3.686 -17.812 1 96.94 354 LEU A C 1
ATOM 2730 O O . LEU A 1 354 ? -8.258 3.627 -17.234 1 96.94 354 LEU A O 1
ATOM 2734 N N . PHE A 1 355 ? -6.055 3.42 -17.203 1 96.62 355 PHE A N 1
ATOM 2735 C CA . PHE A 1 355 ? -6.035 3.064 -15.781 1 96.62 355 PHE A CA 1
ATOM 2736 C C . PHE A 1 355 ? -6.539 4.223 -14.93 1 96.62 355 PHE A C 1
ATOM 2738 O O . PHE A 1 355 ? -7.262 4.012 -13.953 1 96.62 355 PHE A O 1
ATOM 2745 N N . LEU A 1 356 ? -6.168 5.441 -15.219 1 93.94 356 LEU A N 1
ATOM 2746 C CA . LEU A 1 356 ? -6.617 6.602 -14.461 1 93.94 356 LEU A CA 1
ATOM 2747 C C . LEU A 1 356 ? -8.133 6.766 -14.555 1 93.94 356 LEU A C 1
ATOM 2749 O O . LEU A 1 356 ? -8.766 7.254 -13.625 1 93.94 356 LEU A O 1
ATOM 2753 N N . LYS A 1 357 ? -8.648 6.289 -15.664 1 92.81 357 LYS A N 1
ATOM 2754 C CA . LYS A 1 357 ? -10.086 6.383 -15.898 1 92.81 357 LYS A CA 1
ATOM 2755 C C . LYS A 1 357 ? -10.844 5.352 -15.07 1 92.81 357 LYS A C 1
ATOM 2757 O O . LYS A 1 357 ? -11.859 5.672 -14.445 1 92.81 357 LYS A O 1
ATOM 2762 N N . TYR A 1 358 ? -10.289 4.082 -14.969 1 94.38 358 TYR A N 1
ATOM 2763 C CA . TYR A 1 358 ? -11.094 2.996 -14.406 1 94.38 358 TYR A CA 1
ATOM 2764 C C . TYR A 1 358 ? -10.539 2.543 -13.062 1 94.38 358 TYR A C 1
ATOM 2766 O O . TYR A 1 358 ? -11.25 1.939 -12.266 1 94.38 358 TYR A O 1
ATOM 2774 N N . GLY A 1 359 ? -9.25 2.777 -12.867 1 93.62 359 GLY A N 1
ATOM 2775 C CA . GLY A 1 359 ? -8.609 2.336 -11.633 1 93.62 359 GLY A CA 1
ATOM 2776 C C . GLY A 1 359 ? -8.484 0.827 -11.539 1 93.62 359 GLY A C 1
ATOM 2777 O O . GLY A 1 359 ? -8.32 0.146 -12.555 1 93.62 359 GLY A O 1
ATOM 2778 N N . ASN A 1 360 ? -8.398 0.26 -10.352 1 96.25 360 ASN A N 1
ATOM 2779 C CA . ASN A 1 360 ? -8.32 -1.171 -10.078 1 96.25 360 ASN A CA 1
ATOM 2780 C C . ASN A 1 360 ? -9.688 -1.837 -10.18 1 96.25 360 ASN A C 1
ATOM 2782 O O . ASN A 1 360 ? -10.406 -1.943 -9.188 1 96.25 360 ASN A O 1
ATOM 2786 N N . THR A 1 361 ? -9.969 -2.391 -11.312 1 96.06 361 THR A N 1
ATOM 2787 C CA . THR A 1 361 ? -11.336 -2.764 -11.633 1 96.06 361 THR A CA 1
ATOM 2788 C C . THR A 1 361 ? -11.711 -4.074 -10.945 1 96.06 361 THR A C 1
ATOM 2790 O O . THR A 1 361 ? -12.898 -4.406 -10.828 1 96.06 361 THR A O 1
ATOM 2793 N N . THR A 1 362 ? -10.688 -4.836 -10.461 1 95.88 362 THR A N 1
ATOM 2794 C CA . THR A 1 362 ? -10.992 -6.156 -9.914 1 95.88 362 THR A CA 1
ATOM 2795 C C . THR A 1 362 ? -11.094 -6.102 -8.398 1 95.88 362 THR A C 1
ATOM 2797 O O . THR A 1 362 ? -11.273 -7.133 -7.746 1 95.88 362 THR A O 1
ATOM 2800 N N . LEU A 1 363 ? -10.938 -4.902 -7.848 1 95.31 363 LEU A N 1
ATOM 2801 C CA . LEU A 1 363 ? -11.203 -4.73 -6.422 1 95.31 363 LEU A CA 1
ATOM 2802 C C . LEU A 1 363 ? -12.695 -4.523 -6.168 1 95.31 363 LEU A C 1
ATOM 2804 O O . LEU A 1 363 ? -13.367 -3.828 -6.934 1 95.31 363 LEU A O 1
ATOM 2808 N N . ALA A 1 364 ? -13.172 -5.164 -5.098 1 92.38 364 ALA A N 1
ATOM 2809 C CA . ALA A 1 364 ? -14.617 -5.246 -4.91 1 92.38 364 ALA A CA 1
ATOM 2810 C C . ALA A 1 364 ? -15.07 -4.375 -3.742 1 92.38 364 ALA A C 1
ATOM 2812 O O . ALA A 1 364 ? -16.266 -4.254 -3.477 1 92.38 364 ALA A O 1
ATOM 2813 N N . ASP A 1 365 ? -14.148 -3.795 -3.035 1 90.88 365 ASP A N 1
ATOM 2814 C CA . ASP A 1 365 ? -14.539 -3.023 -1.859 1 90.88 365 ASP A CA 1
ATOM 2815 C C . ASP A 1 365 ? -13.719 -1.741 -1.743 1 90.88 365 ASP A C 1
ATOM 2817 O O . ASP A 1 365 ? -12.672 -1.611 -2.375 1 90.88 365 ASP A O 1
ATOM 2821 N N . MET B 1 1 ? -16.812 17 23.188 1 90.31 1 MET B N 1
ATOM 2822 C CA . MET B 1 1 ? -15.852 16.5 22.203 1 90.31 1 MET B CA 1
ATOM 2823 C C . MET B 1 1 ? -15.32 15.125 22.609 1 90.31 1 MET B C 1
ATOM 2825 O O . MET B 1 1 ? -14.93 14.93 23.766 1 90.31 1 MET B O 1
ATOM 2829 N N . LYS B 1 2 ? -15.516 14.141 21.719 1 87.12 2 LYS B N 1
ATOM 2830 C CA . LYS B 1 2 ? -14.984 12.797 21.953 1 87.12 2 LYS B CA 1
ATOM 2831 C C . LYS B 1 2 ? -13.477 12.758 21.734 1 87.12 2 LYS B C 1
ATOM 2833 O O . LYS B 1 2 ? -12.961 13.367 20.797 1 87.12 2 LYS B O 1
ATOM 2838 N N . THR B 1 3 ? -12.773 12.211 22.75 1 95.69 3 THR B N 1
ATOM 2839 C CA . THR B 1 3 ? -11.32 12.086 22.656 1 95.69 3 THR B CA 1
ATOM 2840 C C . THR B 1 3 ? -10.906 10.617 22.656 1 95.69 3 THR B C 1
ATOM 2842 O O . THR B 1 3 ? -11.703 9.742 23 1 95.69 3 THR B O 1
ATOM 2845 N N . LYS B 1 4 ? -9.758 10.32 22.188 1 96.44 4 LYS B N 1
ATOM 2846 C CA . LYS B 1 4 ? -9.172 8.984 22.234 1 96.44 4 LYS B CA 1
ATOM 2847 C C . LYS B 1 4 ? -7.648 9.055 22.281 1 96.44 4 LYS B C 1
ATOM 2849 O O . LYS B 1 4 ? -7.055 10.07 21.906 1 96.44 4 LYS B O 1
ATOM 2854 N N . LYS B 1 5 ? -7.059 8.016 22.781 1 97.94 5 LYS B N 1
ATOM 2855 C CA . LYS B 1 5 ? -5.602 7.918 22.781 1 97.94 5 LYS B CA 1
ATOM 2856 C C . LYS B 1 5 ? -5.055 7.809 21.375 1 97.94 5 LYS B C 1
ATOM 2858 O O . LYS B 1 5 ? -5.617 7.098 20.531 1 97.94 5 LYS B O 1
ATOM 2863 N N . LEU B 1 6 ? -4.012 8.5 21.109 1 98.5 6 LEU B N 1
ATOM 2864 C CA . LEU B 1 6 ? -3.377 8.453 19.797 1 98.5 6 LEU B CA 1
ATOM 2865 C C . LEU B 1 6 ? -2.348 7.328 19.734 1 98.5 6 LEU B C 1
ATOM 2867 O O . LEU B 1 6 ? -1.338 7.363 20.438 1 98.5 6 LEU B O 1
ATOM 2871 N N . GLY B 1 7 ? -2.602 6.383 18.844 1 97.06 7 GLY B N 1
ATOM 2872 C CA . GLY B 1 7 ? -1.729 5.223 18.797 1 97.06 7 GLY B CA 1
ATOM 2873 C C . GLY B 1 7 ? -1.489 4.586 20.141 1 97.06 7 GLY B C 1
ATOM 2874 O O . GLY B 1 7 ? -2.434 4.363 20.906 1 97.06 7 GLY B O 1
ATOM 2875 N N . SER B 1 8 ? -0.245 4.309 20.375 1 95.5 8 SER B N 1
ATOM 2876 C CA . SER B 1 8 ? 0.104 3.635 21.625 1 95.5 8 SER B CA 1
ATOM 2877 C C . SER B 1 8 ? 0.466 4.637 22.719 1 95.5 8 SER B C 1
ATOM 2879 O O . SER B 1 8 ? 0.94 4.254 23.781 1 95.5 8 SER B O 1
ATOM 2881 N N . SER B 1 9 ? 0.2 5.855 22.469 1 97.19 9 SER B N 1
ATOM 2882 C CA . SER B 1 9 ? 0.606 6.891 23.406 1 97.19 9 SER B CA 1
ATOM 2883 C C . SER B 1 9 ? -0.49 7.16 24.438 1 97.19 9 SER B C 1
ATOM 2885 O O . SER B 1 9 ? -1.596 6.625 24.328 1 97.19 9 SER B O 1
ATOM 2887 N N . ASP B 1 10 ? -0.108 8.023 25.422 1 97.31 10 ASP B N 1
ATOM 2888 C CA . ASP B 1 10 ? -1.072 8.5 26.406 1 97.31 10 ASP B CA 1
ATOM 2889 C C . ASP B 1 10 ? -1.664 9.844 25.984 1 97.31 10 ASP B C 1
ATOM 2891 O O . ASP B 1 10 ? -2.406 10.469 26.75 1 97.31 10 ASP B O 1
ATOM 2895 N N . LEU B 1 11 ? -1.314 10.242 24.812 1 97.94 11 LEU B N 1
ATOM 2896 C CA . LEU B 1 11 ? -1.854 11.5 24.312 1 97.94 11 LEU B CA 1
ATOM 2897 C C . LEU B 1 11 ? -3.314 11.336 23.891 1 97.94 11 LEU B C 1
ATOM 2899 O O . LEU B 1 11 ? -3.617 10.617 22.938 1 97.94 11 LEU B O 1
ATOM 2903 N N . GLU B 1 12 ? -4.203 11.953 24.578 1 97.81 12 GLU B N 1
ATOM 2904 C CA . GLU B 1 12 ? -5.625 11.945 24.234 1 97.81 12 GLU B CA 1
ATOM 2905 C C . GLU B 1 12 ? -5.98 13.102 23.297 1 97.81 12 GLU B C 1
ATOM 2907 O O . GLU B 1 12 ? -5.832 14.266 23.672 1 97.81 12 GLU B O 1
ATOM 2912 N N . VAL B 1 13 ? -6.43 12.773 22.156 1 98.69 13 VAL B N 1
ATOM 2913 C CA . VAL B 1 13 ? -6.723 13.828 21.188 1 98.69 13 VAL B CA 1
ATOM 2914 C C . VAL B 1 13 ? -8.203 13.797 20.812 1 98.69 13 VAL B C 1
ATOM 2916 O O . VAL B 1 13 ? -8.82 12.727 20.812 1 98.69 13 VAL B O 1
ATOM 2919 N N . PRO B 1 14 ? -8.789 14.977 20.578 1 98.69 14 PRO B N 1
ATOM 2920 C CA . PRO B 1 14 ? -10.148 15 20.031 1 98.69 14 PRO B CA 1
ATOM 2921 C C . PRO B 1 14 ? -10.211 14.492 18.594 1 98.69 14 PRO B C 1
ATOM 2923 O O . PRO B 1 14 ? -9.195 14.461 17.906 1 98.69 14 PRO B O 1
ATOM 2926 N N . ILE B 1 15 ? -11.383 14.125 18.094 1 98.69 15 ILE B N 1
ATOM 2927 C CA . ILE B 1 15 ? -11.602 13.602 16.75 1 98.69 15 ILE B CA 1
ATOM 2928 C C . ILE B 1 15 ? -11.383 14.711 15.727 1 98.69 15 ILE B C 1
ATOM 2930 O O . ILE B 1 15 ? -11.227 14.438 14.539 1 98.69 15 ILE B O 1
ATOM 2934 N N . VAL B 1 16 ? -11.344 15.953 16.219 1 98.81 16 VAL B N 1
ATOM 2935 C CA . VAL B 1 16 ? -11.102 17.094 15.344 1 98.81 16 VAL B CA 1
ATOM 2936 C C . VAL B 1 16 ? -9.758 17.734 15.695 1 98.81 16 VAL B C 1
ATOM 2938 O O . VAL B 1 16 ? -9.469 18 16.859 1 98.81 16 VAL B O 1
ATOM 2941 N N . CYS B 1 17 ? -8.961 17.906 14.75 1 98.88 17 CYS B N 1
ATOM 2942 C CA . CYS B 1 17 ? -7.723 18.656 14.836 1 98.88 17 CYS B CA 1
ATOM 2943 C C . CYS B 1 17 ? -7.809 19.953 14.023 1 98.88 17 CYS B C 1
ATOM 2945 O O . CYS B 1 17 ? -8.195 19.922 12.852 1 98.88 17 CYS B O 1
ATOM 2947 N N . MET B 1 18 ? -7.531 21.062 14.672 1 98.81 18 MET B N 1
ATOM 2948 C CA . MET B 1 18 ? -7.578 22.328 13.945 1 98.81 18 MET B CA 1
ATOM 2949 C C . MET B 1 18 ? -6.328 22.516 13.102 1 98.81 18 MET B C 1
ATOM 2951 O O . MET B 1 18 ? -5.242 22.766 13.625 1 98.81 18 MET B O 1
ATOM 2955 N N . GLY B 1 19 ? -6.5 22.422 11.797 1 98.69 19 GLY B N 1
ATOM 2956 C CA . GLY B 1 19 ? -5.418 22.766 10.891 1 98.69 19 GLY B CA 1
ATOM 2957 C C . GLY B 1 19 ? -5.148 24.266 10.844 1 98.69 19 GLY B C 1
ATOM 2958 O O . GLY B 1 19 ? -6.078 25.062 10.898 1 98.69 19 GLY B O 1
ATOM 2959 N N . THR B 1 20 ? -3.852 24.609 10.633 1 98.69 20 THR B N 1
ATOM 2960 C CA . THR B 1 20 ? -3.525 26.031 10.75 1 98.69 20 THR B CA 1
ATOM 2961 C C . THR B 1 20 ? -2.709 26.5 9.547 1 98.69 20 THR B C 1
ATOM 2963 O O . THR B 1 20 ? -2.084 27.562 9.594 1 98.69 20 THR B O 1
ATOM 2966 N N . MET B 1 21 ? -2.713 25.703 8.484 1 97.69 21 MET B N 1
ATOM 2967 C CA . MET B 1 21 ? -1.841 26.016 7.348 1 97.69 21 MET B CA 1
ATOM 2968 C C . MET B 1 21 ? -2.242 27.328 6.688 1 97.69 21 MET B C 1
ATOM 2970 O O . MET B 1 21 ? -1.478 27.891 5.902 1 97.69 21 MET B O 1
ATOM 2974 N N . THR B 1 22 ? -3.404 27.891 6.949 1 96.75 22 THR B N 1
ATOM 2975 C CA . THR B 1 22 ? -3.895 29.109 6.324 1 96.75 22 THR B CA 1
ATOM 2976 C C . THR B 1 22 ? -3.477 30.328 7.129 1 96.75 22 THR B C 1
ATOM 2978 O O . THR B 1 22 ? -3.572 31.469 6.645 1 96.75 22 THR B O 1
ATOM 2981 N N . PHE B 1 23 ? -3.129 30.172 8.414 1 98.19 23 PHE B N 1
ATOM 2982 C CA . PHE B 1 23 ? -2.83 31.266 9.328 1 98.19 23 PHE B CA 1
ATOM 2983 C C . PHE B 1 23 ? -1.589 32.031 8.883 1 98.19 23 PHE B C 1
ATOM 2985 O O . PHE B 1 23 ? -0.504 31.453 8.773 1 98.19 23 PHE B O 1
ATOM 2992 N N . GLY B 1 24 ? -1.732 33.312 8.664 1 96.81 24 GLY B N 1
ATOM 2993 C CA . GLY B 1 24 ? -0.602 34.156 8.281 1 96.81 24 GLY B CA 1
ATOM 2994 C C . GLY B 1 24 ? -0.528 34.406 6.785 1 96.81 24 GLY B C 1
ATOM 2995 O O . GLY B 1 24 ? 0.337 35.156 6.316 1 96.81 24 GLY B O 1
ATOM 2996 N N . GLU B 1 25 ? -1.382 33.75 5.953 1 96.06 25 GLU B N 1
ATOM 2997 C CA . GLU B 1 25 ? -1.493 33.969 4.52 1 96.06 25 GLU B CA 1
ATOM 2998 C C . GLU B 1 25 ? -2.941 34.25 4.113 1 96.06 25 GLU B C 1
ATOM 3000 O O . GLU B 1 25 ? -3.338 35.406 3.918 1 96.06 25 GLU B O 1
ATOM 3005 N N . GLN B 1 26 ? -3.789 33.312 4.305 1 95.12 26 GLN B N 1
ATOM 3006 C CA . GLN B 1 26 ? -5.203 33.5 3.994 1 95.12 26 GLN B CA 1
ATOM 3007 C C . GLN B 1 26 ? -5.949 34.094 5.176 1 95.12 26 GLN B C 1
ATOM 3009 O O . GLN B 1 26 ? -6.973 34.781 4.996 1 95.12 26 GLN B O 1
ATOM 3014 N N . SER B 1 27 ? -5.5 33.844 6.398 1 96.44 27 SER B N 1
ATOM 3015 C CA . SER B 1 27 ? -6.086 34.406 7.617 1 96.44 27 SER B CA 1
ATOM 3016 C C . SER B 1 27 ? -5.105 35.312 8.344 1 96.44 27 SER B C 1
ATOM 3018 O O . SER B 1 27 ? -3.949 34.938 8.562 1 96.44 27 SER B O 1
ATOM 3020 N N . SER B 1 28 ? -5.582 36.438 8.758 1 96.88 28 SER B N 1
ATOM 3021 C CA . SER B 1 28 ? -4.781 37.344 9.578 1 96.88 28 SER B CA 1
ATOM 3022 C C . SER B 1 28 ? -4.547 36.781 10.969 1 96.88 28 SER B C 1
ATOM 3024 O O . SER B 1 28 ? -5.156 35.75 11.336 1 96.88 28 SER B O 1
ATOM 3026 N N . GLU B 1 29 ? -3.576 37.375 11.672 1 98.12 29 GLU B N 1
ATOM 3027 C CA . GLU B 1 29 ? -3.336 36.938 13.047 1 98.12 29 GLU B CA 1
ATOM 3028 C C . GLU B 1 29 ? -4.602 37.062 13.898 1 98.12 29 GLU B C 1
ATOM 3030 O O . GLU B 1 29 ? -4.91 36.188 14.688 1 98.12 29 GLU B O 1
ATOM 3035 N N . GLU B 1 30 ? -5.281 38.188 13.711 1 97.94 30 GLU B N 1
ATOM 3036 C CA . GLU B 1 30 ? -6.512 38.406 14.461 1 97.94 30 GLU B CA 1
ATOM 3037 C C . GLU B 1 30 ? -7.555 37.344 14.141 1 97.94 30 GLU B C 1
ATOM 3039 O O . GLU B 1 30 ? -8.203 36.812 15.047 1 97.94 30 GLU B O 1
ATOM 3044 N N . GLU B 1 31 ? -7.715 37.062 12.891 1 97.5 31 GLU B N 1
ATOM 3045 C CA . GLU B 1 31 ? -8.641 36 12.461 1 97.5 31 GLU B CA 1
ATOM 3046 C C . GLU B 1 31 ? -8.211 34.656 13 1 97.5 31 GLU B C 1
ATOM 3048 O O . GLU B 1 31 ? -9.047 33.844 13.43 1 97.5 31 GLU B O 1
ATOM 3053 N N . SER B 1 32 ? -6.945 34.406 12.961 1 98.38 32 SER B N 1
ATOM 3054 C CA . SER B 1 32 ? -6.395 33.156 13.461 1 98.38 32 SER B CA 1
ATOM 3055 C C . SER B 1 32 ? -6.68 32.969 14.945 1 98.38 32 SER B C 1
ATOM 3057 O O . SER B 1 32 ? -7.062 31.891 15.383 1 98.38 32 SER B O 1
ATOM 3059 N N . PHE B 1 33 ? -6.512 34.062 15.711 1 98.62 33 PHE B N 1
ATOM 3060 C CA . PHE B 1 33 ? -6.812 34.031 17.141 1 98.62 33 PHE B CA 1
ATOM 3061 C C . PHE B 1 33 ? -8.273 33.688 17.375 1 98.62 33 PHE B C 1
ATOM 3063 O O . PHE B 1 33 ? -8.586 32.844 18.219 1 98.62 33 PHE B O 1
ATOM 3070 N N . ALA B 1 34 ? -9.125 34.312 16.594 1 98.44 34 ALA B N 1
ATOM 3071 C CA . ALA B 1 34 ? -10.562 34.062 16.75 1 98.44 34 ALA B CA 1
ATOM 3072 C C . ALA B 1 34 ? -10.906 32.625 16.453 1 98.44 34 ALA B C 1
ATOM 3074 O O . ALA B 1 34 ? -11.727 32.031 17.156 1 98.44 34 ALA B O 1
ATOM 3075 N N . ILE B 1 35 ? -10.305 32.062 15.461 1 98.38 35 ILE B N 1
ATOM 3076 C CA . ILE B 1 35 ? -10.531 30.656 15.07 1 98.38 35 ILE B CA 1
ATOM 3077 C C . ILE B 1 35 ? -10.062 29.734 16.188 1 98.38 35 ILE B C 1
ATOM 3079 O O . ILE B 1 35 ? -10.805 28.844 16.609 1 98.38 35 ILE B O 1
ATOM 3083 N N . MET B 1 36 ? -8.898 29.969 16.703 1 98.62 36 MET B N 1
ATOM 3084 C CA . MET B 1 36 ? -8.352 29.109 17.75 1 98.62 36 MET B CA 1
ATOM 3085 C C . MET B 1 36 ? -9.156 29.25 19.047 1 98.62 36 MET B C 1
ATOM 3087 O O . MET B 1 36 ? -9.391 28.266 19.75 1 98.62 36 MET B O 1
ATOM 3091 N N . ASP B 1 37 ? -9.578 30.516 19.328 1 98.69 37 ASP B N 1
ATOM 3092 C CA . ASP B 1 37 ? -10.438 30.734 20.5 1 98.69 37 ASP B CA 1
ATOM 3093 C C . ASP B 1 37 ? -11.711 29.906 20.406 1 98.69 37 ASP B C 1
ATOM 3095 O O . ASP B 1 37 ? -12.102 29.25 21.375 1 98.69 37 ASP B O 1
ATOM 3099 N N . TYR B 1 38 ? -12.312 29.969 19.281 1 98.5 38 TYR B N 1
ATOM 3100 C CA . TYR B 1 38 ? -13.57 29.25 19.094 1 98.5 38 TYR B CA 1
ATOM 3101 C C . TYR B 1 38 ? -13.344 27.75 19.172 1 98.5 38 TYR B C 1
ATOM 3103 O O . TYR B 1 38 ? -14.078 27.047 19.875 1 98.5 38 TYR B O 1
ATOM 3111 N N . ALA B 1 39 ? -12.352 27.266 18.438 1 98.38 39 ALA B N 1
ATOM 3112 C CA . ALA B 1 39 ? -12.055 25.828 18.453 1 98.38 39 ALA B CA 1
ATOM 3113 C C . ALA B 1 39 ? -11.852 25.328 19.875 1 98.38 39 ALA B C 1
ATOM 3115 O O . ALA B 1 39 ? -12.461 24.344 20.281 1 98.38 39 ALA B O 1
ATOM 3116 N N . LEU B 1 40 ? -11.016 26.016 20.578 1 98.44 40 LEU B N 1
ATOM 3117 C CA . LEU B 1 40 ? -10.734 25.625 21.953 1 98.44 40 LEU B CA 1
ATOM 3118 C C . LEU B 1 40 ? -12.016 25.625 22.797 1 98.44 40 LEU B C 1
ATOM 3120 O O . LEU B 1 40 ? -12.227 24.734 23.609 1 98.44 40 LEU B O 1
ATOM 3124 N N . SER B 1 41 ? -12.852 26.656 22.578 1 98.31 41 SER B N 1
ATOM 3125 C CA . SER B 1 41 ? -14.102 26.75 23.328 1 98.31 41 SER B CA 1
ATOM 3126 C C . SER B 1 41 ? -15.023 25.578 23.031 1 98.31 41 SER B C 1
ATOM 3128 O O . SER B 1 41 ? -15.898 25.25 23.828 1 98.31 41 SER B O 1
ATOM 3130 N N . GLN B 1 42 ? -14.828 24.906 21.891 1 97.94 42 GLN B N 1
ATOM 3131 C CA . GLN B 1 42 ? -15.641 23.75 21.5 1 97.94 42 GLN B CA 1
ATOM 3132 C C . GLN B 1 42 ? -14.969 22.438 21.891 1 97.94 42 GLN B C 1
ATOM 3134 O O . GLN B 1 42 ? -15.422 21.359 21.516 1 97.94 42 GLN B O 1
ATOM 3139 N N . GLY B 1 43 ? -13.844 22.484 22.578 1 98 43 GLY B N 1
ATOM 3140 C CA . GLY B 1 43 ? -13.141 21.297 23.016 1 98 43 GLY B CA 1
ATOM 3141 C C . GLY B 1 43 ? -12.102 20.812 22.031 1 98 43 GLY B C 1
ATOM 3142 O O . GLY B 1 43 ? -11.523 19.734 22.203 1 98 43 GLY B O 1
ATOM 3143 N N . VAL B 1 44 ? -11.891 21.531 20.969 1 98.56 44 VAL B N 1
ATOM 3144 C CA . VAL B 1 44 ? -10.836 21.234 20.016 1 98.56 44 VAL B CA 1
ATOM 3145 C C . VAL B 1 44 ? -9.531 21.906 20.453 1 98.56 44 VAL B C 1
ATOM 3147 O O . VAL B 1 44 ? -9.234 23.031 20.031 1 98.56 44 VAL B O 1
ATOM 3150 N N . ASN B 1 45 ? -8.805 21.172 21.188 1 98.62 45 ASN B N 1
ATOM 3151 C CA . ASN B 1 45 ? -7.566 21.719 21.734 1 98.62 45 ASN B CA 1
ATOM 3152 C C . ASN B 1 45 ? -6.34 21.141 21.031 1 98.62 45 ASN B C 1
ATOM 3154 O O . ASN B 1 45 ? -5.219 21.266 21.531 1 98.62 45 ASN B O 1
ATOM 3158 N N . PHE B 1 46 ? -6.484 20.438 19.953 1 98.88 46 PHE B N 1
ATOM 3159 C CA . PHE B 1 46 ? -5.438 19.828 19.141 1 98.88 46 PHE B CA 1
ATOM 3160 C C . PHE B 1 46 ? -5.16 20.672 17.906 1 98.88 46 PHE B C 1
ATOM 3162 O O . PHE B 1 46 ? -6.012 20.781 17.016 1 98.88 46 PHE B O 1
ATOM 3169 N N . LEU B 1 47 ? -3.949 21.281 17.812 1 98.88 47 LEU B N 1
ATOM 3170 C CA . LEU B 1 47 ? -3.561 22.141 16.688 1 98.88 47 LEU B CA 1
ATOM 3171 C C . LEU B 1 47 ? -2.482 21.484 15.844 1 98.88 47 LEU B C 1
ATOM 3173 O O . LEU B 1 47 ? -1.51 20.938 16.375 1 98.88 47 LEU B O 1
ATOM 3177 N N . ASP B 1 48 ? -2.703 21.469 14.562 1 98.94 48 ASP B N 1
ATOM 3178 C CA . ASP B 1 48 ? -1.701 20.984 13.617 1 98.94 48 ASP B CA 1
ATOM 3179 C C . ASP B 1 48 ? -0.989 22.141 12.922 1 98.94 48 ASP B C 1
ATOM 3181 O O . ASP B 1 48 ? -1.635 23 12.32 1 98.94 48 ASP B O 1
ATOM 3185 N N . THR B 1 49 ? 0.278 22.156 12.984 1 98.88 49 THR B N 1
ATOM 3186 C CA . THR B 1 49 ? 1.091 23.156 12.305 1 98.88 49 THR B CA 1
ATOM 3187 C C . THR B 1 49 ? 2.381 22.531 11.773 1 98.88 49 THR B C 1
ATOM 3189 O O . THR B 1 49 ? 2.482 21.312 11.648 1 98.88 49 THR B O 1
ATOM 3192 N N . ALA B 1 50 ? 3.295 23.344 11.234 1 98.88 50 ALA B N 1
ATOM 3193 C CA . ALA B 1 50 ? 4.586 22.922 10.695 1 98.88 50 ALA B CA 1
ATOM 3194 C C . ALA B 1 50 ? 5.539 24.109 10.562 1 98.88 50 ALA B C 1
ATOM 3196 O O . ALA B 1 50 ? 5.098 25.25 10.391 1 98.88 50 ALA B O 1
ATOM 3197 N N . GLU B 1 51 ? 6.801 23.844 10.547 1 98.69 51 GLU B N 1
ATOM 3198 C CA . GLU B 1 51 ? 7.762 24.922 10.312 1 98.69 51 GLU B CA 1
ATOM 3199 C C . GLU B 1 51 ? 7.594 25.516 8.922 1 98.69 51 GLU B C 1
ATOM 3201 O O . GLU B 1 51 ? 7.953 26.672 8.688 1 98.69 51 GLU B O 1
ATOM 3206 N N . LEU B 1 52 ? 7.016 24.766 8.039 1 98.19 52 LEU B N 1
ATOM 3207 C CA . LEU B 1 52 ? 6.801 25.156 6.656 1 98.19 52 LEU B CA 1
ATOM 3208 C C . LEU B 1 52 ? 5.676 26.188 6.555 1 98.19 52 LEU B C 1
ATOM 3210 O O . LEU B 1 52 ? 5.648 27 5.617 1 98.19 52 LEU B O 1
ATOM 3214 N N . TYR B 1 53 ? 4.766 26.219 7.453 1 98.31 53 TYR B N 1
ATOM 3215 C CA . TYR B 1 53 ? 3.516 26.953 7.312 1 98.31 53 TYR B CA 1
ATOM 3216 C C . TYR B 1 53 ? 3.742 28.453 7.492 1 98.31 53 TYR B C 1
ATOM 3218 O O . TYR B 1 53 ? 4.605 28.859 8.266 1 98.31 53 TYR B O 1
ATOM 3226 N N . PRO B 1 54 ? 2.896 29.203 6.707 1 97.88 54 PRO B N 1
ATOM 3227 C CA . PRO B 1 54 ? 1.673 28.859 5.98 1 97.88 54 PRO B CA 1
ATOM 3228 C C . PRO B 1 54 ? 1.949 28.328 4.574 1 97.88 54 PRO B C 1
ATOM 3230 O O . PRO B 1 54 ? 3.096 28.344 4.117 1 97.88 54 PRO B O 1
ATOM 3233 N N . VAL B 1 55 ? 0.825 27.734 3.984 1 94.69 55 VAL B N 1
ATOM 3234 C CA . VAL B 1 55 ? 0.935 27.266 2.609 1 94.69 55 VAL B CA 1
ATOM 3235 C C . VAL B 1 55 ? -0.046 28.016 1.719 1 94.69 55 VAL B C 1
ATOM 3237 O O . VAL B 1 55 ? -1.177 28.297 2.125 1 94.69 55 VAL B O 1
ATOM 3240 N N . PRO B 1 56 ? 0.359 28.359 0.425 1 95.12 56 PRO B N 1
ATOM 3241 C CA . PRO B 1 56 ? 1.667 28.047 -0.15 1 95.12 56 PRO B CA 1
ATOM 3242 C C . PRO B 1 56 ? 2.812 28.781 0.542 1 95.12 56 PRO B C 1
ATOM 3244 O O . PRO B 1 56 ? 2.684 29.953 0.875 1 95.12 56 PRO B O 1
ATOM 3247 N N . PRO B 1 57 ? 3.91 28.094 0.761 1 94.62 57 PRO B N 1
ATOM 3248 C CA . PRO B 1 57 ? 5.039 28.703 1.469 1 94.62 57 PRO B CA 1
ATOM 3249 C C . PRO B 1 57 ? 5.883 29.609 0.567 1 94.62 57 PRO B C 1
ATOM 3251 O O . PRO B 1 57 ? 6.074 29.297 -0.613 1 94.62 57 PRO B O 1
ATOM 3254 N N . THR B 1 58 ? 6.344 30.672 1.068 1 92.88 58 THR B N 1
ATOM 3255 C CA . THR B 1 58 ? 7.309 31.547 0.419 1 92.88 58 THR B CA 1
ATOM 3256 C C . THR B 1 58 ? 8.43 31.938 1.383 1 92.88 58 THR B C 1
ATOM 3258 O O . THR B 1 58 ? 8.336 31.672 2.586 1 92.88 58 THR B O 1
ATOM 3261 N N . LYS B 1 59 ? 9.492 32.5 0.805 1 92.19 59 LYS B N 1
ATOM 3262 C CA . LYS B 1 59 ? 10.586 33 1.628 1 92.19 59 LYS B CA 1
ATOM 3263 C C . LYS B 1 59 ? 10.078 34.031 2.646 1 92.19 59 LYS B C 1
ATOM 3265 O O . LYS B 1 59 ? 10.578 34.094 3.77 1 92.19 59 LYS B O 1
ATOM 3270 N N . GLU B 1 60 ? 9.086 34.75 2.281 1 92.75 60 GLU B N 1
ATOM 3271 C CA . GLU B 1 60 ? 8.594 35.875 3.076 1 92.75 60 GLU B CA 1
ATOM 3272 C C . GLU B 1 60 ? 7.652 35.406 4.18 1 92.75 60 GLU B C 1
ATOM 3274 O O . GLU B 1 60 ? 7.633 35.969 5.273 1 92.75 60 GLU B O 1
ATOM 3279 N N . ASN B 1 61 ? 6.914 34.344 3.926 1 95.62 61 ASN B N 1
ATOM 3280 C CA . ASN B 1 61 ? 5.863 34 4.883 1 95.62 61 ASN B CA 1
ATOM 3281 C C . ASN B 1 61 ? 6.207 32.781 5.703 1 95.62 61 ASN B C 1
ATOM 3283 O O . ASN B 1 61 ? 5.559 32.5 6.711 1 95.62 61 ASN B O 1
ATOM 3287 N N . ASN B 1 62 ? 7.262 32.094 5.375 1 95.12 62 ASN B N 1
ATOM 3288 C CA . ASN B 1 62 ? 7.613 30.828 6.023 1 95.12 62 ASN B CA 1
ATOM 3289 C C . ASN B 1 62 ? 7.754 31 7.535 1 95.12 62 ASN B C 1
ATOM 3291 O O . ASN B 1 62 ? 8.328 31.984 8.008 1 95.12 62 ASN B O 1
ATOM 3295 N N . ALA B 1 63 ? 7.195 29.969 8.32 1 95.81 63 ALA B N 1
ATOM 3296 C CA . ALA B 1 63 ? 7.297 29.828 9.773 1 95.81 63 ALA B CA 1
ATOM 3297 C C . ALA B 1 63 ? 6.359 30.797 10.484 1 95.81 63 ALA B C 1
ATOM 3299 O O . ALA B 1 63 ? 6.262 30.781 11.719 1 95.81 63 ALA B O 1
ATOM 3300 N N . ARG B 1 64 ? 5.539 31.562 9.758 1 98.06 64 ARG B N 1
ATOM 3301 C CA . ARG B 1 64 ? 4.648 32.562 10.344 1 98.06 64 ARG B CA 1
ATOM 3302 C C . ARG B 1 64 ? 3.566 31.891 11.188 1 98.06 64 ARG B C 1
ATOM 3304 O O . ARG B 1 64 ? 3.162 32.406 12.227 1 98.06 64 ARG B O 1
ATOM 3311 N N . THR B 1 65 ? 3.1 30.75 10.742 1 98.81 65 THR B N 1
ATOM 3312 C CA . THR B 1 65 ? 1.99 30.094 11.422 1 98.81 65 THR B CA 1
ATOM 3313 C C . THR B 1 65 ? 2.383 29.703 12.844 1 98.81 65 THR B C 1
ATOM 3315 O O . THR B 1 65 ? 1.632 29.938 13.789 1 98.81 65 THR B O 1
ATOM 3318 N N . GLU B 1 66 ? 3.582 29.094 13 1 98.88 66 GLU B N 1
ATOM 3319 C CA . GLU B 1 66 ? 4.043 28.75 14.344 1 98.88 66 GLU B CA 1
ATOM 3320 C C . GLU B 1 66 ? 4.145 29.984 15.234 1 98.88 66 GLU B C 1
ATOM 3322 O O . GLU B 1 66 ? 3.797 29.938 16.406 1 98.88 66 GLU B O 1
ATOM 3327 N N . ARG B 1 67 ? 4.598 31.125 14.695 1 98.69 67 ARG B N 1
ATOM 3328 C CA . ARG B 1 67 ? 4.707 32.375 15.461 1 98.69 67 ARG B CA 1
ATOM 3329 C C . ARG B 1 67 ? 3.334 32.844 15.914 1 98.69 67 ARG B C 1
ATOM 3331 O O . ARG B 1 67 ? 3.168 33.281 17.047 1 98.69 67 ARG B O 1
ATOM 3338 N N . ILE B 1 68 ? 2.418 32.75 14.992 1 98.88 68 ILE B N 1
ATOM 3339 C CA . ILE B 1 68 ? 1.062 33.188 15.305 1 98.88 68 ILE B CA 1
ATOM 3340 C C . ILE B 1 68 ? 0.491 32.312 16.438 1 98.88 68 ILE B C 1
ATOM 3342 O O . ILE B 1 68 ? -0.113 32.844 17.375 1 98.88 68 ILE B O 1
ATOM 3346 N N . ILE B 1 69 ? 0.693 31.047 16.406 1 98.94 69 ILE B N 1
ATOM 3347 C CA . ILE B 1 69 ? 0.211 30.141 17.438 1 98.94 69 ILE B CA 1
ATOM 3348 C C . ILE B 1 69 ? 0.91 30.438 18.766 1 98.94 69 ILE B C 1
ATOM 3350 O O . ILE B 1 69 ? 0.268 30.484 19.812 1 98.94 69 ILE B O 1
ATOM 3354 N N . GLY B 1 70 ? 2.244 30.625 18.719 1 98.88 70 GLY B N 1
ATOM 3355 C CA . GLY B 1 70 ? 2.977 31 19.906 1 98.88 70 GLY B CA 1
ATOM 3356 C C . GLY B 1 70 ? 2.451 32.281 20.547 1 98.88 70 GLY B C 1
ATOM 3357 O O . GLY B 1 70 ? 2.262 32.312 21.766 1 98.88 70 GLY B O 1
ATOM 3358 N N . ASN B 1 71 ? 2.215 33.312 19.703 1 98.88 71 ASN B N 1
ATOM 3359 C CA . ASN B 1 71 ? 1.649 34.562 20.188 1 98.88 71 ASN B CA 1
ATOM 3360 C C . ASN B 1 71 ? 0.291 34.344 20.844 1 98.88 71 ASN B C 1
ATOM 3362 O O . ASN B 1 71 ? -0.006 34.938 21.875 1 98.88 71 ASN B O 1
ATOM 3366 N N . TRP B 1 72 ? -0.503 33.5 20.219 1 98.88 72 TRP B N 1
ATOM 3367 C CA . TRP B 1 72 ? -1.831 33.219 20.75 1 98.88 72 TRP B CA 1
ATOM 3368 C C . TRP B 1 72 ? -1.736 32.531 22.109 1 98.88 72 TRP B C 1
ATOM 3370 O O . TRP B 1 72 ? -2.428 32.938 23.062 1 98.88 72 TRP B O 1
ATOM 3380 N N . MET B 1 73 ? -0.878 31.562 22.25 1 98.81 73 MET B N 1
ATOM 3381 C CA . MET B 1 73 ? -0.726 30.844 23.516 1 98.81 73 MET B CA 1
ATOM 3382 C C . MET B 1 73 ? -0.213 31.766 24.609 1 98.81 73 MET B C 1
ATOM 3384 O O . MET B 1 73 ? -0.676 31.703 25.75 1 98.81 73 MET B O 1
ATOM 3388 N N . GLN B 1 74 ? 0.708 32.594 24.234 1 98.56 74 GLN B N 1
ATOM 3389 C CA . GLN B 1 74 ? 1.24 33.562 25.203 1 98.56 74 GLN B CA 1
ATOM 3390 C C . GLN B 1 74 ? 0.164 34.562 25.641 1 98.56 74 GLN B C 1
ATOM 3392 O O . GLN B 1 74 ? 0.018 34.844 26.828 1 98.56 74 GLN B O 1
ATOM 3397 N N . ALA B 1 75 ? -0.525 35.062 24.688 1 98.62 75 ALA B N 1
ATOM 3398 C CA . ALA B 1 75 ? -1.556 36.062 24.969 1 98.62 75 ALA B CA 1
ATOM 3399 C C . ALA B 1 75 ? -2.646 35.469 25.859 1 98.62 75 ALA B C 1
ATOM 3401 O O . ALA B 1 75 ? -3.199 36.188 26.719 1 98.62 75 ALA B O 1
ATOM 3402 N N . ARG B 1 76 ? -2.939 34.188 25.703 1 98.38 76 ARG B N 1
ATOM 3403 C CA . ARG B 1 76 ? -4.031 33.562 26.438 1 98.38 76 ARG B CA 1
ATOM 3404 C C . ARG B 1 76 ? -3.516 32.844 27.672 1 98.38 76 ARG B C 1
ATOM 3406 O O . ARG B 1 76 ? -4.293 32.5 28.562 1 98.38 76 ARG B O 1
ATOM 3413 N N . GLY B 1 77 ? -2.246 32.656 27.734 1 98.38 77 GLY B N 1
ATOM 3414 C CA . GLY B 1 77 ? -1.683 31.875 28.828 1 98.38 77 GLY B CA 1
ATOM 3415 C C . GLY B 1 77 ? -2.223 30.453 28.891 1 98.38 77 GLY B C 1
ATOM 3416 O O . GLY B 1 77 ? -2.541 29.953 29.969 1 98.38 77 GLY B O 1
ATOM 3417 N N . ASN B 1 78 ? -2.381 29.797 27.703 1 98.19 78 ASN B N 1
ATOM 3418 C CA . ASN B 1 78 ? -3.141 28.547 27.672 1 98.19 78 ASN B CA 1
ATOM 3419 C C . ASN B 1 78 ? -2.312 27.391 27.125 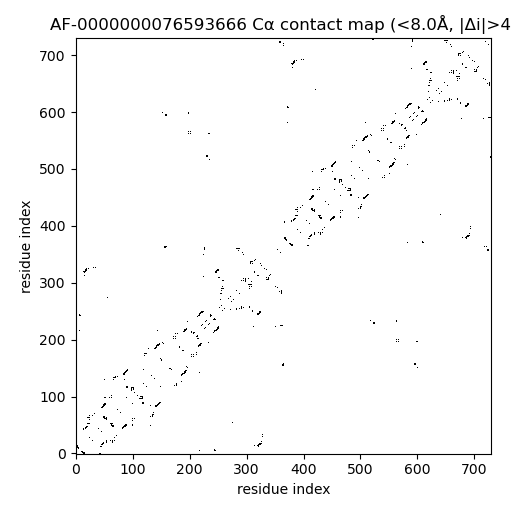1 98.19 78 ASN B C 1
ATOM 3421 O O . ASN B 1 78 ? -2.863 26.422 26.594 1 98.19 78 ASN B O 1
ATOM 3425 N N . ARG B 1 79 ? -0.962 27.438 27.188 1 98.5 79 ARG B N 1
ATOM 3426 C CA . ARG B 1 79 ? -0.104 26.406 26.609 1 98.5 79 ARG B CA 1
ATOM 3427 C C . ARG B 1 79 ? -0.473 25.031 27.141 1 98.5 79 ARG B C 1
ATOM 3429 O O . ARG B 1 79 ? -0.525 24.062 26.391 1 98.5 79 ARG B O 1
ATOM 3436 N N . SER B 1 80 ? -0.754 24.906 28.391 1 97.94 80 SER B N 1
ATOM 3437 C CA . SER B 1 80 ? -0.999 23.625 29.031 1 97.94 80 SER B CA 1
ATOM 3438 C C . SER B 1 80 ? -2.336 23.031 28.609 1 97.94 80 SER B C 1
ATOM 3440 O O . SER B 1 80 ? -2.607 21.859 28.844 1 97.94 80 SER B O 1
ATOM 3442 N N . GLN B 1 81 ? -3.156 23.828 27.969 1 97.88 81 GLN B N 1
ATOM 3443 C CA . GLN B 1 81 ? -4.488 23.391 27.562 1 97.88 81 GLN B CA 1
ATOM 3444 C C . GLN B 1 81 ? -4.492 22.922 26.109 1 97.88 81 GLN B C 1
ATOM 3446 O O . GLN B 1 81 ? -5.488 22.375 25.641 1 97.88 81 GLN B O 1
ATOM 3451 N N . VAL B 1 82 ? -3.375 23.078 25.453 1 98.44 82 VAL B N 1
ATOM 3452 C CA . VAL B 1 82 ? -3.346 22.859 24 1 98.44 82 VAL B CA 1
ATOM 3453 C C . VAL B 1 82 ? -2.371 21.734 23.672 1 98.44 82 VAL B C 1
ATOM 3455 O O . VAL B 1 82 ? -1.303 21.625 24.266 1 98.44 82 VAL B O 1
ATOM 3458 N N . ILE B 1 83 ? -2.777 20.844 22.828 1 98.88 83 ILE B N 1
ATOM 3459 C CA . ILE B 1 83 ? -1.899 19.859 22.219 1 98.88 83 ILE B CA 1
ATOM 3460 C C . ILE B 1 83 ? -1.329 20.406 20.906 1 98.88 83 ILE B C 1
ATOM 3462 O O . ILE B 1 83 ? -2.07 20.656 19.953 1 98.88 83 ILE B O 1
ATOM 3466 N N . ILE B 1 84 ? -0.025 20.594 20.875 1 98.88 84 ILE B N 1
ATOM 3467 C CA . ILE B 1 84 ? 0.626 21.156 19.688 1 98.88 84 ILE B CA 1
ATOM 3468 C C . ILE B 1 84 ? 1.294 20.031 18.891 1 98.88 84 ILE B C 1
ATOM 3470 O O . ILE B 1 84 ? 2.154 19.328 19.406 1 98.88 84 ILE B O 1
ATOM 3474 N N . ALA B 1 85 ? 0.856 19.859 17.641 1 98.94 85 ALA B N 1
ATOM 3475 C CA . ALA B 1 85 ? 1.536 19 16.672 1 98.94 85 ALA B CA 1
ATOM 3476 C C . ALA B 1 85 ? 2.219 19.844 15.594 1 98.94 85 ALA B C 1
ATOM 3478 O O . ALA B 1 85 ? 1.559 20.594 14.867 1 98.94 85 ALA B O 1
ATOM 3479 N N . THR B 1 86 ? 3.494 19.797 15.523 1 98.94 86 THR B N 1
ATOM 3480 C CA . THR B 1 86 ? 4.219 20.484 14.453 1 98.94 86 THR B CA 1
ATOM 3481 C C . THR B 1 86 ? 5.129 19.516 13.711 1 98.94 86 THR B C 1
ATOM 3483 O O . THR B 1 86 ? 5.102 18.312 13.969 1 98.94 86 THR B O 1
ATOM 3486 N N . LYS B 1 87 ? 5.824 20.016 12.633 1 98.88 87 LYS B N 1
ATOM 3487 C CA . LYS B 1 87 ? 6.523 19.094 11.75 1 98.88 87 LYS B CA 1
ATOM 3488 C C . LYS B 1 87 ? 7.855 19.672 11.289 1 98.88 87 LYS B C 1
ATOM 3490 O O . LYS B 1 87 ? 8.008 20.891 11.172 1 98.88 87 LYS B O 1
ATOM 3495 N N . VAL B 1 88 ? 8.742 18.766 11.094 1 98.94 88 VAL B N 1
ATOM 3496 C CA . VAL B 1 88 ? 10.016 19.109 10.469 1 98.94 88 VAL B CA 1
ATOM 3497 C C . VAL B 1 88 ? 9.984 18.719 8.992 1 98.94 88 VAL B C 1
ATOM 3499 O O . VAL B 1 88 ? 9.586 17.609 8.641 1 98.94 88 VAL B O 1
ATOM 3502 N N . ALA B 1 89 ? 10.445 19.609 8.109 1 98.5 89 ALA B N 1
ATOM 3503 C CA . ALA B 1 89 ? 10.312 19.469 6.664 1 98.5 89 ALA B CA 1
ATOM 3504 C C . ALA B 1 89 ? 11.375 18.516 6.109 1 98.5 89 ALA B C 1
ATOM 3506 O O . ALA B 1 89 ? 12.523 18.531 6.555 1 98.5 89 ALA B O 1
ATOM 3507 N N . GLY B 1 90 ? 10.961 17.703 5.129 1 96.94 90 GLY B N 1
ATOM 3508 C CA . GLY B 1 90 ? 11.891 16.875 4.387 1 96.94 90 GLY B CA 1
ATOM 3509 C C . GLY B 1 90 ? 12.336 17.5 3.078 1 96.94 90 GLY B C 1
ATOM 3510 O O . GLY B 1 90 ? 12.023 18.656 2.799 1 96.94 90 GLY B O 1
ATOM 3511 N N . ALA B 1 91 ? 13.031 16.719 2.334 1 94.44 91 ALA B N 1
ATOM 3512 C CA . ALA B 1 91 ? 13.586 17.188 1.062 1 94.44 91 ALA B CA 1
ATOM 3513 C C . ALA B 1 91 ? 12.492 17.281 -0.003 1 94.44 91 ALA B C 1
ATOM 3515 O O . ALA B 1 91 ? 11.594 16.438 -0.059 1 94.44 91 ALA B O 1
ATOM 3516 N N . MET B 1 92 ? 12.578 18.328 -0.832 1 92.75 92 MET B N 1
ATOM 3517 C CA . MET B 1 92 ? 11.719 18.469 -2.002 1 92.75 92 MET B CA 1
ATOM 3518 C C . MET B 1 92 ? 12.547 18.719 -3.258 1 92.75 92 MET B C 1
ATOM 3520 O O . MET B 1 92 ? 12.68 19.859 -3.701 1 92.75 92 MET B O 1
ATOM 3524 N N . PRO B 1 93 ? 12.969 17.641 -3.816 1 87.88 93 PRO B N 1
ATOM 3525 C CA . PRO B 1 93 ? 13.82 17.828 -4.996 1 87.88 93 PRO B CA 1
ATOM 3526 C C . PRO B 1 93 ? 13.141 18.641 -6.094 1 87.88 93 PRO B C 1
ATOM 3528 O O . PRO B 1 93 ? 11.945 18.453 -6.348 1 87.88 93 PRO B O 1
ATOM 3531 N N . GLY B 1 94 ? 13.938 19.453 -6.664 1 88.25 94 GLY B N 1
ATOM 3532 C CA . GLY B 1 94 ? 13.445 20.266 -7.762 1 88.25 94 GLY B CA 1
ATOM 3533 C C . GLY B 1 94 ? 12.852 21.594 -7.305 1 88.25 94 GLY B C 1
ATOM 3534 O O . GLY B 1 94 ? 12.547 22.453 -8.125 1 88.25 94 GLY B O 1
ATOM 3535 N N . MET B 1 95 ? 12.688 21.781 -6.02 1 89.88 95 MET B N 1
ATOM 3536 C CA . MET B 1 95 ? 12.172 23.031 -5.457 1 89.88 95 MET B CA 1
ATOM 3537 C C . MET B 1 95 ? 13.148 23.609 -4.438 1 89.88 95 MET B C 1
ATOM 3539 O O . MET B 1 95 ? 13.609 22.891 -3.541 1 89.88 95 MET B O 1
ATOM 3543 N N . ASP B 1 96 ? 13.461 24.828 -4.602 1 92.88 96 ASP B N 1
ATOM 3544 C CA . ASP B 1 96 ? 14.297 25.469 -3.596 1 92.88 96 ASP B CA 1
ATOM 3545 C C . ASP B 1 96 ? 13.508 25.766 -2.322 1 92.88 96 ASP B C 1
ATOM 3547 O O . ASP B 1 96 ? 12.555 26.547 -2.338 1 92.88 96 ASP B O 1
ATOM 3551 N N . ARG B 1 97 ? 13.938 25.078 -1.265 1 95.38 97 ARG B N 1
ATOM 3552 C CA . ARG B 1 97 ? 13.297 25.25 0.038 1 95.38 97 ARG B CA 1
ATOM 3553 C C . ARG B 1 97 ? 14.328 25.656 1.095 1 95.38 97 ARG B C 1
ATOM 3555 O O . ARG B 1 97 ? 14.148 25.359 2.279 1 95.38 97 ARG B O 1
ATOM 3562 N N . SER B 1 98 ? 15.391 26.297 0.614 1 96.25 98 SER B N 1
ATOM 3563 C CA . SER B 1 98 ? 16.469 26.688 1.509 1 96.25 98 SER B CA 1
ATOM 3564 C C . SER B 1 98 ? 15.984 27.656 2.572 1 96.25 98 SER B C 1
ATOM 3566 O O . SER B 1 98 ? 16.531 27.703 3.676 1 96.25 98 SER B O 1
ATOM 3568 N N . TYR B 1 99 ? 14.922 28.391 2.256 1 96.38 99 TYR B N 1
ATOM 3569 C CA . TYR B 1 99 ? 14.406 29.391 3.18 1 96.38 99 TYR B CA 1
ATOM 3570 C C . TYR B 1 99 ? 13.852 28.734 4.441 1 96.38 99 TYR B C 1
ATOM 3572 O O . TYR B 1 99 ? 13.789 29.375 5.5 1 96.38 99 TYR B O 1
ATOM 3580 N N . ILE B 1 100 ? 13.406 27.5 4.375 1 97.81 100 ILE B N 1
ATOM 3581 C CA . ILE B 1 100 ? 12.93 26.781 5.551 1 97.81 100 ILE B CA 1
ATOM 3582 C C . ILE B 1 100 ? 14.062 26.609 6.555 1 97.81 100 ILE B C 1
ATOM 3584 O O . ILE B 1 100 ? 13.898 26.906 7.742 1 97.81 100 ILE B O 1
ATOM 3588 N N . VAL B 1 101 ? 15.219 26.188 6.035 1 97.94 101 VAL B N 1
ATOM 3589 C CA . VAL B 1 101 ? 16.375 25.969 6.898 1 97.94 101 VAL B CA 1
ATOM 3590 C C . VAL B 1 101 ? 16.922 27.312 7.383 1 97.94 101 VAL B C 1
ATOM 3592 O O . VAL B 1 101 ? 17.328 27.438 8.547 1 97.94 101 VAL B O 1
ATOM 3595 N N . ALA B 1 102 ? 16.922 28.281 6.48 1 97.56 102 ALA B N 1
ATOM 3596 C CA . ALA B 1 102 ? 17.391 29.609 6.863 1 97.56 102 ALA B CA 1
ATOM 3597 C C . ALA B 1 102 ? 16.625 30.156 8.055 1 97.56 102 ALA B C 1
ATOM 3599 O O . ALA B 1 102 ? 17.203 30.734 8.977 1 97.56 102 ALA B O 1
ATOM 3600 N N . ASN B 1 103 ? 15.367 29.906 8.086 1 96.94 103 ASN B N 1
ATOM 3601 C CA . ASN B 1 103 ? 14.477 30.469 9.094 1 96.94 103 ASN B CA 1
ATOM 3602 C C . ASN B 1 103 ? 14.547 29.703 10.406 1 96.94 103 ASN B C 1
ATOM 3604 O O . ASN B 1 103 ? 13.859 30.031 11.375 1 96.94 103 ASN B O 1
ATOM 3608 N N . ARG B 1 104 ? 15.391 28.641 10.531 1 97.88 104 ARG B N 1
ATOM 3609 C CA . ARG B 1 104 ? 15.602 27.922 11.781 1 97.88 104 ARG B CA 1
ATOM 3610 C C . ARG B 1 104 ? 16.516 28.703 12.727 1 97.88 104 ARG B C 1
ATOM 3612 O O . ARG B 1 104 ? 16.547 28.438 13.93 1 97.88 104 ARG B O 1
ATOM 3619 N N . ALA B 1 105 ? 17.219 29.656 12.07 1 96.06 105 ALA B N 1
ATOM 3620 C CA . ALA B 1 105 ? 18.062 30.547 12.852 1 96.06 105 ALA B CA 1
ATOM 3621 C C . ALA B 1 105 ? 17.375 31.891 13.07 1 96.06 105 ALA B C 1
ATOM 3623 O O . ALA B 1 105 ? 16.547 32.312 12.266 1 96.06 105 ALA B O 1
ATOM 3624 N N . ASP B 1 106 ? 17.656 32.594 14.125 1 92.81 106 ASP B N 1
ATOM 3625 C CA . ASP B 1 106 ? 17.188 33.938 14.422 1 92.81 106 ASP B CA 1
ATOM 3626 C C . ASP B 1 106 ? 18.344 34.875 14.781 1 92.81 106 ASP B C 1
ATOM 3628 O O . ASP B 1 106 ? 18.906 34.781 15.875 1 92.81 106 ASP B O 1
ATOM 3632 N N . PRO B 1 107 ? 18.875 35.844 13.93 1 94.38 107 PRO B N 1
ATOM 3633 C CA . PRO B 1 107 ? 18.203 36.094 12.656 1 94.38 107 PRO B CA 1
ATOM 3634 C C . PRO B 1 107 ? 18.422 35 11.625 1 94.38 107 PRO B C 1
ATOM 3636 O O . PRO B 1 107 ? 19.328 34.156 11.789 1 94.38 107 PRO B O 1
ATOM 3639 N N . PRO B 1 108 ? 17.562 34.969 10.617 1 95.25 108 PRO B N 1
ATOM 3640 C CA . PRO B 1 108 ? 17.672 33.906 9.625 1 95.25 108 PRO B CA 1
ATOM 3641 C C . PRO B 1 108 ? 19.047 33.875 8.945 1 95.25 108 PRO B C 1
ATOM 3643 O O . PRO B 1 108 ? 19.672 34.938 8.789 1 95.25 108 PRO B O 1
ATOM 3646 N N . LEU B 1 109 ? 19.406 32.656 8.539 1 95.5 109 LEU B N 1
ATOM 3647 C CA . LEU B 1 109 ? 20.594 32.531 7.699 1 95.5 109 LEU B CA 1
ATOM 3648 C C . LEU B 1 109 ? 20.359 33.125 6.32 1 95.5 109 LEU B C 1
ATOM 3650 O O . LEU B 1 109 ? 19.234 33.5 5.973 1 95.5 109 LEU B O 1
ATOM 3654 N N . ASP B 1 110 ? 21.516 33.25 5.598 1 94.25 110 ASP B N 1
ATOM 3655 C CA . ASP B 1 110 ? 21.391 33.656 4.203 1 94.25 110 ASP B CA 1
ATOM 3656 C C . ASP B 1 110 ? 20.578 32.625 3.393 1 94.25 110 ASP B C 1
ATOM 3658 O O . ASP B 1 110 ? 20.938 31.469 3.328 1 94.25 110 ASP B O 1
ATOM 3662 N N . PHE B 1 111 ? 19.5 33.125 2.789 1 90.12 111 PHE B N 1
ATOM 3663 C CA . PHE B 1 111 ? 18.578 32.281 2.07 1 90.12 111 PHE B CA 1
ATOM 3664 C C . PHE B 1 111 ? 19.266 31.625 0.872 1 90.12 111 PHE B C 1
ATOM 3666 O O . PHE B 1 111 ? 18.875 30.531 0.45 1 90.12 111 PHE B O 1
ATOM 3673 N N . GLU B 1 112 ? 20.281 32.281 0.338 1 89.69 112 GLU B N 1
ATOM 3674 C CA . GLU B 1 112 ? 20.969 31.812 -0.868 1 89.69 112 GLU B CA 1
ATOM 3675 C C . GLU B 1 112 ? 21.969 30.703 -0.544 1 89.69 112 GLU B C 1
ATOM 3677 O O . GLU B 1 112 ? 22.234 29.844 -1.384 1 89.69 112 GLU B O 1
ATOM 3682 N N . THR B 1 113 ? 22.422 30.75 0.713 1 93.69 113 THR B N 1
ATOM 3683 C CA . THR B 1 113 ? 23.5 29.812 1.021 1 93.69 113 THR B CA 1
ATOM 3684 C C . THR B 1 113 ? 23.016 28.734 1.984 1 93.69 113 THR B C 1
ATOM 3686 O O . THR B 1 113 ? 23.688 27.719 2.178 1 93.69 113 THR B O 1
ATOM 3689 N N . ALA B 1 114 ? 21.812 28.938 2.553 1 96.19 114 ALA B N 1
ATOM 3690 C CA . ALA B 1 114 ? 21.266 27.938 3.455 1 96.19 114 ALA B CA 1
ATOM 3691 C C . ALA B 1 114 ? 21.016 26.625 2.723 1 96.19 114 ALA B C 1
ATOM 3693 O O . ALA B 1 114 ? 20.609 26.609 1.561 1 96.19 114 ALA B O 1
ATOM 3694 N N . PRO B 1 115 ? 21.344 25.547 3.381 1 96.44 115 PRO B N 1
ATOM 3695 C CA . PRO B 1 115 ? 21.094 24.25 2.725 1 96.44 115 PRO B CA 1
ATOM 3696 C C . PRO B 1 115 ? 19.609 23.953 2.576 1 96.44 115 PRO B C 1
ATOM 3698 O O . PRO B 1 115 ? 18.781 24.562 3.242 1 96.44 115 PRO B O 1
ATOM 3701 N N . GLN B 1 116 ? 19.312 22.984 1.713 1 96.56 116 GLN B N 1
ATOM 3702 C CA . GLN B 1 116 ? 17.953 22.469 1.585 1 96.56 116 GLN B CA 1
ATOM 3703 C C . GLN B 1 116 ? 17.578 21.594 2.783 1 96.56 116 GLN B C 1
ATOM 3705 O O . GLN B 1 116 ? 18.453 21 3.416 1 96.56 116 GLN B O 1
ATOM 3710 N N . PRO B 1 117 ? 16.281 21.594 3.193 1 97.44 117 PRO B N 1
ATOM 3711 C CA . PRO B 1 117 ? 15.875 20.609 4.195 1 97.44 117 PRO B CA 1
ATOM 3712 C C . PRO B 1 117 ? 16.219 19.172 3.785 1 97.44 117 PRO B C 1
ATOM 3714 O O . PRO B 1 117 ? 16.031 18.797 2.625 1 97.44 117 PRO B O 1
ATOM 3717 N N . ASN B 1 118 ? 16.734 18.328 4.762 1 97 118 ASN B N 1
ATOM 3718 C CA . ASN B 1 118 ? 17.125 16.984 4.363 1 97 118 ASN B CA 1
ATOM 3719 C C . ASN B 1 118 ? 17.047 16.016 5.531 1 97 118 ASN B C 1
ATOM 3721 O O . ASN B 1 118 ? 17.484 14.859 5.418 1 97 118 ASN B O 1
ATOM 3725 N N . LEU B 1 119 ? 16.656 16.375 6.66 1 98.62 119 LEU B N 1
ATOM 3726 C CA . LEU B 1 119 ? 16.344 15.555 7.828 1 98.62 119 LEU B CA 1
ATOM 3727 C C . LEU B 1 119 ? 17.594 14.859 8.359 1 98.62 119 LEU B C 1
ATOM 3729 O O . LEU B 1 119 ? 17.531 13.703 8.773 1 98.62 119 LEU B O 1
ATOM 3733 N N . THR B 1 120 ? 18.75 15.469 8.234 1 98.62 120 THR B N 1
ATOM 3734 C CA . THR B 1 120 ? 19.891 15 9.031 1 98.62 120 THR B CA 1
ATOM 3735 C C . THR B 1 120 ? 19.609 15.164 10.523 1 98.62 120 THR B C 1
ATOM 3737 O O . THR B 1 120 ? 18.703 15.898 10.914 1 98.62 120 THR B O 1
ATOM 3740 N N . ARG B 1 121 ? 20.359 14.461 11.312 1 98.75 121 ARG B N 1
ATOM 3741 C CA . ARG B 1 121 ? 20.25 14.617 12.758 1 98.75 121 ARG B CA 1
ATOM 3742 C C . ARG B 1 121 ? 20.297 16.078 13.156 1 98.75 121 ARG B C 1
ATOM 3744 O O . ARG B 1 121 ? 19.422 16.578 13.875 1 98.75 121 ARG B O 1
ATOM 3751 N N . GLU B 1 122 ? 21.297 16.781 12.68 1 98.56 122 GLU B N 1
ATOM 3752 C CA . GLU B 1 122 ? 21.5 18.188 13.016 1 98.56 122 GLU B CA 1
ATOM 3753 C C . GLU B 1 122 ? 20.281 19.016 12.609 1 98.56 122 GLU B C 1
ATOM 3755 O O . GLU B 1 122 ? 19.828 19.875 13.367 1 98.56 122 GLU B O 1
ATOM 3760 N N . GLN B 1 123 ? 19.781 18.75 11.492 1 98.69 123 GLN B N 1
ATOM 3761 C CA . GLN B 1 123 ? 18.641 19.531 10.992 1 98.69 123 GLN B CA 1
ATOM 3762 C C . GLN B 1 123 ? 17.391 19.25 11.805 1 98.69 123 GLN B C 1
ATOM 3764 O O . GLN B 1 123 ? 16.594 20.172 12.07 1 98.69 123 GLN B O 1
ATOM 3769 N N . ILE B 1 124 ? 17.156 18.016 12.164 1 98.94 124 ILE B N 1
ATOM 3770 C CA . ILE B 1 124 ? 15.984 17.688 12.977 1 98.94 124 ILE B CA 1
ATOM 3771 C C . ILE B 1 124 ? 16.078 18.391 14.32 1 98.94 124 ILE B C 1
ATOM 3773 O O . ILE B 1 124 ? 15.102 18.984 14.781 1 98.94 124 ILE B O 1
ATOM 3777 N N . LEU B 1 125 ? 17.25 18.375 14.953 1 98.88 125 LEU B N 1
ATOM 3778 C CA . LEU B 1 125 ? 17.438 19 16.266 1 98.88 125 LEU B CA 1
ATOM 3779 C C . LEU B 1 125 ? 17.281 20.516 16.172 1 98.88 125 LEU B C 1
ATOM 3781 O O . LEU B 1 125 ? 16.578 21.125 16.984 1 98.88 125 LEU B O 1
ATOM 3785 N N . THR B 1 126 ? 17.875 21.141 15.125 1 98.69 126 THR B N 1
ATOM 3786 C CA . THR B 1 126 ? 17.812 22.594 14.992 1 98.69 126 THR B CA 1
ATOM 3787 C C . THR B 1 126 ? 16.406 23.031 14.609 1 98.69 126 THR B C 1
ATOM 3789 O O . THR B 1 126 ? 15.961 24.109 15.023 1 98.69 126 THR B O 1
ATOM 3792 N N . ALA B 1 127 ? 15.75 22.234 13.805 1 98.94 127 ALA B N 1
ATOM 3793 C CA . ALA B 1 127 ? 14.367 22.547 13.445 1 98.94 127 ALA B CA 1
ATOM 3794 C C . ALA B 1 127 ? 13.469 22.547 14.68 1 98.94 127 ALA B C 1
ATOM 3796 O O . ALA B 1 127 ? 12.625 23.438 14.836 1 98.94 127 ALA B O 1
ATOM 3797 N N . CYS B 1 128 ? 13.641 21.562 15.531 1 98.94 128 CYS B N 1
ATOM 3798 C CA . CYS B 1 128 ? 12.836 21.469 16.75 1 98.94 128 CYS B CA 1
ATOM 3799 C C . CYS B 1 128 ? 13.07 22.672 17.641 1 98.94 128 CYS B C 1
ATOM 3801 O O . CYS B 1 128 ? 12.117 23.281 18.141 1 98.94 128 CYS B O 1
ATOM 3803 N N . ASP B 1 129 ? 14.328 23.047 17.812 1 98.88 129 ASP B N 1
ATOM 3804 C CA . ASP B 1 129 ? 14.656 24.219 18.641 1 98.88 129 ASP B CA 1
ATOM 3805 C C . ASP B 1 129 ? 14 25.484 18.078 1 98.88 129 ASP B C 1
ATOM 3807 O O . ASP B 1 129 ? 13.484 26.297 18.844 1 98.88 129 ASP B O 1
ATOM 3811 N N . ALA B 1 130 ? 14.062 25.625 16.828 1 98.94 130 ALA B N 1
ATOM 3812 C CA . ALA B 1 130 ? 13.469 26.797 16.188 1 98.94 130 ALA B CA 1
ATOM 3813 C C . ALA B 1 130 ? 11.953 26.812 16.375 1 98.94 130 ALA B C 1
ATOM 3815 O O . ALA B 1 130 ? 11.359 27.859 16.625 1 98.94 130 ALA B O 1
ATOM 3816 N N . SER B 1 131 ? 11.305 25.641 16.156 1 98.94 131 SER B N 1
ATOM 3817 C CA . SER B 1 131 ? 9.867 25.531 16.391 1 98.94 131 SER B CA 1
ATOM 3818 C C . SER B 1 131 ? 9.508 25.906 17.812 1 98.94 131 SER B C 1
ATOM 3820 O O . SER B 1 131 ? 8.531 26.625 18.047 1 98.94 131 SER B O 1
ATOM 3822 N N . LEU B 1 132 ? 10.266 25.391 18.781 1 98.94 132 LEU B N 1
ATOM 3823 C CA . LEU B 1 132 ? 10.023 25.719 20.188 1 98.94 132 LEU B CA 1
ATOM 3824 C C . LEU B 1 132 ? 10.109 27.219 20.422 1 98.94 132 LEU B C 1
ATOM 3826 O O . LEU B 1 132 ? 9.281 27.781 21.125 1 98.94 132 LEU B O 1
ATOM 3830 N N . ARG B 1 133 ? 11.102 27.875 19.812 1 98.81 133 ARG B N 1
ATOM 3831 C CA . ARG B 1 133 ? 11.25 29.312 19.938 1 98.81 133 ARG B CA 1
ATOM 3832 C C . ARG B 1 133 ? 10.047 30.047 19.344 1 98.81 133 ARG B C 1
ATOM 3834 O O . ARG B 1 133 ? 9.484 30.938 19.969 1 98.81 133 ARG B O 1
ATOM 3841 N N . ARG B 1 134 ? 9.648 29.688 18.188 1 98.81 134 ARG B N 1
ATOM 3842 C CA . ARG B 1 134 ? 8.539 30.344 17.5 1 98.81 134 ARG B CA 1
ATOM 3843 C C . ARG B 1 134 ? 7.223 30.109 18.234 1 98.81 134 ARG B C 1
ATOM 3845 O O . ARG B 1 134 ? 6.402 31.016 18.359 1 98.81 134 ARG B O 1
ATOM 3852 N N . LEU B 1 135 ? 7.047 28.875 18.734 1 98.88 135 LEU B N 1
ATOM 3853 C CA . LEU B 1 135 ? 5.824 28.484 19.438 1 98.88 135 LEU B CA 1
ATOM 3854 C C . LEU B 1 135 ? 5.82 29.031 20.859 1 98.88 135 LEU B C 1
ATOM 3856 O O . LEU B 1 135 ? 4.801 28.969 21.547 1 98.88 135 LEU B O 1
ATOM 3860 N N . GLN B 1 136 ? 6.949 29.562 21.312 1 98.69 136 GLN B N 1
ATOM 3861 C CA . GLN B 1 136 ? 7.098 30.141 22.641 1 98.69 136 GLN B CA 1
ATOM 3862 C C . GLN B 1 136 ? 6.727 29.141 23.734 1 98.69 136 GLN B C 1
ATOM 3864 O O . GLN B 1 136 ? 5.93 29.453 24.625 1 98.69 136 GLN B O 1
ATOM 3869 N N . THR B 1 137 ? 7.316 27.984 23.656 1 98.81 137 THR B N 1
ATOM 3870 C CA . THR B 1 137 ? 7.109 26.906 24.609 1 98.81 137 THR B CA 1
ATOM 3871 C C . THR B 1 137 ? 8.359 26.047 24.734 1 98.81 137 THR B C 1
ATOM 3873 O O . THR B 1 137 ? 9.305 26.203 23.953 1 98.81 137 THR B O 1
ATOM 3876 N N . THR B 1 138 ? 8.406 25.188 25.766 1 98.69 138 THR B N 1
ATOM 3877 C CA . THR B 1 138 ? 9.609 24.422 26.031 1 98.69 138 THR B CA 1
ATOM 3878 C C . THR B 1 138 ? 9.438 22.969 25.578 1 98.69 138 THR B C 1
ATOM 3880 O O . THR B 1 138 ? 10.375 22.172 25.625 1 98.69 138 THR B O 1
ATOM 3883 N N . TYR B 1 139 ? 8.18 22.641 25.156 1 98.81 139 TYR B N 1
ATOM 3884 C CA . TYR B 1 139 ? 7.945 21.266 24.703 1 98.81 139 TYR B CA 1
ATOM 3885 C C . TYR B 1 139 ? 6.918 21.234 23.578 1 98.81 139 TYR B C 1
ATOM 3887 O O . TYR B 1 139 ? 6.078 22.125 23.469 1 98.81 139 TYR B O 1
ATOM 3895 N N . ILE B 1 140 ? 7.047 20.281 22.766 1 98.94 140 ILE B N 1
ATOM 3896 C CA . ILE B 1 140 ? 6.102 19.922 21.719 1 98.94 140 ILE B CA 1
ATOM 3897 C C . ILE B 1 140 ? 5.406 18.609 22.062 1 98.94 140 ILE B C 1
ATOM 3899 O O . ILE B 1 140 ? 6.059 17.641 22.453 1 98.94 140 ILE B O 1
ATOM 3903 N N . ASP B 1 141 ? 4.055 18.562 21.953 1 98.94 141 ASP B N 1
ATOM 3904 C CA . ASP B 1 141 ? 3.316 17.359 22.297 1 98.94 141 ASP B CA 1
ATOM 3905 C C . ASP B 1 141 ? 3.533 16.266 21.234 1 98.94 141 ASP B C 1
ATOM 3907 O O . ASP B 1 141 ? 3.715 15.094 21.578 1 98.94 141 ASP B O 1
ATOM 3911 N N . LEU B 1 142 ? 3.504 16.625 19.969 1 98.94 142 LEU B N 1
ATOM 3912 C CA . LEU B 1 142 ? 3.662 15.695 18.844 1 98.94 142 LEU B CA 1
ATOM 3913 C C . LEU B 1 142 ? 4.523 16.312 17.75 1 98.94 142 LEU B C 1
ATOM 3915 O O . LEU B 1 142 ? 4.125 17.297 17.125 1 98.94 142 LEU B O 1
ATOM 3919 N N . TYR B 1 143 ? 5.707 15.781 17.562 1 98.94 143 TYR B N 1
ATOM 3920 C CA . TYR B 1 143 ? 6.629 16.25 16.531 1 98.94 143 TYR B CA 1
ATOM 3921 C C . TYR B 1 143 ? 6.715 15.242 15.383 1 98.94 143 TYR B C 1
ATOM 3923 O O . TYR B 1 143 ? 7.105 14.086 15.586 1 98.94 143 TYR B O 1
ATOM 3931 N N . GLN B 1 144 ? 6.371 15.68 14.172 1 98.94 144 GLN B N 1
ATOM 3932 C CA . GLN B 1 144 ? 6.242 14.727 13.07 1 98.94 144 GLN B CA 1
ATOM 3933 C C . GLN B 1 144 ? 7.254 15.016 11.969 1 98.94 144 GLN B C 1
ATOM 3935 O O . GLN B 1 144 ? 7.578 16.188 11.711 1 98.94 144 GLN B O 1
ATOM 3940 N N . ILE B 1 145 ? 7.785 14.016 11.312 1 98.94 145 ILE B N 1
ATOM 3941 C CA . ILE B 1 145 ? 8.492 14.172 10.047 1 98.94 145 ILE B CA 1
ATOM 3942 C C . ILE B 1 145 ? 7.5 14.469 8.93 1 98.94 145 ILE B C 1
ATOM 3944 O O . ILE B 1 145 ? 6.637 13.648 8.617 1 98.94 145 ILE B O 1
ATOM 3948 N N . HIS B 1 146 ? 7.625 15.562 8.281 1 98.81 146 HIS B N 1
ATOM 3949 C CA . HIS B 1 146 ? 6.598 16.125 7.41 1 98.81 146 HIS B CA 1
ATOM 3950 C C . HIS B 1 146 ? 6.43 15.297 6.141 1 98.81 146 HIS B C 1
ATOM 3952 O O . HIS B 1 146 ? 5.316 15.148 5.637 1 98.81 146 HIS B O 1
ATOM 3958 N N . TRP B 1 147 ? 7.461 14.852 5.531 1 98.31 147 TRP B N 1
ATOM 3959 C CA . TRP B 1 147 ? 7.535 13.859 4.461 1 98.31 147 TRP B CA 1
ATOM 3960 C C . TRP B 1 147 ? 8.914 13.211 4.414 1 98.31 147 TRP B C 1
ATOM 3962 O O . TRP B 1 147 ? 9.867 13.719 5.016 1 98.31 147 TRP B O 1
ATOM 3972 N N . PRO B 1 148 ? 9.039 12.094 3.748 1 98.19 148 PRO B N 1
ATOM 3973 C CA . PRO B 1 148 ? 10.281 11.32 3.834 1 98.19 148 PRO B CA 1
ATOM 3974 C C . PRO B 1 148 ? 11.469 12.039 3.193 1 98.19 148 PRO B C 1
ATOM 3976 O O . PRO B 1 148 ? 11.312 12.703 2.168 1 98.19 148 PRO B O 1
ATOM 3979 N N . ALA B 1 149 ? 12.633 11.812 3.811 1 97.94 149 ALA B N 1
ATOM 3980 C CA . ALA B 1 149 ? 13.875 12.258 3.191 1 97.94 149 ALA B CA 1
ATOM 3981 C C . ALA B 1 149 ? 14.164 11.484 1.909 1 97.94 149 ALA B C 1
ATOM 3983 O O . ALA B 1 149 ? 14.633 12.055 0.92 1 97.94 149 ALA B O 1
ATOM 3984 N N . ARG B 1 150 ? 13.875 10.203 1.913 1 97.94 150 ARG B N 1
ATOM 3985 C CA . ARG B 1 150 ? 14.07 9.352 0.746 1 97.94 150 ARG B CA 1
ATOM 3986 C C . ARG B 1 150 ? 13.016 9.625 -0.317 1 97.94 150 ARG B C 1
ATOM 3988 O O . ARG B 1 150 ? 12 10.273 -0.039 1 97.94 150 ARG B O 1
ATOM 3995 N N . TYR B 1 151 ? 13.281 9.078 -1.491 1 97.19 151 TYR B N 1
ATOM 3996 C CA . TYR B 1 151 ? 12.266 9.195 -2.529 1 97.19 151 TYR B CA 1
ATOM 3997 C C . TYR B 1 151 ? 11.023 8.375 -2.178 1 97.19 151 TYR B C 1
ATOM 3999 O O . TYR B 1 151 ? 11.141 7.227 -1.742 1 97.19 151 TYR B O 1
ATOM 4007 N N . ALA B 1 152 ? 9.914 8.875 -2.299 1 96.56 152 ALA B N 1
ATOM 4008 C CA . ALA B 1 152 ? 8.594 8.258 -2.291 1 96.56 152 ALA B CA 1
ATOM 4009 C C . ALA B 1 152 ? 7.613 9.031 -3.168 1 96.56 152 ALA B C 1
ATOM 4011 O O . ALA B 1 152 ? 7.746 10.25 -3.33 1 96.56 152 ALA B O 1
ATOM 4012 N N . PRO B 1 153 ? 6.723 8.273 -3.83 1 95.06 153 PRO B N 1
ATOM 4013 C CA . PRO B 1 153 ? 5.691 9.023 -4.547 1 95.06 153 PRO B CA 1
ATOM 4014 C C . PRO B 1 153 ? 4.828 9.875 -3.619 1 95.06 153 PRO B C 1
ATOM 4016 O O . PRO B 1 153 ? 4.262 9.359 -2.652 1 95.06 153 PRO B O 1
ATOM 4019 N N . LEU B 1 154 ? 4.781 11.172 -3.801 1 92.88 154 LEU B N 1
ATOM 4020 C CA . LEU B 1 154 ? 4.098 12.117 -2.918 1 92.88 154 LEU B CA 1
ATOM 4021 C C . LEU B 1 154 ? 3.15 13.008 -3.707 1 92.88 154 LEU B C 1
ATOM 4023 O O . LEU B 1 154 ? 3.332 13.203 -4.91 1 92.88 154 LEU B O 1
ATOM 4027 N N . PHE B 1 155 ? 2.127 13.477 -3.033 1 92.44 155 PHE B N 1
ATOM 4028 C CA . PHE B 1 155 ? 1.29 14.594 -3.461 1 92.44 155 PHE B CA 1
ATOM 4029 C C . PHE B 1 155 ? 0.683 14.32 -4.832 1 92.44 155 PHE B C 1
ATOM 4031 O O . PHE B 1 155 ? 0.816 15.133 -5.75 1 92.44 155 PHE B O 1
ATOM 4038 N N . GLY B 1 156 ? 0.1 13.211 -4.914 1 92.56 156 GLY B N 1
ATOM 4039 C CA . GLY B 1 156 ? -0.609 12.82 -6.125 1 92.56 156 GLY B CA 1
ATOM 4040 C C . GLY B 1 156 ? 0.079 11.711 -6.891 1 92.56 156 GLY B C 1
ATOM 4041 O O . GLY B 1 156 ? -0.52 11.094 -7.777 1 92.56 156 GLY B O 1
ATOM 4042 N N . GLY B 1 157 ? 1.338 11.453 -6.523 1 93.88 157 GLY B N 1
ATOM 4043 C CA . GLY B 1 157 ? 2.057 10.328 -7.105 1 93.88 157 GLY B CA 1
ATOM 4044 C C . GLY B 1 157 ? 1.729 9.008 -6.441 1 93.88 157 GLY B C 1
ATOM 4045 O O . GLY B 1 157 ? 1.558 8.945 -5.223 1 93.88 157 GLY B O 1
ATOM 4046 N N . ARG B 1 158 ? 1.578 7.93 -7.254 1 91 158 ARG B N 1
ATOM 4047 C CA . ARG B 1 158 ? 1.271 6.59 -6.766 1 91 158 ARG B CA 1
ATOM 4048 C C . ARG B 1 158 ? 2.377 5.605 -7.129 1 91 158 ARG B C 1
ATOM 4050 O O . ARG B 1 158 ? 2.766 4.77 -6.309 1 91 158 ARG B O 1
ATOM 4057 N N . GLN B 1 159 ? 2.881 5.707 -8.312 1 96.38 159 GLN B N 1
ATOM 4058 C CA . GLN B 1 159 ? 3.855 4.762 -8.844 1 96.38 159 GLN B CA 1
ATOM 4059 C C . GLN B 1 159 ? 5.242 5.016 -8.258 1 96.38 159 GLN B C 1
ATOM 4061 O O . GLN B 1 159 ? 5.703 6.156 -8.219 1 96.38 159 GLN B O 1
ATOM 4066 N N . TYR B 1 160 ? 5.887 3.979 -7.793 1 98.12 160 TYR B N 1
ATOM 4067 C CA . TYR B 1 160 ? 7.273 4.086 -7.359 1 98.12 160 TYR B CA 1
ATOM 4068 C C . TYR B 1 160 ? 8.227 4.043 -8.547 1 98.12 160 TYR B C 1
ATOM 4070 O O . TYR B 1 160 ? 8.117 3.158 -9.398 1 98.12 160 TYR B O 1
ATOM 4078 N N . HIS B 1 161 ? 9.125 4.969 -8.609 1 97.38 161 HIS B N 1
ATOM 4079 C CA . HIS B 1 161 ? 10.094 5.094 -9.688 1 97.38 161 HIS B CA 1
ATOM 4080 C C . HIS B 1 161 ? 11.523 4.992 -9.164 1 97.38 161 HIS B C 1
ATOM 4082 O O . HIS B 1 161 ? 12.086 5.977 -8.68 1 97.38 161 HIS B O 1
ATOM 4088 N N . PRO B 1 162 ? 12.117 3.84 -9.406 1 97.38 162 PRO B N 1
ATOM 4089 C CA . PRO B 1 162 ? 13.469 3.68 -8.867 1 97.38 162 PRO B CA 1
ATOM 4090 C C . PRO B 1 162 ? 14.453 4.707 -9.43 1 97.38 162 PRO B C 1
ATOM 4092 O O . PRO B 1 162 ? 15.445 5.043 -8.773 1 97.38 162 PRO B O 1
ATOM 4095 N N . ASP B 1 163 ? 14.195 5.16 -10.656 1 96.88 163 ASP B N 1
ATOM 4096 C CA . ASP B 1 163 ? 15.102 6.105 -11.305 1 96.88 163 ASP B CA 1
ATOM 4097 C C . ASP B 1 163 ? 15.062 7.465 -10.617 1 96.88 163 ASP B C 1
ATOM 4099 O O . ASP B 1 163 ? 15.922 8.32 -10.859 1 96.88 163 ASP B O 1
ATOM 4103 N N . ARG B 1 164 ? 14.141 7.664 -9.656 1 96.69 164 ARG B N 1
ATOM 4104 C CA . ARG B 1 164 ? 14.031 8.922 -8.938 1 96.69 164 ARG B CA 1
ATOM 4105 C C . ARG B 1 164 ? 14.594 8.805 -7.527 1 96.69 164 ARG B C 1
ATOM 4107 O O . ARG B 1 164 ? 14.523 9.75 -6.738 1 96.69 164 ARG B O 1
ATOM 4114 N N . GLU B 1 165 ? 15.094 7.629 -7.258 1 97.69 165 GLU B N 1
ATOM 4115 C CA . GLU B 1 165 ? 15.758 7.445 -5.973 1 97.69 165 GLU B CA 1
ATOM 4116 C C . GLU B 1 165 ? 16.906 8.438 -5.801 1 97.69 165 GLU B C 1
ATOM 4118 O O . GLU B 1 165 ? 17.516 8.859 -6.781 1 97.69 165 GLU B O 1
ATOM 4123 N N . ARG B 1 166 ? 17.172 8.805 -4.547 1 96.31 166 ARG B N 1
ATOM 4124 C CA . ARG B 1 166 ? 18.219 9.766 -4.223 1 96.31 166 ARG B CA 1
ATOM 4125 C C . ARG B 1 166 ? 18.844 9.445 -2.871 1 96.31 166 ARG B C 1
ATOM 4127 O O . ARG B 1 166 ? 18.25 8.75 -2.047 1 96.31 166 ARG B O 1
ATOM 4134 N N . ASP B 1 167 ? 20.031 10.016 -2.682 1 95.31 167 ASP B N 1
ATOM 4135 C CA . ASP B 1 167 ? 20.672 9.883 -1.375 1 95.31 167 ASP B CA 1
ATOM 4136 C C . ASP B 1 167 ? 19.891 10.648 -0.306 1 95.31 167 ASP B C 1
ATOM 4138 O O . ASP B 1 167 ? 19.375 11.734 -0.564 1 95.31 167 ASP B O 1
ATOM 4142 N N . ALA B 1 168 ? 19.75 10.062 0.836 1 97.5 168 ALA B N 1
ATOM 4143 C CA . ALA B 1 168 ? 19.047 10.648 1.976 1 97.5 168 ALA B CA 1
ATOM 4144 C C . ALA B 1 168 ? 19.641 10.156 3.295 1 97.5 168 ALA B C 1
ATOM 4146 O O . ALA B 1 168 ? 20.234 9.078 3.352 1 97.5 168 ALA B O 1
ATOM 4147 N N . PRO B 1 169 ? 19.562 11.016 4.324 1 98.31 169 PRO B N 1
ATOM 4148 C CA . PRO B 1 169 ? 19.906 10.477 5.637 1 98.31 169 PRO B CA 1
ATOM 4149 C C . PRO B 1 169 ? 19.156 9.188 5.969 1 98.31 169 PRO B C 1
ATOM 4151 O O . PRO B 1 169 ? 17.984 9.055 5.605 1 98.31 169 PRO B O 1
ATOM 4154 N N . SER B 1 170 ? 19.797 8.305 6.656 1 98.44 170 SER B N 1
ATOM 4155 C CA . SER B 1 170 ? 19.188 7.012 6.957 1 98.44 170 SER B CA 1
ATOM 4156 C C . SER B 1 170 ? 18 7.164 7.898 1 98.44 170 SER B C 1
ATOM 4158 O O . SER B 1 170 ? 17.938 8.117 8.672 1 98.44 170 SER B O 1
ATOM 4160 N N . ILE B 1 171 ? 17.125 6.289 7.844 1 98.56 171 ILE B N 1
ATOM 4161 C CA . ILE B 1 171 ? 16 6.242 8.773 1 98.56 171 ILE B CA 1
ATOM 4162 C C . ILE B 1 171 ? 16.531 6.117 10.203 1 98.56 171 ILE B C 1
ATOM 4164 O O . ILE B 1 171 ? 15.977 6.715 11.133 1 98.56 171 ILE B O 1
ATOM 4168 N N . GLU B 1 172 ? 17.594 5.367 10.359 1 98.75 172 GLU B N 1
ATOM 4169 C CA . GLU B 1 172 ? 18.219 5.215 11.672 1 98.75 172 GLU B CA 1
ATOM 4170 C C . GLU B 1 172 ? 18.625 6.566 12.242 1 98.75 172 GLU B C 1
ATOM 4172 O O . GLU B 1 172 ? 18.391 6.844 13.422 1 98.75 172 GLU B O 1
ATOM 4177 N N . GLU B 1 173 ? 19.266 7.371 11.383 1 98.88 173 GLU B N 1
ATOM 4178 C CA . GLU B 1 173 ? 19.688 8.703 11.805 1 98.88 173 GLU B CA 1
ATOM 4179 C C . GLU B 1 173 ? 18.484 9.555 12.219 1 98.88 173 GLU B C 1
ATOM 4181 O O . GLU B 1 173 ? 18.547 10.266 13.227 1 98.88 173 GLU B O 1
ATOM 4186 N N . GLN B 1 174 ? 17.438 9.477 11.539 1 98.94 174 GLN B N 1
ATOM 4187 C CA . GLN B 1 174 ? 16.234 10.25 11.812 1 98.94 174 GLN B CA 1
ATOM 4188 C C . GLN B 1 174 ? 15.562 9.797 13.102 1 98.94 174 GLN B C 1
ATOM 4190 O O . GLN B 1 174 ? 15.172 10.625 13.93 1 98.94 174 GLN B O 1
ATOM 4195 N N . VAL B 1 175 ? 15.445 8.477 13.258 1 98.94 175 VAL B N 1
ATOM 4196 C CA . VAL B 1 175 ? 14.82 7.902 14.453 1 98.94 175 VAL B CA 1
ATOM 4197 C C . VAL B 1 175 ? 15.648 8.266 15.688 1 98.94 175 VAL B C 1
ATOM 4199 O O . VAL B 1 175 ? 15.094 8.641 16.719 1 98.94 175 VAL B O 1
ATOM 4202 N N . ALA B 1 176 ? 16.938 8.148 15.555 1 98.94 176 ALA B N 1
ATOM 4203 C CA . ALA B 1 176 ? 17.812 8.484 16.672 1 98.94 176 ALA B CA 1
ATOM 4204 C C . ALA B 1 176 ? 17.656 9.945 17.078 1 98.94 176 ALA B C 1
ATOM 4206 O O . ALA B 1 176 ? 17.641 10.266 18.281 1 98.94 176 ALA B O 1
ATOM 4207 N N . ALA B 1 177 ? 17.516 10.82 16.109 1 98.94 177 ALA B N 1
ATOM 4208 C CA . ALA B 1 177 ? 17.328 12.242 16.375 1 98.94 177 ALA B CA 1
ATOM 4209 C C . ALA B 1 177 ? 16.031 12.484 17.125 1 98.94 177 ALA B C 1
ATOM 4211 O O . ALA B 1 177 ? 15.984 13.266 18.078 1 98.94 177 ALA B O 1
ATOM 4212 N N . MET B 1 178 ? 14.953 11.805 16.766 1 98.94 178 MET B N 1
ATOM 4213 C CA . MET B 1 178 ? 13.688 11.914 17.469 1 98.94 178 MET B CA 1
ATOM 4214 C C . MET B 1 178 ? 13.812 11.414 18.906 1 98.94 178 MET B C 1
ATOM 4216 O O . MET B 1 178 ? 13.281 12.031 19.828 1 98.94 178 MET B O 1
ATOM 4220 N N . GLY B 1 179 ? 14.516 10.297 19.031 1 98.94 179 GLY B N 1
ATOM 4221 C CA . GLY B 1 179 ? 14.773 9.781 20.359 1 98.94 179 GLY B CA 1
ATOM 4222 C C . GLY B 1 179 ? 15.5 10.766 21.266 1 98.94 179 GLY B C 1
ATOM 4223 O O . GLY B 1 179 ? 15.164 10.914 22.438 1 98.94 179 GLY B O 1
ATOM 4224 N N . GLU B 1 180 ? 16.5 11.453 20.703 1 98.94 180 GLU B N 1
ATOM 4225 C CA . GLU B 1 180 ? 17.25 12.461 21.438 1 98.94 180 GLU B CA 1
ATOM 4226 C C . GLU B 1 180 ? 16.344 13.594 21.922 1 98.94 180 GLU B C 1
ATOM 4228 O O . GLU B 1 180 ? 16.484 14.07 23.047 1 98.94 180 GLU B O 1
ATOM 4233 N N . LEU B 1 181 ? 15.461 13.984 21.078 1 98.94 181 LEU B N 1
ATOM 4234 C CA . LEU B 1 181 ? 14.539 15.062 21.422 1 98.94 181 LEU B CA 1
ATOM 4235 C C . LEU B 1 181 ? 13.602 14.641 22.547 1 98.94 181 LEU B C 1
ATOM 4237 O O . LEU B 1 181 ? 13.281 15.445 23.422 1 98.94 181 LEU B O 1
ATOM 4241 N N . ILE B 1 182 ? 13.117 13.43 22.5 1 98.88 182 ILE B N 1
ATOM 4242 C CA . ILE B 1 182 ? 12.242 12.898 23.547 1 98.88 182 ILE B CA 1
ATOM 4243 C C . ILE B 1 182 ? 12.992 12.828 24.875 1 98.88 182 ILE B C 1
ATOM 4245 O O . ILE B 1 182 ? 12.477 13.258 25.906 1 98.88 182 ILE B O 1
ATOM 4249 N N . GLN B 1 183 ? 14.195 12.367 24.844 1 98.75 183 GLN B N 1
ATOM 4250 C CA . GLN B 1 183 ? 15.016 12.258 26.047 1 98.75 183 GLN B CA 1
ATOM 4251 C C . GLN B 1 183 ? 15.297 13.625 26.656 1 98.75 183 GLN B C 1
ATOM 4253 O O . GLN B 1 183 ? 15.344 13.773 27.875 1 98.75 183 GLN B O 1
ATOM 4258 N N . ALA B 1 184 ? 15.453 14.594 25.797 1 98.81 184 ALA B N 1
ATOM 4259 C CA . ALA B 1 184 ? 15.758 15.953 26.234 1 98.81 184 ALA B CA 1
ATOM 4260 C C . ALA B 1 184 ? 14.516 16.641 26.797 1 98.81 184 ALA B C 1
ATOM 4262 O O . ALA B 1 184 ? 14.602 17.75 27.328 1 98.81 184 ALA B O 1
ATOM 4263 N N . GLY B 1 185 ? 13.328 16.047 26.625 1 98.69 185 GLY B N 1
ATOM 4264 C CA . GLY B 1 185 ? 12.086 16.594 27.125 1 98.69 185 GLY B CA 1
ATOM 4265 C C . GLY B 1 185 ? 11.484 17.656 26.219 1 98.69 185 GLY B C 1
ATOM 4266 O O . GLY B 1 185 ? 10.508 18.312 26.578 1 98.69 185 GLY B O 1
ATOM 4267 N N . LYS B 1 186 ? 12.031 17.797 25.047 1 98.88 186 LYS B N 1
ATOM 4268 C CA . LYS B 1 186 ? 11.57 18.812 24.094 1 98.88 186 LYS B CA 1
ATOM 4269 C C . LYS B 1 186 ? 10.359 18.312 23.312 1 98.88 186 LYS B C 1
ATOM 4271 O O . LYS B 1 186 ? 9.562 19.109 22.812 1 98.88 186 LYS B O 1
ATOM 4276 N N . VAL B 1 187 ? 10.258 17.016 23.156 1 98.88 187 VAL B N 1
ATOM 4277 C CA . VAL B 1 187 ? 9.188 16.359 22.422 1 98.88 187 VAL B CA 1
ATOM 4278 C C . VAL B 1 187 ? 8.594 15.234 23.266 1 98.88 187 VAL B C 1
ATOM 4280 O O . VAL B 1 187 ? 9.32 14.43 23.859 1 98.88 187 VAL B O 1
ATOM 4283 N N . LYS B 1 188 ? 7.277 15.219 23.375 1 98.81 188 LYS B N 1
ATOM 4284 C CA . LYS B 1 188 ? 6.648 14.156 24.141 1 98.81 188 LYS B CA 1
ATOM 4285 C C . LYS B 1 188 ? 6.453 12.906 23.297 1 98.81 188 LYS B C 1
ATOM 4287 O O . LYS B 1 188 ? 6.836 11.805 23.703 1 98.81 188 LYS B O 1
ATOM 4292 N N . TYR B 1 189 ? 5.852 13.039 22.141 1 98.88 189 TYR B N 1
ATOM 4293 C CA . TYR B 1 189 ? 5.609 11.961 21.188 1 98.88 189 TYR B CA 1
ATOM 4294 C C . TYR B 1 189 ? 6.02 12.375 19.781 1 98.88 189 TYR B C 1
ATOM 4296 O O . TYR B 1 189 ? 6.176 13.57 19.5 1 98.88 189 TYR B O 1
ATOM 4304 N N . TRP B 1 190 ? 6.234 11.43 18.922 1 98.94 190 TRP B N 1
ATOM 4305 C CA . TRP B 1 190 ? 6.605 11.773 17.547 1 98.94 190 TRP B CA 1
ATOM 4306 C C . TRP B 1 190 ? 5.805 10.945 16.547 1 98.94 190 TRP B C 1
ATOM 4308 O O . TRP B 1 190 ? 5.109 10 16.938 1 98.94 190 TRP B O 1
ATOM 4318 N N . GLY B 1 191 ? 5.789 11.398 15.297 1 98.94 191 GLY B N 1
ATOM 4319 C CA . GLY B 1 191 ? 5.012 10.742 14.25 1 98.94 191 GLY B CA 1
ATOM 4320 C C . GLY B 1 191 ? 5.59 10.945 12.867 1 98.94 191 GLY B C 1
ATOM 4321 O O . GLY B 1 191 ? 6.715 11.43 12.719 1 98.94 191 GLY B O 1
ATOM 4322 N N . LEU B 1 192 ? 4.91 10.422 11.922 1 98.94 192 LEU B N 1
ATOM 4323 C CA . LEU B 1 192 ? 5.262 10.477 10.508 1 98.94 192 LEU B CA 1
ATOM 4324 C C . LEU B 1 192 ? 4.184 11.211 9.711 1 98.94 192 LEU B C 1
ATOM 4326 O O . LEU B 1 192 ? 3.068 11.398 10.203 1 98.94 192 LEU B O 1
ATOM 4330 N N . SER B 1 193 ? 4.512 11.664 8.539 1 98.75 193 SER B N 1
ATOM 4331 C CA . SER B 1 193 ? 3.551 12.258 7.617 1 98.75 193 SER B CA 1
ATOM 4332 C C . SER B 1 193 ? 3.91 11.945 6.168 1 98.75 193 SER B C 1
ATOM 4334 O O . SER B 1 193 ? 5.09 11.883 5.816 1 98.75 193 SER B O 1
ATOM 4336 N N . ASN B 1 194 ? 2.891 11.766 5.371 1 98.19 194 ASN B N 1
ATOM 4337 C CA . ASN B 1 194 ? 3.055 11.477 3.949 1 98.19 194 ASN B CA 1
ATOM 4338 C C . ASN B 1 194 ? 4 10.297 3.725 1 98.19 194 ASN B C 1
ATOM 4340 O O . ASN B 1 194 ? 4.879 10.359 2.863 1 98.19 194 ASN B O 1
ATOM 4344 N N . GLU B 1 195 ? 3.879 9.312 4.582 1 98.31 195 GLU B N 1
ATOM 4345 C CA . GLU B 1 195 ? 4.77 8.156 4.562 1 98.31 195 GLU B CA 1
ATOM 4346 C C . GLU B 1 195 ? 4.098 6.949 3.912 1 98.31 195 GLU B C 1
ATOM 4348 O O . GLU B 1 195 ? 2.869 6.887 3.83 1 98.31 195 GLU B O 1
ATOM 4353 N N . THR B 1 196 ? 4.883 5.996 3.404 1 98.5 196 THR B N 1
ATOM 4354 C CA . THR B 1 196 ? 4.43 4.758 2.783 1 98.5 196 THR B CA 1
ATOM 4355 C C . THR B 1 196 ? 4.398 3.621 3.803 1 98.5 196 THR B C 1
ATOM 4357 O O . THR B 1 196 ? 4.93 3.756 4.906 1 98.5 196 THR B O 1
ATOM 4360 N N . THR B 1 197 ? 3.705 2.527 3.428 1 98.69 197 THR B N 1
ATOM 4361 C CA . THR B 1 197 ? 3.705 1.352 4.293 1 98.69 197 THR B CA 1
ATOM 4362 C C . THR B 1 197 ? 5.129 0.87 4.551 1 98.69 197 THR B C 1
ATOM 4364 O O . THR B 1 197 ? 5.469 0.5 5.676 1 98.69 197 THR B O 1
ATOM 4367 N N . PHE B 1 198 ? 5.988 0.847 3.494 1 98.81 198 PHE B N 1
ATOM 4368 C CA . PHE B 1 198 ? 7.387 0.458 3.621 1 98.81 198 PHE B CA 1
ATOM 4369 C C . PHE B 1 198 ? 8.102 1.338 4.637 1 98.81 198 PHE B C 1
ATOM 4371 O O . PHE B 1 198 ? 8.781 0.834 5.535 1 98.81 198 PHE B O 1
ATOM 4378 N N . GLY B 1 199 ? 7.898 2.664 4.469 1 98.81 199 GLY B N 1
ATOM 4379 C CA . GLY B 1 199 ? 8.523 3.6 5.387 1 98.81 199 GLY B CA 1
ATOM 4380 C C . GLY B 1 199 ? 8.086 3.408 6.824 1 98.81 199 GLY B C 1
ATOM 4381 O O . GLY B 1 199 ? 8.914 3.379 7.738 1 98.81 199 GLY B O 1
ATOM 4382 N N . VAL B 1 200 ? 6.789 3.266 7.059 1 98.88 200 VAL B N 1
ATOM 4383 C CA . VAL B 1 200 ? 6.258 3.051 8.398 1 98.88 200 VAL B CA 1
ATOM 4384 C C . VAL B 1 200 ? 6.922 1.827 9.031 1 98.88 200 VAL B C 1
ATOM 4386 O O . VAL B 1 200 ? 7.379 1.879 10.172 1 98.88 200 VAL B O 1
ATOM 4389 N N . CYS B 1 201 ? 6.973 0.726 8.242 1 98.88 201 CYS B N 1
ATOM 4390 C CA . CYS B 1 201 ? 7.582 -0.494 8.758 1 98.88 201 CYS B CA 1
ATOM 4391 C C . CYS B 1 201 ? 9.047 -0.267 9.102 1 98.88 201 CYS B C 1
ATOM 4393 O O . CYS B 1 201 ? 9.508 -0.677 10.172 1 98.88 201 CYS B O 1
ATOM 4395 N N . GLN B 1 202 ? 9.789 0.405 8.227 1 98.81 202 GLN B N 1
ATOM 4396 C CA . GLN B 1 202 ? 11.203 0.647 8.461 1 98.81 202 GLN B CA 1
ATOM 4397 C C . GLN B 1 202 ? 11.414 1.528 9.688 1 98.81 202 GLN B C 1
ATOM 4399 O O . GLN B 1 202 ? 12.297 1.257 10.508 1 98.81 202 GLN B O 1
ATOM 4404 N N . PHE B 1 203 ? 10.633 2.607 9.812 1 98.94 203 PHE B N 1
ATOM 4405 C CA . PHE B 1 203 ? 10.758 3.506 10.953 1 98.94 203 PHE B CA 1
ATOM 4406 C C . PHE B 1 203 ? 10.445 2.775 12.258 1 98.94 203 PHE B C 1
ATOM 4408 O O . PHE B 1 203 ? 11.164 2.926 13.242 1 98.94 203 PHE B O 1
ATOM 4415 N N . CYS B 1 204 ? 9.367 2.008 12.297 1 98.81 204 CYS B N 1
ATOM 4416 C CA . CYS B 1 204 ? 8.953 1.318 13.508 1 98.81 204 CYS B CA 1
ATOM 4417 C C . CYS B 1 204 ? 9.977 0.26 13.914 1 98.81 204 CYS B C 1
ATOM 4419 O O . CYS B 1 204 ? 10.336 0.161 15.086 1 98.81 204 CYS B O 1
ATOM 4421 N N . GLU B 1 205 ? 10.422 -0.52 12.938 1 98.31 205 GLU B N 1
ATOM 4422 C CA . GLU B 1 205 ? 11.406 -1.549 13.258 1 98.31 205 GLU B CA 1
ATOM 4423 C C . GLU B 1 205 ? 12.719 -0.93 13.727 1 98.31 205 GLU B C 1
ATOM 4425 O O . GLU B 1 205 ? 13.383 -1.464 14.617 1 98.31 205 GLU B O 1
ATOM 4430 N N . THR B 1 206 ? 13.125 0.162 13.094 1 98.62 206 THR B N 1
ATOM 4431 C CA . THR B 1 206 ? 14.32 0.875 13.523 1 98.62 206 THR B CA 1
ATOM 4432 C C . THR B 1 206 ? 14.156 1.421 14.938 1 98.62 206 THR B C 1
ATOM 4434 O O . THR B 1 206 ? 15.07 1.329 15.75 1 98.62 206 THR B O 1
ATOM 4437 N N . ALA B 1 207 ? 13 2.008 15.242 1 98.81 207 ALA B N 1
ATOM 4438 C CA . ALA B 1 207 ? 12.727 2.535 16.578 1 98.81 207 ALA B CA 1
ATOM 4439 C C . ALA B 1 207 ? 12.844 1.441 17.641 1 98.81 207 ALA B C 1
ATOM 4441 O O . ALA B 1 207 ? 13.453 1.649 18.688 1 98.81 207 ALA B O 1
ATOM 4442 N N . LYS B 1 208 ? 12.266 0.291 17.344 1 97.88 208 LYS B N 1
ATOM 4443 C CA . LYS B 1 208 ? 12.383 -0.838 18.266 1 97.88 208 LYS B CA 1
ATOM 4444 C C . LYS B 1 208 ? 13.8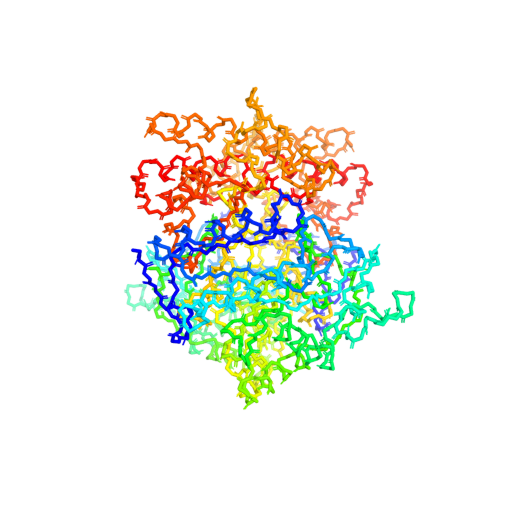52 -1.189 18.516 1 97.88 208 LYS B C 1
ATOM 4446 O O . LYS B 1 208 ? 14.258 -1.373 19.656 1 97.88 208 LYS B O 1
ATOM 4451 N N . ARG B 1 209 ? 14.578 -1.271 17.438 1 97.25 209 ARG B N 1
ATOM 4452 C CA . ARG B 1 209 ? 15.984 -1.661 17.531 1 97.25 209 ARG B CA 1
ATOM 4453 C C . ARG B 1 209 ? 16.781 -0.659 18.359 1 97.25 209 ARG B C 1
ATOM 4455 O O . ARG B 1 209 ? 17.672 -1.042 19.125 1 97.25 209 ARG B O 1
ATOM 4462 N N . LEU B 1 210 ? 16.422 0.601 18.25 1 98.44 210 LEU B N 1
ATOM 4463 C CA . LEU B 1 210 ? 17.188 1.656 18.906 1 98.44 210 LEU B CA 1
ATOM 4464 C C . LEU B 1 210 ? 16.641 1.939 20.297 1 98.44 210 LEU B C 1
ATOM 4466 O O . LEU B 1 210 ? 17.219 2.734 21.047 1 98.44 210 LEU B O 1
ATOM 4470 N N . GLY B 1 211 ? 15.555 1.326 20.641 1 98.44 211 GLY B N 1
ATOM 4471 C CA . GLY B 1 211 ? 14.93 1.592 21.922 1 98.44 211 GLY B CA 1
ATOM 4472 C C . GLY B 1 211 ? 14.227 2.934 21.984 1 98.44 211 GLY B C 1
ATOM 4473 O O . GLY B 1 211 ? 14.117 3.545 23.047 1 98.44 211 GLY B O 1
ATOM 4474 N N . VAL B 1 212 ? 13.883 3.512 20.859 1 98.75 212 VAL B N 1
ATOM 4475 C CA . VAL B 1 212 ? 13.094 4.734 20.75 1 98.75 212 VAL B CA 1
ATOM 4476 C C . VAL B 1 212 ? 11.609 4.387 20.703 1 98.75 212 VAL B C 1
ATOM 4478 O O . VAL B 1 212 ? 11.211 3.398 20.078 1 98.75 212 VAL B O 1
ATOM 4481 N N . PRO B 1 213 ? 10.75 5.133 21.453 1 98.62 213 PRO B N 1
ATOM 4482 C CA . PRO B 1 213 ? 9.312 4.867 21.312 1 98.62 213 PRO B CA 1
ATOM 4483 C C . PRO B 1 213 ? 8.844 4.898 19.859 1 98.62 213 PRO B C 1
ATOM 4485 O O . PRO B 1 213 ? 9.367 5.68 19.062 1 98.62 213 PRO B O 1
ATOM 4488 N N . LEU B 1 214 ? 7.891 4.082 19.531 1 98.75 214 LEU B N 1
ATOM 4489 C CA . LEU B 1 214 ? 7.348 4.066 18.172 1 98.75 214 LEU B CA 1
ATOM 4490 C C . LEU B 1 214 ? 6.641 5.379 17.85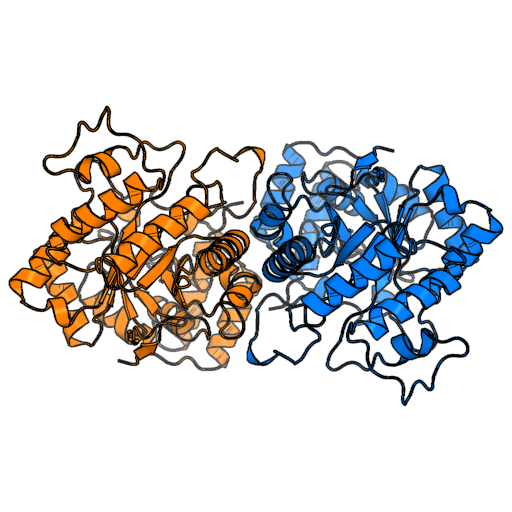9 1 98.75 214 LEU B C 1
ATOM 4492 O O . LEU B 1 214 ? 6.137 6.055 18.766 1 98.75 214 LEU B O 1
ATOM 4496 N N . PRO B 1 215 ? 6.645 5.773 16.531 1 98.88 215 PRO B N 1
ATOM 4497 C CA . PRO B 1 215 ? 5.742 6.867 16.172 1 98.88 215 PRO B CA 1
ATOM 4498 C C . PRO B 1 215 ? 4.289 6.574 16.547 1 98.88 215 PRO B C 1
ATOM 4500 O O . PRO B 1 215 ? 3.834 5.434 16.422 1 98.88 215 PRO B O 1
ATOM 4503 N N . VAL B 1 216 ? 3.562 7.617 16.953 1 98.88 216 VAL B N 1
ATOM 4504 C CA . VAL B 1 216 ? 2.223 7.352 17.469 1 98.88 216 VAL B CA 1
ATOM 4505 C C . VAL B 1 216 ? 1.18 7.828 16.453 1 98.88 216 VAL B C 1
ATOM 4507 O O . VAL B 1 216 ? -0.013 7.559 16.609 1 98.88 216 VAL B O 1
ATOM 4510 N N . SER B 1 217 ? 1.668 8.547 15.352 1 98.88 217 SER B N 1
ATOM 4511 C CA . SER B 1 217 ? 0.757 9.094 14.352 1 98.88 217 SER B CA 1
ATOM 4512 C C . SER B 1 217 ? 1.359 9.016 12.953 1 98.88 217 SER B C 1
ATOM 4514 O O . SER B 1 217 ? 2.578 8.898 12.805 1 98.88 217 SER B O 1
ATOM 4516 N N . ILE B 1 218 ? 0.489 9 12.031 1 98.94 218 ILE B N 1
ATOM 4517 C CA . ILE B 1 218 ? 0.836 9.266 10.641 1 98.94 218 ILE B CA 1
ATOM 4518 C C . ILE B 1 218 ? -0.151 10.258 10.039 1 98.94 218 ILE B C 1
ATOM 4520 O O . ILE B 1 218 ? -1.364 10.047 10.086 1 98.94 218 ILE B O 1
ATOM 4524 N N . GLN B 1 219 ? 0.353 11.375 9.586 1 98.94 219 GLN B N 1
ATOM 4525 C CA . GLN B 1 219 ? -0.47 12.383 8.938 1 98.94 219 GLN B CA 1
ATOM 4526 C C . GLN B 1 219 ? -0.403 12.258 7.422 1 98.94 219 GLN B C 1
ATOM 4528 O O . GLN B 1 219 ? 0.558 12.719 6.797 1 98.94 219 GLN B O 1
ATOM 4533 N N . ASN B 1 220 ? -1.399 11.617 6.812 1 98.75 220 ASN B N 1
ATOM 4534 C CA . ASN B 1 220 ? -1.45 11.383 5.375 1 98.75 220 ASN B CA 1
ATOM 4535 C C . ASN B 1 220 ? -2.697 12 4.75 1 98.75 220 ASN B C 1
ATOM 4537 O O . ASN B 1 220 ? -3.705 12.203 5.43 1 98.75 220 ASN B O 1
ATOM 4541 N N . ASP B 1 221 ? -2.561 12.336 3.391 1 98.12 221 ASP B N 1
ATOM 4542 C CA . ASP B 1 221 ? -3.715 12.734 2.592 1 98.12 221 ASP B CA 1
ATOM 4543 C C . ASP B 1 221 ? -4.758 11.617 2.541 1 98.12 221 ASP B C 1
ATOM 4545 O O . ASP B 1 221 ? -4.434 10.469 2.236 1 98.12 221 ASP B O 1
ATOM 4549 N N . PHE B 1 222 ? -5.965 11.945 2.945 1 98.44 222 PHE B N 1
ATOM 4550 C CA . PHE B 1 222 ? -7.027 10.945 3.014 1 98.44 222 PHE B CA 1
ATOM 4551 C C . PHE B 1 222 ? -8.391 11.602 2.826 1 98.44 222 PHE B C 1
ATOM 4553 O O . PHE B 1 222 ? -8.688 12.625 3.439 1 98.44 222 PHE B O 1
ATOM 4560 N N . SER B 1 223 ? -9.188 11.055 1.976 1 98.44 223 SER B N 1
ATOM 4561 C CA . SER B 1 223 ? -10.547 11.508 1.71 1 98.44 223 SER B CA 1
ATOM 4562 C C . SER B 1 223 ? -11.422 10.359 1.21 1 98.44 223 SER B C 1
ATOM 4564 O O . SER B 1 223 ? -10.922 9.273 0.923 1 98.44 223 SER B O 1
ATOM 4566 N N . PRO B 1 224 ? -12.734 10.617 1.131 1 98.31 224 PRO B N 1
ATOM 4567 C CA . PRO B 1 224 ? -13.602 9.594 0.546 1 98.31 224 PRO B CA 1
ATOM 4568 C C . PRO B 1 224 ? -13.195 9.219 -0.875 1 98.31 224 PRO B C 1
ATOM 4570 O O . PRO B 1 224 ? -13.57 8.148 -1.367 1 98.31 224 PRO B O 1
ATOM 4573 N N . MET B 1 225 ? -12.391 10.086 -1.527 1 97.75 225 MET B N 1
ATOM 4574 C CA . MET B 1 225 ? -12.008 9.805 -2.908 1 97.75 225 MET B CA 1
ATOM 4575 C C . MET B 1 225 ? -10.5 9.633 -3.027 1 97.75 225 MET B C 1
ATOM 4577 O O . MET B 1 225 ? -9.938 9.734 -4.121 1 97.75 225 MET B O 1
ATOM 4581 N N . LEU B 1 226 ? -9.805 9.477 -1.934 1 97.56 226 LEU B N 1
ATOM 4582 C CA . LEU B 1 226 ? -8.414 9.047 -1.807 1 97.56 226 LEU B CA 1
ATOM 4583 C C . LEU B 1 226 ? -8.242 8.109 -0.615 1 97.56 226 LEU B C 1
ATOM 4585 O O . LEU B 1 226 ? -7.98 8.562 0.502 1 97.56 226 LEU B O 1
ATOM 4589 N N . ARG B 1 227 ? -8.281 6.848 -0.846 1 97.12 227 ARG B N 1
ATOM 4590 C CA . ARG B 1 227 ? -8.406 5.871 0.232 1 97.12 227 ARG B CA 1
ATOM 4591 C C . ARG B 1 227 ? -7.242 4.883 0.21 1 97.12 227 ARG B C 1
ATOM 4593 O O . ARG B 1 227 ? -7.395 3.725 0.603 1 97.12 227 ARG B O 1
ATOM 4600 N N . VAL B 1 228 ? -6.039 5.305 -0.274 1 95.5 228 VAL B N 1
ATOM 4601 C CA . VAL B 1 228 ? -4.883 4.422 -0.387 1 95.5 228 VAL B CA 1
ATOM 4602 C C . VAL B 1 228 ? -4.477 3.92 0.997 1 95.5 228 VAL B C 1
ATOM 4604 O O . VAL B 1 228 ? -3.881 2.848 1.124 1 95.5 228 VAL B O 1
ATOM 4607 N N . PHE B 1 229 ? -4.863 4.664 2.051 1 97.62 229 PHE B N 1
ATOM 4608 C CA . PHE B 1 229 ? -4.52 4.324 3.428 1 97.62 229 PHE B CA 1
ATOM 4609 C C . PHE B 1 229 ? -5.223 3.043 3.859 1 97.62 229 PHE B C 1
ATOM 4611 O O . PHE B 1 229 ? -4.688 2.277 4.664 1 97.62 229 PHE B O 1
ATOM 4618 N N . GLU B 1 230 ? -6.355 2.676 3.396 1 97.06 230 GLU B N 1
ATOM 4619 C CA . GLU B 1 230 ? -7.312 1.723 3.945 1 97.06 230 GLU B CA 1
ATOM 4620 C C . GLU B 1 230 ? -6.809 0.289 3.803 1 97.06 230 GLU B C 1
ATOM 4622 O O . GLU B 1 230 ? -7.309 -0.618 4.473 1 97.06 230 GLU B O 1
ATOM 4627 N N . GLY B 1 231 ? -5.828 0.044 2.98 1 96.12 231 GLY B N 1
ATOM 4628 C CA . GLY B 1 231 ? -5.32 -1.3 2.756 1 96.12 231 GLY B CA 1
ATOM 4629 C C . GLY B 1 231 ? -4.078 -1.611 3.572 1 96.12 231 GLY B C 1
ATOM 4630 O O . GLY B 1 231 ? -4.156 -1.786 4.789 1 96.12 231 GLY B O 1
ATOM 4631 N N . ASP B 1 232 ? -2.91 -1.579 2.895 1 97.5 232 ASP B N 1
ATOM 4632 C CA . ASP B 1 232 ? -1.652 -2.002 3.5 1 97.5 232 ASP B CA 1
ATOM 4633 C C . ASP B 1 232 ? -1.269 -1.088 4.664 1 97.5 232 ASP B C 1
ATOM 4635 O O . ASP B 1 232 ? -0.747 -1.552 5.68 1 97.5 232 ASP B O 1
ATOM 4639 N N . LEU B 1 233 ? -1.496 0.164 4.492 1 98.38 233 LEU B N 1
ATOM 4640 C CA . LEU B 1 233 ? -1.111 1.108 5.535 1 98.38 233 LEU B CA 1
ATOM 4641 C C . LEU B 1 233 ? -1.984 0.936 6.773 1 98.38 233 LEU B C 1
ATOM 4643 O O . LEU B 1 233 ? -1.489 1.001 7.902 1 98.38 233 LEU B O 1
ATOM 4647 N N . ALA B 1 234 ? -3.285 0.759 6.547 1 98.69 234 ALA B N 1
ATOM 4648 C CA . ALA B 1 234 ? -4.188 0.486 7.66 1 98.69 234 ALA B CA 1
ATOM 4649 C C . ALA B 1 234 ? -3.773 -0.783 8.398 1 98.69 234 ALA B C 1
ATOM 4651 O O . ALA B 1 234 ? -3.836 -0.84 9.633 1 98.69 234 ALA B O 1
ATOM 4652 N N . GLU B 1 235 ? -3.371 -1.782 7.66 1 98.69 235 GLU B N 1
ATOM 4653 C CA . GLU B 1 235 ? -2.875 -3.004 8.289 1 98.69 235 GLU B CA 1
ATOM 4654 C C . GLU B 1 235 ? -1.665 -2.717 9.172 1 98.69 235 GLU B C 1
ATOM 4656 O O . GLU B 1 235 ? -1.642 -3.1 10.344 1 98.69 235 GLU B O 1
ATOM 4661 N N . ALA B 1 236 ? -0.68 -2.027 8.641 1 98.81 236 ALA B N 1
ATOM 4662 C CA . ALA B 1 236 ? 0.54 -1.725 9.383 1 98.81 236 ALA B CA 1
ATOM 4663 C C . ALA B 1 236 ? 0.23 -0.912 10.641 1 98.81 236 ALA B C 1
ATOM 4665 O O . ALA B 1 236 ? 0.839 -1.125 11.688 1 98.81 236 ALA B O 1
ATOM 4666 N N . CYS B 1 237 ? -0.777 -0.05 10.516 1 98.81 237 CYS B N 1
ATOM 4667 C CA . CYS B 1 237 ? -1.072 0.908 11.578 1 98.81 237 CYS B CA 1
ATOM 4668 C C . CYS B 1 237 ? -2.107 0.348 12.547 1 98.81 237 CYS B C 1
ATOM 4670 O O . CYS B 1 237 ? -2.447 0.993 13.539 1 98.81 237 CYS B O 1
ATOM 4672 N N . ALA B 1 238 ? -2.619 -0.852 12.297 1 98.69 238 ALA B N 1
ATOM 4673 C CA . ALA B 1 238 ? -3.666 -1.443 13.133 1 98.69 238 ALA B CA 1
ATOM 4674 C C . ALA B 1 238 ? -3.184 -1.632 14.57 1 98.69 238 ALA B C 1
ATOM 4676 O O . ALA B 1 238 ? -1.987 -1.802 14.812 1 98.69 238 ALA B O 1
ATOM 4677 N N . PRO B 1 239 ? -4.117 -1.613 15.539 1 98.06 239 PRO B N 1
ATOM 4678 C CA . PRO B 1 239 ? -3.748 -1.793 16.938 1 98.06 239 PRO B CA 1
ATOM 4679 C C . PRO B 1 239 ? -2.99 -3.094 17.203 1 98.06 239 PRO B C 1
ATOM 4681 O O . PRO B 1 239 ? -2.135 -3.152 18.078 1 98.06 239 PRO B O 1
ATOM 4684 N N . SER B 1 240 ? -3.244 -4.102 16.422 1 97.88 240 SER B N 1
ATOM 4685 C CA . SER B 1 240 ? -2.598 -5.398 16.578 1 97.88 240 SER B CA 1
ATOM 4686 C C . SER B 1 240 ? -1.177 -5.383 16.031 1 97.88 240 SER B C 1
ATOM 4688 O O . SER B 1 240 ? -0.395 -6.301 16.281 1 97.88 240 SER B O 1
ATOM 4690 N N . ASN B 1 241 ? -0.844 -4.363 15.266 1 98.38 241 ASN B N 1
ATOM 4691 C CA . ASN B 1 241 ? 0.485 -4.207 14.688 1 98.38 241 ASN B CA 1
ATOM 4692 C C . ASN B 1 241 ? 1.229 -3.027 15.297 1 98.38 241 ASN B C 1
ATOM 4694 O O . ASN B 1 241 ? 1.555 -3.041 16.484 1 98.38 241 ASN B O 1
ATOM 4698 N N . TYR B 1 242 ? 1.454 -1.937 14.562 1 98.75 242 TYR B N 1
ATOM 4699 C CA . TYR B 1 242 ? 2.273 -0.86 15.109 1 98.75 242 TYR B CA 1
ATOM 4700 C C . TYR B 1 242 ? 1.42 0.129 15.891 1 98.75 242 TYR B C 1
ATOM 4702 O O . TYR B 1 242 ? 1.946 0.958 16.641 1 98.75 242 TYR B O 1
ATOM 4710 N N . ASN B 1 243 ? 0.09 0.1 15.781 1 98.69 243 ASN B N 1
ATOM 4711 C CA . ASN B 1 243 ? -0.859 0.958 16.484 1 98.69 243 ASN B CA 1
ATOM 4712 C C . ASN B 1 243 ? -0.522 2.436 16.297 1 98.69 243 ASN B C 1
ATOM 4714 O O . ASN B 1 243 ? -0.212 3.131 17.266 1 98.69 243 ASN B O 1
ATOM 4718 N N . ILE B 1 244 ? -0.639 2.914 15.141 1 98.88 244 ILE B N 1
ATOM 4719 C CA . ILE B 1 244 ? -0.377 4.293 14.742 1 98.88 244 ILE B CA 1
ATOM 4720 C C . ILE B 1 244 ? -1.675 4.949 14.281 1 98.88 244 ILE B C 1
ATOM 4722 O O . ILE B 1 244 ? -2.41 4.387 13.469 1 98.88 244 ILE B O 1
ATOM 4726 N N . GLY B 1 245 ? -2.025 6.105 14.844 1 98.75 245 GLY B N 1
ATOM 4727 C CA . GLY B 1 245 ? -3.268 6.777 14.492 1 98.75 245 GLY B CA 1
ATOM 4728 C C . GLY B 1 245 ? -3.137 7.68 13.281 1 98.75 245 GLY B C 1
ATOM 4729 O O . GLY B 1 245 ? -2.133 8.375 13.125 1 98.75 245 GLY B O 1
ATOM 4730 N N . LEU B 1 246 ? -4.102 7.668 12.414 1 98.88 246 LEU B N 1
ATOM 4731 C CA . LEU B 1 246 ? -4.125 8.531 11.242 1 98.88 246 LEU B CA 1
ATOM 4732 C C . LEU B 1 246 ? -4.602 9.93 11.602 1 98.88 246 LEU B C 1
ATOM 4734 O O . LEU B 1 246 ? -5.645 10.086 12.242 1 98.88 246 LEU B O 1
ATOM 4738 N N . LEU B 1 247 ? -3.811 10.891 11.328 1 98.94 247 LEU B N 1
ATOM 4739 C CA . LEU B 1 247 ? -4.242 12.281 11.25 1 98.94 247 LEU B CA 1
ATOM 4740 C C . LEU B 1 247 ? -4.477 12.703 9.805 1 98.94 247 LEU B C 1
ATOM 4742 O O . LEU B 1 247 ? -3.525 12.977 9.07 1 98.94 247 LEU B O 1
ATOM 4746 N N . ALA B 1 248 ? -5.734 12.727 9.422 1 98.88 248 ALA B N 1
ATOM 4747 C CA . ALA B 1 248 ? -6.07 12.891 8.008 1 98.88 248 ALA B CA 1
ATOM 4748 C C . ALA B 1 248 ? -6.109 14.367 7.621 1 98.88 248 ALA B C 1
ATOM 4750 O O . ALA B 1 248 ? -6.871 15.141 8.203 1 98.88 248 ALA B O 1
ATOM 4751 N N . TYR B 1 249 ? -5.297 14.695 6.715 1 98.5 249 TYR B N 1
ATOM 4752 C CA . TYR B 1 249 ? -5.496 15.977 6.039 1 98.5 249 TYR B CA 1
ATOM 4753 C C . TYR B 1 249 ? -6.098 15.773 4.656 1 98.5 249 TYR B C 1
ATOM 4755 O O . TYR B 1 249 ? -6.156 14.648 4.152 1 98.5 249 TYR B O 1
ATOM 4763 N N . GLY B 1 250 ? -6.637 16.797 4.102 1 97.69 250 GLY B N 1
ATOM 4764 C CA . GLY B 1 250 ? -7.129 16.734 2.736 1 97.69 250 GLY B CA 1
ATOM 4765 C C . GLY B 1 250 ? -8.461 16.031 2.613 1 97.69 250 GLY B C 1
ATOM 4766 O O . GLY B 1 250 ? -8.828 15.555 1.533 1 97.69 250 GLY B O 1
ATOM 4767 N N . VAL B 1 251 ? -9.242 15.93 3.65 1 98.56 251 VAL B N 1
ATOM 4768 C CA . VAL B 1 251 ? -10.5 15.18 3.654 1 98.56 251 VAL B CA 1
ATOM 4769 C C . VAL B 1 251 ? -11.461 15.781 2.631 1 98.56 251 VAL B C 1
ATOM 4771 O O . VAL B 1 251 ? -12.234 15.062 2.002 1 98.56 251 VAL B O 1
ATOM 4774 N N . LEU B 1 252 ? -11.383 17.109 2.418 1 97.94 252 LEU B N 1
ATOM 4775 C CA . LEU B 1 252 ? -12.234 17.781 1.444 1 97.94 252 LEU B CA 1
ATOM 4776 C C . LEU B 1 252 ? -11.484 18.031 0.146 1 97.94 252 LEU B C 1
ATOM 4778 O O . LEU B 1 252 ? -11.977 18.75 -0.728 1 97.94 252 LEU B O 1
ATOM 4782 N N . ALA B 1 253 ? -10.289 17.547 0.028 1 96.81 253 ALA B N 1
ATOM 4783 C CA . ALA B 1 253 ? -9.445 17.75 -1.148 1 96.81 253 ALA B CA 1
ATOM 4784 C C . ALA B 1 253 ? -9.32 19.234 -1.49 1 96.81 253 ALA B C 1
ATOM 4786 O O . ALA B 1 253 ? -9.609 19.641 -2.619 1 96.81 253 ALA B O 1
ATOM 4787 N N . GLY B 1 254 ? -8.867 20 -0.483 1 94.12 254 GLY B N 1
ATOM 4788 C CA . GLY B 1 254 ? -8.734 21.422 -0.7 1 94.12 254 GLY B CA 1
ATOM 4789 C C . GLY B 1 254 ? -10.062 22.109 -0.975 1 94.12 254 GLY B C 1
ATOM 4790 O O . GLY B 1 254 ? -10.094 23.172 -1.615 1 94.12 254 GLY B O 1
ATOM 4791 N N . GLY B 1 255 ? -11.109 21.562 -0.682 1 94.75 255 GLY B N 1
ATOM 4792 C CA . GLY B 1 255 ? -12.438 22.125 -0.891 1 94.75 255 GLY B CA 1
ATOM 4793 C C . GLY B 1 255 ? -13.125 21.578 -2.131 1 94.75 255 GLY B C 1
ATOM 4794 O O . GLY B 1 255 ? -14.328 21.766 -2.311 1 94.75 255 GLY B O 1
ATOM 4795 N N . ALA B 1 256 ? -12.477 20.875 -2.953 1 96.06 256 ALA B N 1
ATOM 4796 C CA . ALA B 1 256 ? -13.031 20.359 -4.203 1 96.06 256 ALA B CA 1
ATOM 4797 C C . ALA B 1 256 ? -14.203 19.422 -3.938 1 96.06 256 ALA B C 1
ATOM 4799 O O . ALA B 1 256 ? -15.219 19.469 -4.637 1 96.06 256 ALA B O 1
ATOM 4800 N N . LEU B 1 257 ? -14.188 18.609 -2.9 1 97.38 257 LEU B N 1
ATOM 4801 C CA . LEU B 1 257 ? -15.203 17.594 -2.635 1 97.38 257 LEU B CA 1
ATOM 4802 C C . LEU B 1 257 ? -16.422 18.203 -1.956 1 97.38 257 LEU B C 1
ATOM 4804 O O . LEU B 1 257 ? -17.469 17.562 -1.847 1 97.38 257 LEU B O 1
ATOM 4808 N N . SER B 1 258 ? -16.266 19.438 -1.49 1 95.38 258 SER B N 1
ATOM 4809 C CA . SER B 1 258 ? -17.422 20.125 -0.931 1 95.38 258 SER B CA 1
ATOM 4810 C C . SER B 1 258 ? -18.359 20.609 -2.029 1 95.38 258 SER B C 1
ATOM 4812 O O . SER B 1 258 ? -19.5 20.984 -1.754 1 95.38 258 SER B O 1
ATOM 4814 N N . GLY B 1 259 ? -17.875 20.672 -3.266 1 94.75 259 GLY B N 1
ATOM 4815 C CA . GLY B 1 259 ? -18.656 21.172 -4.391 1 94.75 259 GLY B CA 1
ATOM 4816 C C . GLY B 1 259 ? -18.547 22.672 -4.582 1 94.75 259 GLY B C 1
ATOM 4817 O O . GLY B 1 259 ? -19.172 23.234 -5.492 1 94.75 259 GLY B O 1
ATOM 4818 N N . LYS B 1 260 ? -17.734 23.344 -3.84 1 92.38 260 LYS B N 1
ATOM 4819 C CA . LYS B 1 260 ? -17.734 24.797 -3.865 1 92.38 260 LYS B CA 1
ATOM 4820 C C . LYS B 1 260 ? -17.219 25.328 -5.203 1 92.38 260 LYS B C 1
ATOM 4822 O O . LYS B 1 260 ? -17.578 26.438 -5.617 1 92.38 260 LYS B O 1
ATOM 4827 N N . TYR B 1 261 ? -16.469 24.547 -5.879 1 92.5 261 TYR B N 1
ATOM 4828 C CA . TYR B 1 261 ? -15.922 25 -7.152 1 92.5 261 TYR B CA 1
ATOM 4829 C C . TYR B 1 261 ? -16.844 24.609 -8.305 1 92.5 261 TYR B C 1
ATOM 4831 O O . TYR B 1 261 ? -16.594 25 -9.453 1 92.5 261 TYR B O 1
ATOM 4839 N N . LEU B 1 262 ? -17.766 23.719 -8.023 1 91 262 LEU B N 1
ATOM 4840 C CA . LEU B 1 262 ? -18.734 23.281 -9.023 1 91 262 LEU B CA 1
ATOM 4841 C C . LEU B 1 262 ? -19.844 24.297 -9.195 1 91 262 LEU B C 1
ATOM 4843 O O . LEU B 1 262 ? -20.406 24.453 -10.289 1 91 262 LEU B O 1
ATOM 4847 N N . ASN B 1 263 ? -20.188 24.641 -7.844 1 77.44 263 ASN B N 1
ATOM 4848 C CA . ASN B 1 263 ? -21.391 25.469 -7.836 1 77.44 263 ASN B CA 1
ATOM 4849 C C . ASN B 1 263 ? -21.047 26.969 -7.793 1 77.44 263 ASN B C 1
ATOM 4851 O O . ASN B 1 263 ? -19.891 27.328 -7.594 1 77.44 263 ASN B O 1
ATOM 4855 N N . GLY B 1 264 ? -21.609 27.75 -8.328 1 74.31 264 GLY B N 1
ATOM 4856 C CA . GLY B 1 264 ? -21.578 29.203 -8.445 1 74.31 264 GLY B CA 1
ATOM 4857 C C . GLY B 1 264 ? -21.375 29.891 -7.113 1 74.31 264 GLY B C 1
ATOM 4858 O O . GLY B 1 264 ? -21.828 31.031 -6.922 1 74.31 264 GLY B O 1
ATOM 4859 N N . PHE B 1 265 ? -20.734 29.078 -6.137 1 78.12 265 PHE B N 1
ATOM 4860 C CA . PHE B 1 265 ? -20.453 29.75 -4.867 1 78.12 265 PHE B CA 1
ATOM 4861 C C . PHE B 1 265 ? -19.422 30.844 -5.051 1 78.12 265 PHE B C 1
ATOM 4863 O O . PHE B 1 265 ? -18.672 30.859 -6.039 1 78.12 265 PHE B O 1
ATOM 4870 N N . ASP B 1 266 ? -19.5 31.812 -4.125 1 82.75 266 ASP B N 1
ATOM 4871 C CA . ASP B 1 266 ? -18.438 32.812 -4.094 1 82.75 266 ASP B CA 1
ATOM 4872 C C . ASP B 1 266 ? -17.109 32.188 -3.668 1 82.75 266 ASP B C 1
ATOM 4874 O O . ASP B 1 266 ? -16.953 31.812 -2.508 1 82.75 266 ASP B O 1
ATOM 4878 N N . THR B 1 267 ? -16.219 32.031 -4.574 1 88.19 267 THR B N 1
ATOM 4879 C CA . THR B 1 267 ? -14.945 31.375 -4.305 1 88.19 267 THR B CA 1
ATOM 4880 C C . THR B 1 267 ? -13.82 32.406 -4.223 1 88.19 267 THR B C 1
ATOM 4882 O O . THR B 1 267 ? -12.648 32.062 -4.324 1 88.19 267 THR B O 1
ATOM 4885 N N . SER B 1 268 ? -14.203 33.656 -4.008 1 87.31 268 SER B N 1
ATOM 4886 C CA . SER B 1 268 ? -13.219 34.75 -4.062 1 87.31 268 SER B CA 1
ATOM 4887 C C . SER B 1 268 ? -12.164 34.594 -2.973 1 87.31 268 SER B C 1
ATOM 4889 O O . SER B 1 268 ? -11.016 35 -3.141 1 87.31 268 SER B O 1
ATOM 4891 N N . ARG B 1 269 ? -12.531 33.906 -1.921 1 86.25 269 ARG B N 1
ATOM 4892 C CA . ARG B 1 269 ? -11.594 33.719 -0.814 1 86.25 269 ARG B CA 1
ATOM 4893 C C . ARG B 1 269 ? -11.102 32.281 -0.722 1 86.25 269 ARG B C 1
ATOM 4895 O O . ARG B 1 269 ? -10.367 31.938 0.205 1 86.25 269 ARG B O 1
ATOM 4902 N N . SER B 1 270 ? -11.453 31.516 -1.722 1 89.69 270 SER B N 1
ATOM 4903 C CA . SER B 1 270 ? -11.094 30.094 -1.696 1 89.69 270 SER B CA 1
ATOM 4904 C C . SER B 1 270 ? -9.648 29.891 -2.127 1 89.69 270 SER B C 1
ATOM 4906 O O . SER B 1 270 ? -9.148 30.594 -3.008 1 89.69 270 SER B O 1
ATOM 4908 N N . ARG B 1 271 ? -9.031 28.953 -1.569 1 91 271 ARG B N 1
ATOM 4909 C CA . ARG B 1 271 ? -7.605 28.656 -1.696 1 91 271 ARG B CA 1
ATOM 4910 C C . ARG B 1 271 ? -7.195 28.547 -3.16 1 91 271 ARG B C 1
ATOM 4912 O O . ARG B 1 271 ? -6.266 29.234 -3.604 1 91 271 ARG B O 1
ATOM 4919 N N . HIS B 1 272 ? -7.961 27.781 -3.92 1 92 272 HIS B N 1
ATOM 4920 C CA . HIS B 1 272 ? -7.496 27.469 -5.266 1 92 272 HIS B CA 1
ATOM 4921 C C . HIS B 1 272 ? -7.902 28.562 -6.25 1 92 272 HIS B C 1
ATOM 4923 O O . HIS B 1 272 ? -7.457 28.562 -7.402 1 92 272 HIS B O 1
ATOM 4929 N N . THR B 1 273 ? -8.781 29.469 -5.812 1 91.25 273 THR B N 1
ATOM 4930 C CA . THR B 1 273 ? -9.031 30.703 -6.547 1 91.25 273 THR B CA 1
ATOM 4931 C C . THR B 1 273 ? -7.922 31.719 -6.289 1 91.25 273 THR B C 1
ATOM 4933 O O . THR B 1 273 ? -7.434 32.375 -7.223 1 91.25 273 THR B O 1
ATOM 4936 N N . LEU B 1 274 ? -7.496 31.844 -4.996 1 92.69 274 LEU B N 1
ATOM 4937 C CA . LEU B 1 274 ? -6.457 32.781 -4.59 1 92.69 274 LEU B CA 1
ATOM 4938 C C . LEU B 1 274 ? -5.098 32.375 -5.133 1 92.69 274 LEU B C 1
ATOM 4940 O O . LEU B 1 274 ? -4.258 33.219 -5.441 1 92.69 274 LEU B O 1
ATOM 4944 N N . PHE B 1 275 ? -4.867 31.062 -5.203 1 94.31 275 PHE B N 1
ATOM 4945 C CA . PHE B 1 275 ? -3.576 30.516 -5.617 1 94.31 275 PHE B CA 1
ATOM 4946 C C . PHE B 1 275 ? -3.748 29.5 -6.734 1 94.31 275 PHE B C 1
ATOM 4948 O O . PHE B 1 275 ? -3.572 28.297 -6.516 1 94.31 275 PHE B O 1
ATOM 4955 N N . PRO B 1 276 ? -3.875 29.984 -7.887 1 90.56 276 PRO B N 1
ATOM 4956 C CA . PRO B 1 276 ? -4.062 29.062 -9.016 1 90.56 276 PRO B CA 1
ATOM 4957 C C . PRO B 1 276 ? -2.873 28.125 -9.227 1 90.56 276 PRO B C 1
ATOM 4959 O O . PRO B 1 276 ? -1.722 28.562 -9.109 1 90.56 276 PRO B O 1
ATOM 4962 N N . GLY B 1 277 ? -3.154 26.906 -9.406 1 90.31 277 GLY B N 1
ATOM 4963 C CA . GLY B 1 277 ? -2.098 25.938 -9.672 1 90.31 277 GLY B CA 1
ATOM 4964 C C . GLY B 1 277 ? -1.58 25.266 -8.422 1 90.31 277 GLY B C 1
ATOM 4965 O O . GLY B 1 277 ? -0.767 24.344 -8.5 1 90.31 277 GLY B O 1
ATOM 4966 N N . PHE B 1 278 ? -1.993 25.844 -7.289 1 91.69 278 PHE B N 1
ATOM 4967 C CA . PHE B 1 278 ? -1.623 25.219 -6.023 1 91.69 278 PHE B CA 1
ATOM 49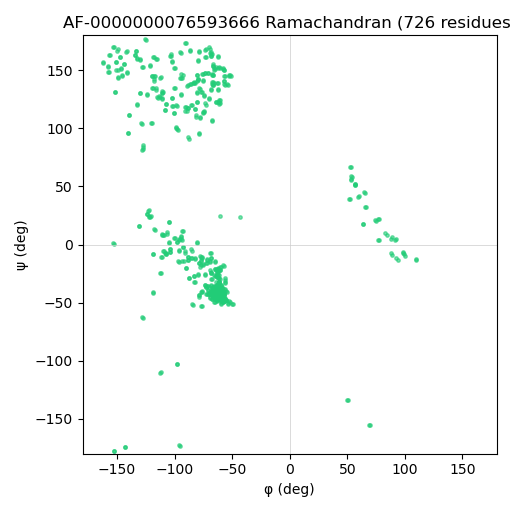68 C C . PHE B 1 278 ? -2.371 23.906 -5.832 1 91.69 278 PHE B C 1
ATOM 4970 O O . PHE B 1 278 ? -3.59 23.844 -6.016 1 91.69 278 PHE B O 1
ATOM 4977 N N . GLN B 1 279 ? -1.654 22.766 -5.578 1 93.81 279 GLN B N 1
ATOM 4978 C CA . GLN B 1 279 ? -2.168 21.422 -5.344 1 93.81 279 GLN B CA 1
ATOM 4979 C C . GLN B 1 279 ? -3.1 20.984 -6.469 1 93.81 279 GLN B C 1
ATOM 4981 O O . GLN B 1 279 ? -4.258 20.641 -6.227 1 93.81 279 GLN B O 1
ATOM 4986 N N . PRO B 1 280 ? -2.645 20.938 -7.742 1 93 280 PRO B N 1
ATOM 4987 C CA . PRO B 1 280 ? -3.477 20.641 -8.914 1 93 280 PRO B CA 1
ATOM 4988 C C . PRO B 1 280 ? -4.125 19.266 -8.836 1 93 280 PRO B C 1
ATOM 4990 O O . PRO B 1 280 ? -5.141 19.016 -9.492 1 93 280 PRO B O 1
ATOM 4993 N N . ARG B 1 281 ? -3.619 18.375 -8.023 1 92.75 281 ARG B N 1
ATOM 4994 C CA . ARG B 1 281 ? -4.121 17.016 -7.906 1 92.75 281 ARG B CA 1
ATOM 4995 C C . ARG B 1 281 ? -5.578 17 -7.461 1 92.75 281 ARG B C 1
ATOM 4997 O O . ARG B 1 281 ? -6.312 16.062 -7.75 1 92.75 281 ARG B O 1
ATOM 5004 N N . TYR B 1 282 ? -6.062 18.047 -6.844 1 95.19 282 TYR B N 1
ATOM 5005 C CA . TYR B 1 282 ? -7.414 18.094 -6.297 1 95.19 282 TYR B CA 1
ATOM 5006 C C . TYR B 1 282 ? -8.422 18.5 -7.367 1 95.19 282 TYR B C 1
ATOM 5008 O O . TYR B 1 282 ? -9.633 18.438 -7.145 1 95.19 282 TYR B O 1
ATOM 5016 N N . HIS B 1 283 ? -7.926 18.844 -8.547 1 93 283 HIS B N 1
ATOM 5017 C CA . HIS B 1 283 ? -8.82 19.453 -9.523 1 93 283 HIS B CA 1
ATOM 5018 C C . HIS B 1 283 ? -8.883 18.625 -10.805 1 93 283 HIS B C 1
ATOM 5020 O O . HIS B 1 283 ? -9.164 19.156 -11.883 1 93 283 HIS B O 1
ATOM 5026 N N . ALA B 1 284 ? -8.594 17.406 -10.664 1 92.5 284 ALA B N 1
ATOM 5027 C CA . ALA B 1 284 ? -8.82 16.5 -11.789 1 92.5 284 ALA B CA 1
ATOM 5028 C C . ALA B 1 284 ? -10.305 16.406 -12.133 1 92.5 284 ALA B C 1
ATOM 5030 O O . ALA B 1 284 ? -11.164 16.594 -11.258 1 92.5 284 ALA B O 1
ATOM 5031 N N . LYS B 1 285 ? -10.609 16.109 -13.414 1 93.94 285 LYS B N 1
ATOM 5032 C CA . LYS B 1 285 ? -12 15.984 -13.852 1 93.94 285 LYS B CA 1
ATOM 5033 C C . LYS B 1 285 ? -12.734 14.914 -13.047 1 93.94 285 LYS B C 1
ATOM 5035 O O . LYS B 1 285 ? -13.898 15.094 -12.68 1 93.94 285 LYS B O 1
ATOM 5040 N N . ARG B 1 286 ? -12.141 13.828 -12.773 1 93.94 286 ARG B N 1
ATOM 5041 C CA . ARG B 1 286 ? -12.75 12.75 -12.008 1 93.94 286 ARG B CA 1
ATOM 5042 C C . ARG B 1 286 ? -13.117 13.219 -10.602 1 93.94 286 ARG B C 1
ATOM 5044 O O . ARG B 1 286 ? -14.109 12.758 -10.031 1 93.94 286 ARG B O 1
ATOM 5051 N N . THR B 1 287 ? -12.297 14.164 -10.062 1 96.31 287 THR B N 1
ATOM 5052 C CA . THR B 1 287 ? -12.594 14.711 -8.742 1 96.31 287 THR B CA 1
ATOM 5053 C C . THR B 1 287 ? -13.859 15.562 -8.773 1 96.31 287 THR B C 1
ATOM 5055 O O . THR B 1 287 ? -14.719 15.438 -7.902 1 96.31 287 THR B O 1
ATOM 5058 N N . SER B 1 288 ? -13.984 16.375 -9.805 1 96.31 288 SER B N 1
ATOM 5059 C CA . SER B 1 288 ? -15.188 17.203 -9.93 1 96.31 288 SER B CA 1
ATOM 5060 C C . SER B 1 288 ? -16.422 16.344 -10.195 1 96.31 288 SER B C 1
ATOM 5062 O O . SER B 1 288 ? -17.516 16.656 -9.703 1 96.31 288 SER B O 1
ATOM 5064 N N . ASP B 1 289 ? -16.234 15.289 -11 1 96.56 289 ASP B N 1
ATOM 5065 C CA . ASP B 1 289 ? -17.344 14.383 -11.258 1 96.56 289 ASP B CA 1
ATOM 5066 C C . ASP B 1 289 ? -17.812 13.695 -9.977 1 96.56 289 ASP B C 1
ATOM 5068 O O . ASP B 1 289 ? -19 13.609 -9.711 1 96.56 289 ASP B O 1
ATOM 5072 N N . ALA B 1 290 ? -16.891 13.234 -9.203 1 97.38 290 ALA B N 1
ATOM 5073 C CA . ALA B 1 290 ? -17.203 12.609 -7.926 1 97.38 290 ALA B CA 1
ATOM 5074 C C . ALA B 1 290 ? -17.859 13.609 -6.973 1 97.38 290 ALA B C 1
ATOM 5076 O O . ALA B 1 290 ? -18.812 13.273 -6.273 1 97.38 290 ALA B O 1
ATOM 5077 N N . ALA B 1 291 ? -17.359 14.836 -6.988 1 97.94 291 ALA B N 1
ATOM 5078 C CA . ALA B 1 291 ? -17.906 15.883 -6.121 1 97.94 291 ALA B CA 1
ATOM 5079 C C . ALA B 1 291 ? -19.375 16.141 -6.422 1 97.94 291 ALA B C 1
ATOM 5081 O O . ALA B 1 291 ? -20.172 16.359 -5.504 1 97.94 291 ALA B O 1
ATOM 5082 N N . ARG B 1 292 ? -19.75 16.172 -7.691 1 97.75 292 ARG B N 1
ATOM 5083 C CA . ARG B 1 292 ? -21.141 16.375 -8.078 1 97.75 292 ARG B CA 1
ATOM 5084 C C . ARG B 1 292 ? -22.031 15.305 -7.461 1 97.75 292 ARG B C 1
ATOM 5086 O O . ARG B 1 292 ? -23.109 15.625 -6.938 1 97.75 292 ARG B O 1
ATOM 5093 N N . GLU B 1 293 ? -21.578 14.094 -7.512 1 97.94 293 GLU B N 1
ATOM 5094 C CA . GLU B 1 293 ? -22.375 13.008 -6.969 1 97.94 293 GLU B CA 1
ATOM 5095 C C . GLU B 1 293 ? -22.375 13.023 -5.441 1 97.94 293 GLU B C 1
ATOM 5097 O O . GLU B 1 293 ? -23.375 12.68 -4.809 1 97.94 293 GLU B O 1
ATOM 5102 N N . LEU B 1 294 ? -21.281 13.414 -4.832 1 98.25 294 LEU B N 1
ATOM 5103 C CA . LEU B 1 294 ? -21.219 13.586 -3.383 1 98.25 294 LEU B CA 1
ATOM 5104 C C . LEU B 1 294 ? -22.25 14.625 -2.922 1 98.25 294 LEU B C 1
ATOM 5106 O O . LEU B 1 294 ? -22.922 14.43 -1.908 1 98.25 294 LEU B O 1
ATOM 5110 N N . VAL B 1 295 ? -22.312 15.734 -3.654 1 97.62 295 VAL B N 1
ATOM 5111 C CA . VAL B 1 295 ? -23.281 16.781 -3.344 1 97.62 295 VAL B CA 1
ATOM 5112 C C . VAL B 1 295 ? -24.703 16.219 -3.398 1 97.62 295 VAL B C 1
ATOM 5114 O O . VAL B 1 295 ? -25.531 16.516 -2.533 1 97.62 295 VAL B O 1
ATOM 5117 N N . GLU B 1 296 ? -24.938 15.359 -4.383 1 97.88 296 GLU B N 1
ATOM 5118 C CA . GLU B 1 296 ? -26.25 14.75 -4.527 1 97.88 296 GLU B CA 1
ATOM 5119 C C . GLU B 1 296 ? -26.562 13.82 -3.357 1 97.88 296 GLU B C 1
ATOM 5121 O O . GLU B 1 296 ? -27.672 13.844 -2.811 1 97.88 296 GLU B O 1
ATOM 5126 N N . ILE B 1 297 ? -25.594 12.977 -2.957 1 98.19 297 ILE B N 1
ATOM 5127 C CA . ILE B 1 297 ? -25.766 12.062 -1.834 1 98.19 297 ILE B CA 1
ATOM 5128 C C . ILE B 1 297 ? -26.031 12.852 -0.557 1 98.19 297 ILE B C 1
ATOM 5130 O O . ILE B 1 297 ? -26.922 12.516 0.219 1 98.19 297 ILE B O 1
ATOM 5134 N N . ALA B 1 298 ? -25.234 13.914 -0.338 1 98.19 298 ALA B N 1
ATOM 5135 C CA . ALA B 1 298 ? -25.359 14.742 0.854 1 98.19 298 ALA B CA 1
ATOM 5136 C C . ALA B 1 298 ? -26.719 15.43 0.896 1 98.19 298 ALA B C 1
ATOM 5138 O O . ALA B 1 298 ? -27.391 15.445 1.936 1 98.19 298 ALA B O 1
ATOM 5139 N N . LYS B 1 299 ? -27.156 15.977 -0.213 1 97.25 299 LYS B N 1
ATOM 5140 C CA . LYS B 1 299 ? -28.438 16.672 -0.308 1 97.25 299 LYS B CA 1
ATOM 5141 C C . LYS B 1 299 ? -29.594 15.734 0.052 1 97.25 299 LYS B C 1
ATOM 5143 O O . LYS B 1 299 ? -30.547 16.141 0.728 1 97.25 299 LYS B O 1
ATOM 5148 N N . ALA B 1 300 ? -29.516 14.562 -0.386 1 97.56 300 ALA B N 1
ATOM 5149 C CA . ALA B 1 300 ? -30.547 13.57 -0.108 1 97.56 300 ALA B CA 1
ATOM 5150 C C . ALA B 1 300 ? -30.656 13.305 1.391 1 97.56 300 ALA B C 1
ATOM 5152 O O . ALA B 1 300 ? -31.688 12.812 1.862 1 97.56 300 ALA B O 1
ATOM 5153 N N . LYS B 1 301 ? -29.672 13.594 2.17 1 97.19 301 LYS B N 1
ATOM 5154 C CA . LYS B 1 301 ? -29.656 13.359 3.609 1 97.19 301 LYS B CA 1
ATOM 5155 C C . LYS B 1 301 ? -29.703 14.672 4.387 1 97.19 301 LYS B C 1
ATOM 5157 O O . LYS B 1 301 ? -29.422 14.695 5.586 1 97.19 301 LYS B O 1
ATOM 5162 N N . ASP B 1 302 ? -29.922 15.797 3.721 1 97.06 302 ASP B N 1
ATOM 5163 C CA . ASP B 1 302 ? -30.078 17.125 4.285 1 97.06 302 ASP B CA 1
ATOM 5164 C C . ASP B 1 302 ? -28.797 17.594 4.973 1 97.06 302 ASP B C 1
ATOM 5166 O O . ASP B 1 302 ? -28.844 18.078 6.105 1 97.06 302 ASP B O 1
ATOM 5170 N N . MET B 1 303 ? -27.719 17.391 4.324 1 97.69 303 MET B N 1
ATOM 5171 C CA . MET B 1 303 ? -26.438 17.891 4.809 1 97.69 303 MET B CA 1
ATOM 5172 C C . MET B 1 303 ? -25.578 18.375 3.648 1 97.69 303 MET B C 1
ATOM 5174 O O . MET B 1 303 ? -25.922 18.203 2.482 1 97.69 303 MET B O 1
ATOM 5178 N N . SER B 1 304 ? -24.547 19.094 3.949 1 97 304 SER B N 1
ATOM 5179 C CA . SER B 1 304 ? -23.594 19.531 2.934 1 97 304 SER B CA 1
ATOM 5180 C C . SER B 1 304 ? -22.625 18.422 2.574 1 97 304 SER B C 1
ATOM 5182 O O . SER B 1 304 ? -22.438 17.469 3.344 1 97 304 SER B O 1
ATOM 5184 N N . ALA B 1 305 ? -22.031 18.547 1.396 1 97.5 305 ALA B N 1
ATOM 5185 C CA . ALA B 1 305 ? -21.016 17.578 1.007 1 97.5 305 ALA B CA 1
ATOM 5186 C C . ALA B 1 305 ? -19.812 17.656 1.95 1 97.5 305 ALA B C 1
ATOM 5188 O O . ALA B 1 305 ? -19.172 16.641 2.229 1 97.5 305 ALA B O 1
ATOM 5189 N N . ALA B 1 306 ? -19.531 18.844 2.451 1 97.56 306 ALA B N 1
ATOM 5190 C CA . ALA B 1 306 ? -18.453 19 3.434 1 97.56 306 ALA B CA 1
ATOM 5191 C C . ALA B 1 306 ? -18.75 18.188 4.691 1 97.56 306 ALA B C 1
ATOM 5193 O O . ALA B 1 306 ? -17.875 17.484 5.199 1 97.56 306 ALA B O 1
ATOM 5194 N N . THR B 1 307 ? -19.969 18.281 5.152 1 98.56 307 THR B N 1
ATOM 5195 C CA . THR B 1 307 ? -20.391 17.516 6.32 1 98.56 307 THR B CA 1
ATOM 5196 C C . THR B 1 307 ? -20.312 16.016 6.035 1 98.56 307 THR B C 1
ATOM 5198 O O . THR B 1 307 ? -19.766 15.258 6.828 1 98.56 307 THR B O 1
ATOM 5201 N N . LEU B 1 308 ? -20.812 15.617 4.879 1 98.81 308 LEU B N 1
ATOM 5202 C CA . LEU B 1 308 ? -20.828 14.211 4.492 1 98.81 308 LEU B CA 1
ATOM 5203 C C . LEU B 1 308 ? -19.406 13.633 4.492 1 98.81 308 LEU B C 1
ATOM 5205 O O . LEU B 1 308 ? -19.156 12.602 5.109 1 98.81 308 LEU B O 1
ATOM 5209 N N . CYS B 1 309 ? -18.469 14.312 3.854 1 98.81 309 CYS B N 1
ATOM 5210 C CA . CYS B 1 309 ? -17.109 13.836 3.697 1 98.81 309 CYS B CA 1
ATOM 5211 C C . CYS B 1 309 ? -16.406 13.742 5.043 1 98.81 309 CYS B C 1
ATOM 5213 O O . CYS B 1 309 ? -15.742 12.75 5.34 1 98.81 309 CYS B O 1
ATOM 5215 N N . GLN B 1 310 ? -16.531 14.734 5.836 1 98.81 310 GLN B N 1
ATOM 5216 C CA . GLN B 1 310 ? -15.82 14.781 7.109 1 98.81 310 GLN B CA 1
ATOM 5217 C C . GLN B 1 310 ? -16.422 13.812 8.117 1 98.81 310 GLN B C 1
ATOM 5219 O O . GLN B 1 310 ? -15.703 13.195 8.906 1 98.81 310 GLN B O 1
ATOM 5224 N N . ALA B 1 311 ? -17.734 13.672 8.086 1 98.81 311 ALA B N 1
ATOM 5225 C CA . ALA B 1 311 ? -18.391 12.68 8.938 1 98.81 311 ALA B CA 1
ATOM 5226 C C . ALA B 1 311 ? -17.906 11.266 8.586 1 98.81 311 ALA B C 1
ATOM 5228 O O . ALA B 1 311 ? -17.625 10.461 9.469 1 98.81 311 ALA B O 1
ATOM 5229 N N . TRP B 1 312 ? -17.859 11.008 7.293 1 98.81 312 TRP B N 1
ATOM 5230 C CA . TRP B 1 312 ? -17.391 9.711 6.828 1 98.81 312 TRP B CA 1
ATOM 5231 C C . TRP B 1 312 ? -15.961 9.453 7.301 1 98.81 312 TRP B C 1
ATOM 5233 O O . TRP B 1 312 ? -15.664 8.391 7.859 1 98.81 312 TRP B O 1
ATOM 5243 N N . ALA B 1 313 ? -15.102 10.398 7.109 1 98.75 313 ALA B N 1
ATOM 5244 C CA . ALA B 1 313 ? -13.703 10.242 7.504 1 98.75 313 ALA B CA 1
ATOM 5245 C C . ALA B 1 313 ? -13.578 10 9.008 1 98.75 313 ALA B C 1
ATOM 5247 O O . ALA B 1 313 ? -12.844 9.109 9.445 1 98.75 313 ALA B O 1
ATOM 5248 N N . ALA B 1 314 ? -14.32 10.75 9.773 1 98.62 314 ALA B N 1
ATOM 5249 C CA . ALA B 1 314 ? -14.258 10.672 11.234 1 98.62 314 ALA B CA 1
ATOM 5250 C C . ALA B 1 314 ? -14.727 9.305 11.734 1 98.62 314 ALA B C 1
ATOM 5252 O O . ALA B 1 314 ? -14.375 8.891 12.836 1 98.62 314 ALA B O 1
ATOM 5253 N N . SER B 1 315 ? -15.477 8.617 10.906 1 97.94 315 SER B N 1
ATOM 5254 C CA . SER B 1 315 ? -16.094 7.375 11.352 1 97.94 315 SER B CA 1
ATOM 5255 C C . SER B 1 315 ? -15.172 6.184 11.117 1 97.94 315 SER B C 1
ATOM 5257 O O . SER B 1 315 ? -15.461 5.074 11.57 1 97.94 315 SER B O 1
ATOM 5259 N N . ARG B 1 316 ? -14.086 6.32 10.391 1 97.69 316 ARG B N 1
ATOM 5260 C CA . ARG B 1 316 ? -13.203 5.203 10.078 1 97.69 316 ARG B CA 1
ATOM 5261 C C . ARG B 1 316 ? -12.516 4.68 11.336 1 97.69 316 ARG B C 1
ATOM 5263 O O . ARG B 1 316 ? -12.078 5.465 12.18 1 97.69 316 ARG B O 1
ATOM 5270 N N . TRP B 1 317 ? -12.266 3.334 11.43 1 97.38 317 TRP B N 1
ATOM 5271 C CA . TRP B 1 317 ? -11.719 2.74 12.648 1 97.38 317 TRP B CA 1
ATOM 5272 C C . TRP B 1 317 ? -10.273 3.191 12.875 1 97.38 317 TRP B C 1
ATOM 5274 O O . TRP B 1 317 ? -9.805 3.232 14.016 1 97.38 317 TRP B O 1
ATOM 5284 N N . TYR B 1 318 ? -9.602 3.572 11.805 1 97.88 318 TYR B N 1
ATOM 5285 C CA . TYR B 1 318 ? -8.188 3.906 11.883 1 97.88 318 TYR B CA 1
ATOM 5286 C C . TYR B 1 318 ? -7.988 5.402 12.094 1 97.88 318 TYR B C 1
ATOM 5288 O O . TYR B 1 318 ? -6.855 5.891 12.094 1 97.88 318 TYR B O 1
ATOM 5296 N N . MET B 1 319 ? -9.07 6.176 12.266 1 98.56 319 MET B N 1
ATOM 5297 C CA . MET B 1 319 ? -8.969 7.629 12.359 1 98.56 319 MET B CA 1
ATOM 5298 C C . MET B 1 319 ? -8.586 8.055 13.766 1 98.56 319 MET B C 1
ATOM 5300 O O . MET B 1 319 ? -9.281 7.73 14.734 1 98.56 319 MET B O 1
ATOM 5304 N N . GLY B 1 320 ? -7.398 8.68 13.883 1 98.56 320 GLY B N 1
ATOM 5305 C CA . GLY B 1 320 ? -7.082 9.398 15.109 1 98.56 320 GLY B CA 1
ATOM 5306 C C . GLY B 1 320 ? -7.789 10.734 15.211 1 98.56 320 GLY B C 1
ATOM 5307 O O . GLY B 1 320 ? -8.523 10.984 16.172 1 98.56 320 GLY B O 1
ATOM 5308 N N . SER B 1 321 ? -7.613 11.516 14.172 1 98.88 321 SER B N 1
ATOM 5309 C CA . SER B 1 321 ? -8.266 12.82 14.109 1 98.88 321 SER B CA 1
ATOM 5310 C C . SER B 1 321 ? -8.383 13.305 12.664 1 98.88 321 SER B C 1
ATOM 5312 O O . SER B 1 321 ? -7.609 12.898 11.805 1 98.88 321 SER B O 1
ATOM 5314 N N . VAL B 1 322 ? -9.383 14.125 12.438 1 98.88 322 VAL B N 1
ATOM 5315 C CA . VAL B 1 322 ? -9.555 14.812 11.156 1 98.88 322 VAL B CA 1
ATOM 5316 C C . VAL B 1 322 ? -8.992 16.219 11.242 1 98.88 322 VAL B C 1
ATOM 5318 O O . VAL B 1 322 ? -9.438 17.031 12.07 1 98.88 322 VAL B O 1
ATOM 5321 N N . ILE B 1 323 ? -8.031 16.484 10.422 1 98.88 323 ILE B N 1
ATOM 5322 C CA . ILE B 1 323 ? -7.512 17.859 10.383 1 98.88 323 ILE B CA 1
ATOM 5323 C C . ILE B 1 323 ? -8.414 18.719 9.508 1 98.88 323 ILE B C 1
ATOM 5325 O O . ILE B 1 323 ? -8.453 18.562 8.281 1 98.88 323 ILE B O 1
ATOM 5329 N N . ILE B 1 324 ? -9.094 19.625 10.148 1 98.44 324 ILE B N 1
ATOM 5330 C CA . ILE B 1 324 ? -10 20.484 9.406 1 98.44 324 ILE B CA 1
ATOM 5331 C C . ILE B 1 324 ? -9.289 21.781 9.023 1 98.44 324 ILE B C 1
ATOM 5333 O O . ILE B 1 324 ? -8.359 22.203 9.711 1 98.44 324 ILE B O 1
ATOM 5337 N N . GLY B 1 325 ? -9.648 22.281 7.898 1 93.69 325 GLY B N 1
ATOM 5338 C CA . GLY B 1 325 ? -9.188 23.594 7.457 1 93.69 325 GLY B CA 1
ATOM 5339 C C . GLY B 1 325 ? -10.297 24.625 7.395 1 93.69 325 GLY B C 1
ATOM 5340 O O . GLY B 1 325 ? -11.445 24.297 7.07 1 93.69 325 GLY B O 1
ATOM 5341 N N . ALA B 1 326 ? -9.953 25.859 7.746 1 91.81 326 ALA B N 1
ATOM 5342 C CA . ALA B 1 326 ? -10.945 26.938 7.719 1 91.81 326 ALA B CA 1
ATOM 5343 C C . ALA B 1 326 ? -10.273 28.297 7.598 1 91.81 326 ALA B C 1
ATOM 5345 O O . ALA B 1 326 ? -9.125 28.484 8.016 1 91.81 326 ALA B O 1
ATOM 5346 N N . THR B 1 327 ? -10.984 29.172 6.945 1 91.62 327 THR B N 1
ATOM 5347 C CA . THR B 1 327 ? -10.555 30.562 6.914 1 91.62 327 THR B CA 1
ATOM 5348 C C . THR B 1 327 ? -11.609 31.469 7.539 1 91.62 327 THR B C 1
ATOM 5350 O O . THR B 1 327 ? -11.391 32.656 7.691 1 91.62 327 THR B O 1
ATOM 5353 N N . THR B 1 328 ? -12.773 30.906 7.844 1 92.06 328 THR B N 1
ATOM 5354 C CA . THR B 1 328 ? -13.836 31.656 8.516 1 92.06 328 THR B CA 1
ATOM 5355 C C . THR B 1 328 ? -14.359 30.891 9.727 1 92.06 328 THR B C 1
ATOM 5357 O O . THR B 1 328 ? -14.211 29.672 9.805 1 92.06 328 THR B O 1
ATOM 5360 N N . LEU B 1 329 ? -14.969 31.656 10.594 1 95.81 329 LEU B N 1
ATOM 5361 C CA . LEU B 1 329 ? -15.547 31.031 11.781 1 95.81 329 LEU B CA 1
ATOM 5362 C C . LEU B 1 329 ? -16.703 30.109 11.406 1 95.81 329 LEU B C 1
ATOM 5364 O O . LEU B 1 329 ? -16.906 29.078 12.047 1 95.81 329 LEU B O 1
ATOM 5368 N N . GLU B 1 330 ? -17.453 30.484 10.406 1 94.5 330 GLU B N 1
ATOM 5369 C CA . GLU B 1 330 ? -18.562 29.656 9.938 1 94.5 330 GLU B CA 1
ATOM 5370 C C . GLU B 1 330 ? -18.062 28.281 9.469 1 94.5 330 GLU B C 1
ATOM 5372 O O . GLU B 1 330 ? -18.688 27.266 9.758 1 94.5 330 GLU B O 1
ATOM 5377 N N . GLN B 1 331 ? -16.969 28.266 8.766 1 94.38 331 GLN B N 1
ATOM 5378 C CA . GLN B 1 331 ? -16.391 27 8.305 1 94.38 331 GLN B CA 1
ATOM 5379 C C . GLN B 1 331 ? -15.938 26.156 9.484 1 94.38 331 GLN B C 1
ATOM 5381 O O . GLN B 1 331 ? -16.125 24.938 9.484 1 94.38 331 GLN B O 1
ATOM 5386 N N . VAL B 1 332 ? -15.32 26.781 10.445 1 97.44 332 VAL B N 1
ATOM 5387 C CA . VAL B 1 332 ? -14.859 26.062 11.625 1 97.44 332 VAL B CA 1
ATOM 5388 C C . VAL B 1 332 ? -16.047 25.406 12.32 1 97.44 332 VAL B C 1
ATOM 5390 O O . VAL B 1 332 ? -15.984 24.234 12.703 1 97.44 332 VAL B O 1
ATOM 5393 N N . GLN B 1 333 ? -17.094 26.203 12.469 1 97.88 333 GLN B N 1
ATOM 5394 C CA . GLN B 1 333 ? -18.312 25.703 13.109 1 97.88 333 GLN B CA 1
ATOM 5395 C C . GLN B 1 333 ? -18.875 24.484 12.375 1 97.88 333 GLN B C 1
ATOM 5397 O O . GLN B 1 333 ? -19.141 23.453 12.984 1 97.88 333 GLN B O 1
ATOM 5402 N N . GLU B 1 334 ? -18.938 24.547 11.141 1 97.19 334 GLU B N 1
ATOM 5403 C CA . GLU B 1 334 ? -19.484 23.469 10.336 1 97.19 334 GLU B CA 1
ATOM 5404 C C . GLU B 1 334 ? -18.594 22.234 10.398 1 97.19 334 GLU B C 1
ATOM 5406 O O . GLU B 1 334 ? -19.078 21.109 10.547 1 97.19 334 GLU B O 1
ATOM 5411 N N . ASN B 1 335 ? -17.312 22.516 10.227 1 98.06 335 ASN B N 1
ATOM 5412 C CA . ASN B 1 335 ? -16.375 21.406 10.164 1 98.06 335 ASN B CA 1
ATOM 5413 C C . ASN B 1 335 ? -16.328 20.625 11.477 1 98.06 335 ASN B C 1
ATOM 5415 O O . ASN B 1 335 ? -16.25 19.391 11.477 1 98.06 335 ASN B O 1
ATOM 5419 N N . ILE B 1 336 ? -16.344 21.344 12.586 1 98.56 336 ILE B N 1
ATOM 5420 C CA . ILE B 1 336 ? -16.359 20.672 13.891 1 98.56 336 ILE B CA 1
ATOM 5421 C C . ILE B 1 336 ? -17.641 19.844 14.023 1 98.56 336 ILE B C 1
ATOM 5423 O O . ILE B 1 336 ? -17.578 18.656 14.383 1 98.56 336 ILE B O 1
ATOM 5427 N N . ALA B 1 337 ? -18.75 20.438 13.695 1 98.31 337 ALA B N 1
ATOM 5428 C CA . ALA B 1 337 ? -20.031 19.734 13.797 1 98.31 337 ALA B CA 1
ATOM 5429 C C . ALA B 1 337 ? -20.062 18.516 12.867 1 98.31 337 ALA B C 1
ATOM 5431 O O . ALA B 1 337 ? -20.625 17.484 13.219 1 98.31 337 ALA B O 1
ATOM 5432 N N . ALA B 1 338 ? -19.484 18.641 11.734 1 98.38 338 ALA B N 1
ATOM 5433 C CA . ALA B 1 338 ? -19.453 17.578 10.734 1 98.38 338 ALA B CA 1
ATOM 5434 C C . ALA B 1 338 ? -18.781 16.312 11.289 1 98.38 338 ALA B C 1
ATOM 5436 O O . ALA B 1 338 ? -19.297 15.211 11.133 1 98.38 338 ALA B O 1
ATOM 5437 N N . CYS B 1 339 ? -17.656 16.469 11.969 1 98.38 339 CYS B N 1
ATOM 5438 C CA . CYS B 1 339 ? -16.875 15.352 12.484 1 98.38 339 CYS B CA 1
ATOM 5439 C C . CYS B 1 339 ? -17.609 14.641 13.609 1 98.38 339 CYS B C 1
ATOM 5441 O O . CYS B 1 339 ? -17.25 13.516 13.977 1 98.38 339 CYS B O 1
ATOM 5443 N N . LEU B 1 340 ? -18.672 15.25 14.102 1 97.75 340 LEU B N 1
ATOM 5444 C CA . LEU B 1 340 ? -19.438 14.664 15.188 1 97.75 340 LEU B CA 1
ATOM 5445 C C . LEU B 1 340 ? -20.734 14.055 14.664 1 97.75 340 LEU B C 1
ATOM 5447 O O . LEU B 1 340 ? -21.484 13.438 15.422 1 97.75 340 LEU B O 1
ATOM 5451 N N . THR B 1 341 ? -20.969 14.211 13.453 1 97.62 341 THR B N 1
ATOM 5452 C CA . THR B 1 341 ? -22.172 13.703 12.812 1 97.62 341 THR B CA 1
ATOM 5453 C C . THR B 1 341 ? -22.062 12.203 12.555 1 97.62 341 THR B C 1
ATOM 5455 O O . THR B 1 341 ? -21.031 11.727 12.078 1 97.62 341 THR B O 1
ATOM 5458 N N . LYS B 1 342 ? -23.109 11.414 12.875 1 97.06 342 LYS B N 1
ATOM 5459 C CA . LYS B 1 342 ? -23.156 9.984 12.586 1 97.06 342 LYS B CA 1
ATOM 5460 C C . LYS B 1 342 ? -23.875 9.719 11.258 1 97.06 342 LYS B C 1
ATOM 5462 O O . LYS B 1 342 ? -24.938 10.289 10.992 1 97.06 342 LYS B O 1
ATOM 5467 N N . LEU B 1 343 ? -23.25 8.961 10.43 1 98.19 343 LEU B N 1
ATOM 5468 C CA . LEU B 1 343 ? -23.859 8.57 9.164 1 98.19 343 LEU B CA 1
ATOM 5469 C C . LEU B 1 343 ? -24.562 7.223 9.297 1 98.19 343 LEU B C 1
ATOM 5471 O O . LEU B 1 343 ? -24.062 6.32 9.969 1 98.19 343 LEU B O 1
ATOM 5475 N N . ASP B 1 344 ? -25.703 7.047 8.617 1 97.69 344 ASP B N 1
ATOM 5476 C CA . ASP B 1 344 ? -26.375 5.746 8.602 1 97.69 344 ASP B CA 1
ATOM 5477 C C . ASP B 1 344 ? -25.688 4.793 7.625 1 97.69 344 ASP B C 1
ATOM 5479 O O . ASP B 1 344 ? -24.859 5.215 6.809 1 97.69 344 ASP B O 1
ATOM 5483 N N . GLU B 1 345 ? -26.031 3.564 7.754 1 96.94 345 GLU B N 1
ATOM 5484 C CA . GLU B 1 345 ? -25.391 2.512 6.973 1 96.94 345 GLU B CA 1
ATOM 5485 C C . GLU B 1 345 ? -25.641 2.699 5.48 1 96.94 345 GLU B C 1
ATOM 5487 O O . GLU B 1 345 ? -24.766 2.404 4.656 1 96.94 345 GLU B O 1
ATOM 5492 N N . GLU B 1 346 ? -26.75 3.131 5.16 1 97.56 346 GLU B N 1
ATOM 5493 C CA . GLU B 1 346 ? -27.109 3.354 3.762 1 97.56 346 GLU B CA 1
ATOM 5494 C C . GLU B 1 346 ? -26.219 4.426 3.133 1 97.56 346 GLU B C 1
ATOM 5496 O O . GLU B 1 346 ? -25.766 4.277 1.995 1 97.56 346 GLU B O 1
ATOM 5501 N N . THR B 1 347 ? -26.031 5.484 3.873 1 98.06 347 THR B N 1
ATOM 5502 C CA . THR B 1 347 ? -25.188 6.57 3.396 1 98.06 347 THR B CA 1
ATOM 5503 C C . THR B 1 347 ? -23.734 6.102 3.229 1 98.06 347 THR B C 1
ATOM 5505 O O . THR B 1 347 ? -23.094 6.406 2.223 1 98.06 347 THR B O 1
ATOM 5508 N N . VAL B 1 348 ? -23.266 5.309 4.152 1 97.81 348 VAL B N 1
ATOM 5509 C CA . VAL B 1 348 ? -21.906 4.773 4.086 1 97.81 348 VAL B CA 1
ATOM 5510 C C . VAL B 1 348 ? -21.781 3.848 2.875 1 97.81 348 VAL B C 1
ATOM 5512 O O . VAL B 1 348 ? -20.781 3.902 2.15 1 97.81 348 VAL B O 1
ATOM 5515 N N . ALA B 1 349 ? -22.781 3.061 2.604 1 97 349 ALA B N 1
ATOM 5516 C CA . ALA B 1 349 ? -22.781 2.162 1.451 1 97 349 ALA B CA 1
ATOM 5517 C C . ALA B 1 349 ? -22.75 2.949 0.143 1 97 349 ALA B C 1
ATOM 5519 O O . ALA B 1 349 ? -22.094 2.545 -0.82 1 97 349 ALA B O 1
ATOM 5520 N N . ALA B 1 350 ? -23.5 4.027 0.141 1 97.75 350 ALA B N 1
ATOM 5521 C CA . ALA B 1 350 ? -23.516 4.883 -1.043 1 97.75 350 ALA B CA 1
ATOM 5522 C C . ALA B 1 350 ? -22.141 5.484 -1.307 1 97.75 350 ALA B C 1
ATOM 5524 O O . ALA B 1 350 ? -21.719 5.609 -2.459 1 97.75 350 ALA B O 1
ATOM 5525 N N . MET B 1 351 ? -21.484 5.84 -0.246 1 97.62 351 MET B N 1
ATOM 5526 C CA . MET B 1 351 ? -20.141 6.383 -0.356 1 97.62 351 MET B CA 1
ATOM 5527 C C . MET B 1 351 ? -19.172 5.328 -0.876 1 97.62 351 MET B C 1
ATOM 5529 O O . MET B 1 351 ? -18.297 5.625 -1.695 1 97.62 351 MET B O 1
ATOM 5533 N N . ASP B 1 352 ? -19.281 4.105 -0.449 1 96.5 352 ASP B N 1
ATOM 5534 C CA . ASP B 1 352 ? -18.438 3.008 -0.923 1 96.5 352 ASP B CA 1
ATOM 5535 C C . ASP B 1 352 ? -18.688 2.732 -2.404 1 96.5 352 ASP B C 1
ATOM 5537 O O . ASP B 1 352 ? -17.734 2.496 -3.16 1 96.5 352 ASP B O 1
ATOM 5541 N N . ALA B 1 353 ? -19.938 2.742 -2.793 1 95.75 353 ALA B N 1
ATOM 5542 C CA . ALA B 1 353 ? -20.281 2.535 -4.199 1 95.75 353 ALA B CA 1
ATOM 5543 C C . ALA B 1 353 ? -19.672 3.627 -5.074 1 95.75 353 ALA B C 1
ATOM 5545 O O . ALA B 1 353 ? -19.203 3.352 -6.184 1 95.75 353 ALA B O 1
ATOM 5546 N N . LEU B 1 354 ? -19.75 4.824 -4.562 1 96.94 354 LEU B N 1
ATOM 5547 C CA . LEU B 1 354 ? -19.172 5.949 -5.285 1 96.94 354 LEU B CA 1
ATOM 5548 C C . LEU B 1 354 ? -17.656 5.766 -5.457 1 96.94 354 LEU B C 1
ATOM 5550 O O . LEU B 1 354 ? -17.125 6.039 -6.531 1 96.94 354 LEU B O 1
ATOM 5554 N N . PHE B 1 355 ? -16.984 5.336 -4.438 1 96.69 355 PHE B N 1
ATOM 5555 C CA . PHE B 1 355 ? -15.555 5.117 -4.516 1 96.69 355 PHE B CA 1
ATOM 5556 C C . PHE B 1 355 ? -15.227 4.023 -5.531 1 96.69 355 PHE B C 1
ATOM 5558 O O . PHE B 1 355 ? -14.242 4.129 -6.266 1 96.69 355 PHE B O 1
ATOM 5565 N N . LEU B 1 356 ? -15.969 2.957 -5.586 1 94.12 356 LEU B N 1
ATOM 5566 C CA . LEU B 1 356 ? -15.734 1.878 -6.539 1 94.12 356 LEU B CA 1
ATOM 5567 C C . LEU B 1 356 ? -15.891 2.379 -7.973 1 94.12 356 LEU B C 1
ATOM 5569 O O . LEU B 1 356 ? -15.219 1.884 -8.883 1 94.12 356 LEU B O 1
ATOM 5573 N N . LYS B 1 357 ? -16.719 3.383 -8.102 1 92.94 357 LYS B N 1
ATOM 5574 C CA . LYS B 1 357 ? -16.969 3.955 -9.422 1 92.94 357 LYS B CA 1
ATOM 5575 C C . LYS B 1 357 ? -15.812 4.828 -9.875 1 92.94 357 LYS B C 1
ATOM 5577 O O . LYS B 1 357 ? -15.367 4.73 -11.023 1 92.94 357 LYS B O 1
ATOM 5582 N N . TYR B 1 358 ? -15.211 5.645 -8.922 1 94.44 358 TYR B N 1
ATOM 5583 C CA . TYR B 1 358 ? -14.273 6.676 -9.352 1 94.44 358 TYR B CA 1
ATOM 5584 C C . TYR B 1 358 ? -12.859 6.359 -8.883 1 94.44 358 TYR B C 1
ATOM 5586 O O . TYR B 1 358 ? -11.891 6.867 -9.445 1 94.44 358 TYR B O 1
ATOM 5594 N N . GLY B 1 359 ? -12.766 5.582 -7.816 1 93.62 359 GLY B N 1
ATOM 5595 C CA . GLY B 1 359 ? -11.461 5.258 -7.266 1 93.62 359 GLY B CA 1
ATOM 5596 C C . GLY B 1 359 ? -10.773 6.449 -6.621 1 93.62 359 GLY B C 1
ATOM 5597 O O . GLY B 1 359 ? -11.438 7.324 -6.062 1 93.62 359 GLY B O 1
ATOM 5598 N N . ASN B 1 360 ? -9.453 6.465 -6.527 1 96.19 360 ASN B N 1
ATOM 5599 C CA . ASN B 1 360 ? -8.641 7.547 -5.984 1 96.19 360 ASN B CA 1
ATOM 5600 C C . ASN B 1 360 ? -8.477 8.688 -6.984 1 96.19 360 ASN B C 1
ATOM 5602 O O . ASN B 1 360 ? -7.523 8.703 -7.766 1 96.19 360 ASN B O 1
ATOM 5606 N N . THR B 1 361 ? -9.297 9.664 -6.871 1 96 361 THR B N 1
ATOM 5607 C CA . THR B 1 361 ? -9.445 10.633 -7.957 1 96 361 THR B CA 1
ATOM 5608 C C . THR B 1 361 ? -8.305 11.641 -7.941 1 96 361 THR B C 1
ATOM 5610 O O . THR B 1 361 ? -8.078 12.344 -8.93 1 96 361 THR B O 1
ATOM 5613 N N . THR B 1 362 ? -7.559 11.719 -6.797 1 95.81 362 THR B N 1
ATOM 5614 C CA . THR B 1 362 ? -6.547 12.766 -6.695 1 95.81 362 THR B CA 1
ATOM 5615 C C . THR B 1 362 ? -5.168 12.219 -7.047 1 95.81 362 THR B C 1
ATOM 5617 O O . THR B 1 362 ? -4.164 12.93 -6.949 1 95.81 362 THR B O 1
ATOM 5620 N N . LEU B 1 363 ? -5.129 10.938 -7.422 1 95.06 363 LEU B N 1
ATOM 5621 C CA . LEU B 1 363 ? -3.885 10.383 -7.949 1 95.06 363 LEU B CA 1
ATOM 5622 C C . LEU B 1 363 ? -3.73 10.703 -9.43 1 95.06 363 LEU B C 1
ATOM 5624 O O . LEU B 1 363 ? -4.707 10.664 -10.188 1 95.06 363 LEU B O 1
ATOM 5628 N N . ALA B 1 364 ? -2.486 11.039 -9.805 1 92.12 364 ALA B N 1
ATOM 5629 C CA . ALA B 1 364 ? -2.279 11.617 -11.125 1 92.12 364 ALA B CA 1
ATOM 5630 C C . ALA B 1 364 ? -1.551 10.641 -12.047 1 92.12 364 ALA B C 1
ATOM 5632 O O . ALA B 1 364 ? -1.354 10.93 -13.234 1 92.12 364 ALA B O 1
ATOM 5633 N N . ASP B 1 365 ? -1.13 9.523 -11.531 1 90.69 365 ASP B N 1
ATOM 5634 C CA . ASP B 1 365 ? -0.365 8.609 -12.367 1 90.69 365 ASP B CA 1
ATOM 5635 C C . ASP B 1 365 ? -0.739 7.156 -12.078 1 90.69 365 ASP B C 1
ATOM 5637 O O . ASP B 1 365 ? -1.338 6.863 -11.039 1 90.69 365 ASP B O 1
#

Sequence (730 aa):
MKTKKLGSSDLEVPIVCMGTMTFGEQSSEEESFAIMDYALSQGVNFLDTAELYPVPPTKENNARTERIIGNWMQARGNRSQVIIATKVAGAMPGMDRSYIVANRADPPLDFETAPQPNLTREQILTACDASLRRLQTTYIDLYQIHWPARYAPLFGGRQYHPDRERDAPSIEEQVAAMGELIQAGKVKYWGLSNETTFGVCQFCETAKRLGVPLPVSIQNDFSPMLRVFEGDLAEACAPSNYNIGLLAYGVLAGGALSGKYLNGFDTSRSRHTLFPGFQPRYHAKRTSDAARELVEIAKAKDMSAATLCQAWAASRWYMGSVIIGATTLEQVQENIAACLTKLDEETVAAMDALFLKYGNTTLADMKTKKLGSSDLEVPIVCMGTMTFGEQSSEEESFAIMDYALSQGVNFLDTAELYPVPPTKENNARTERIIGNWMQARGNRSQVIIATKVAGAMPGMDRSYIVANRADPPLDFETAPQPNLTREQILTACDASLRRLQTTYIDLYQIHWPARYAPLFGGRQYHPDRERDAPSIEEQVAAMGELIQAGKVKYWGLSNETTFGVCQFCETAKRLGVPLPVSIQNDFSPMLRVFEGDLAEACAPSNYNIGLLAYGVLAGGALSGKYLNGFDTSRSRHTLFPGFQPRYHAKRTSDAARELVEIAKAKDMSAATLCQAWAASRWYMGSVIIGATTLEQVQENIAACLTKLDEETVAAMDALFLKYGNTTLAD

Solvent-accessible surface area (backbone atoms only — not comparable to full-atom values): 36858 Å² total; per-residue (Å²): 115,66,64,44,59,30,31,79,44,88,51,68,37,32,49,44,22,45,40,35,45,37,25,63,71,80,19,50,63,69,55,40,46,52,44,52,53,49,36,41,75,62,54,35,35,30,38,40,54,29,53,59,16,13,62,87,61,44,81,86,43,46,35,38,22,37,34,47,52,13,52,46,30,61,74,66,68,41,60,91,68,45,44,44,30,37,30,46,62,31,41,52,89,96,52,92,44,13,42,60,49,8,60,40,39,88,76,55,47,57,52,88,75,30,56,62,40,42,42,39,44,68,51,49,55,44,42,50,55,30,47,31,59,39,35,66,46,78,58,33,50,30,44,22,41,46,31,52,44,44,65,67,54,58,93,27,43,45,57,50,54,78,90,62,54,58,90,47,54,52,64,62,46,38,48,50,39,51,38,52,36,36,74,71,54,39,24,72,41,37,28,39,13,60,66,47,40,42,52,51,51,52,49,40,55,44,16,59,76,70,72,28,81,59,49,22,33,35,37,33,79,31,27,76,42,32,57,78,52,42,22,47,38,39,48,43,26,28,78,92,58,63,16,31,16,29,35,28,32,47,43,39,38,86,45,36,39,41,30,51,78,79,47,90,52,88,43,80,84,33,66,58,64,70,36,70,77,58,72,57,41,42,66,31,70,61,29,52,56,48,10,55,53,39,36,51,58,16,50,77,69,76,45,48,18,52,34,47,38,37,17,54,54,49,64,40,91,62,47,39,24,37,40,44,76,55,82,45,64,67,45,44,53,48,52,58,52,14,49,70,43,84,79,53,70,66,58,52,50,51,50,51,52,49,26,69,62,54,33,52,31,36,50,76,102,112,64,63,43,59,31,32,80,44,87,52,66,36,32,50,45,23,46,39,37,46,37,26,64,71,80,18,49,65,69,56,38,46,52,47,51,50,50,36,40,75,62,54,36,38,32,38,39,53,28,52,58,17,13,63,87,61,45,84,85,46,46,36,37,21,37,34,48,51,13,51,45,31,62,75,65,67,42,60,91,67,45,43,45,30,37,31,44,63,30,41,52,88,97,54,92,45,14,43,60,47,8,59,40,40,88,75,55,47,58,53,88,74,32,55,63,38,41,42,39,43,68,49,49,55,44,42,50,53,30,46,30,61,40,35,66,46,77,58,35,51,30,45,22,40,47,32,52,43,43,66,67,54,58,94,28,43,45,55,49,55,77,91,63,56,57,90,48,55,51,64,61,47,39,46,50,39,52,37,51,35,37,74,70,55,39,24,73,41,38,27,40,14,59,67,46,40,43,52,51,50,52,50,41,54,44,15,58,74,69,70,28,81,60,50,24,34,34,38,34,79,31,27,77,43,31,57,77,52,42,22,46,38,38,48,43,26,29,76,91,56,62,16,30,15,29,36,27,32,48,43,38,36,84,45,37,39,40,27,48,78,78,43,91,52,88,42,81,83,34,66,58,64,71,37,70,76,58,72,56,40,42,68,32,70,60,29,52,56,49,9,56,50,40,35,52,57,16,50,76,70,76,44,48,18,52,34,47,38,37,17,54,54,50,65,41,91,61,48,39,22,37,40,42,76,54,80,45,66,68,45,44,53,47,52,57,52,14,49,68,42,84,78,54,69,67,59,52,50,51,49,51,54,50,26,70,62,53,34,51,31,37,49,76,101

Radius of gyration: 27.28 Å; Cα contacts (8 Å, |Δi|>4): 1520; chains: 2; bounding box: 54×81×64 Å

pLDDT: mean 96.8, std 3.23, range [71.56, 98.94]

Organism: Tetradesmus obliquus (NCBI:txid3088)